Protein AF-0000000085117173 (afdb_homodimer)

Foldseek 3Di:
DPPPALVVCLVVVQKDWWWFFKAFLVVGDTQAIEIDIDHPPDPDVVVVLVRCVVVVNNLVNQLSSVVRQLVQDPCVVVPNHAYEYEDELVNLLDPCNVVSLVVSCVVDVRNAQRYEYEYDDDPVSPPVPVPCSSLVSLVVCVVSRYFYEYEQPPHPDDDPVCCVSNVGQEYEHDLVLLVCVLPDVVSLVVLLVVQVVNDPSHQYEYEAHDDPSSSVSCVVSVRGMYTHVNSPDTRHDD/DPPPALVVCLVVVQKDWWWFFKAFLVVGDTQAIEIDIDHPPDDDVVVVLVRCVVVVNNLVNQLSSVVRQLVQDPCVVVPNHAYEYEDELVNLLDPCNVVSLVVSCVVDVRNAQRYEYEYDDDPVSPPVPVPCSSLVSLVVCVVSRYFYEYEQPPHPDDDPVCCVSNVGQEYEHDLVLLVCVLPDVVSLVVLLVVQVVNPPSHQYEYEAHDDPSSSVSCVVSVRGMYTHVNSPDTGDDD

Organism: Geobacillus kaustophilus (strain HTA426) (NCBI:txid235909)

Secondary structure (DSSP, 8-state):
---S-HHHHHHTT--EEEEEEEEETTTTEEEEEEEEEEBTTB--HHHHHHHHHHTT-HHHHHHHHHHHHHHHS-TTTTTT-EEEEEE-HHHHHSTTHHHHHHHHHHH-TT-TT-EEEEE---GGGTTGGGGSHHHHHHHHHHHTT-EEEEEEETSTTB-HHHHHHH--SEEEEPHHHHTTGGG-HHHHHHHHHHHHHHTTTSEEEEE----HHHHHHHHHTT--EEESTTT--SB---/---S-HHHHHHTT--EEEEEEEEETTTTEEEEEEEEEEBTTB--HHHHHHHHHHTT-HHHHHHHHHHHHHHHS-TTTTTT-EEEEEE-HHHHHSTTHHHHHHHHHHH-GGGTT-EEEEE---GGGTTGGGGSHHHHHHHHHHHTT-EEEEEEETSTTB-HHHHHHH--SEEEEPHHHHTTGGG-HHHHHHHHHHHHHHTTTSEEEEE----HHHHHHHHHTT--EEESTTT---B---

Nearest PDB structures (foldseek):
  3hv8-assembly1_A  TM=8.553E-01  e=3.698E-14  Pseudomonas aeruginosa PAO1
  4ag0-assembly1_B  TM=8.601E-01  e=5.110E-13  Pseudomonas aeruginosa
  6pwj-assembly2_B  TM=8.200E-01  e=2.016E-12  Vibrio cholerae O1 str. 2010EL-1786
  6pwk-assembly1_A  TM=7.905E-01  e=1.588E-12  Vibrio cholerae O1 str. 2010EL-1786
  6pwk-assembly1_B  TM=7.851E-01  e=5.560E-12  Vibrio cholerae O1 str. 2010EL-1786

Structure (mmCIF, N/CA/C/O backbone):
data_AF-0000000085117173-model_v1
#
loop_
_entity.id
_entity.type
_entity.pdbx_description
1 polymer 'EAL domain-containing protein'
#
loop_
_atom_site.group_PDB
_atom_site.id
_atom_site.type_symbol
_atom_site.label_atom_id
_atom_site.label_alt_id
_atom_site.label_comp_id
_atom_site.label_asym_id
_atom_site.label_entity_id
_atom_site.label_seq_id
_atom_site.pdbx_PDB_ins_code
_atom_site.Cartn_x
_atom_site.Cartn_y
_atom_site.Cartn_z
_atom_site.occupancy
_atom_site.B_iso_or_equiv
_atom_site.auth_seq_id
_atom_site.auth_comp_id
_atom_site.auth_asym_id
_atom_site.auth_atom_id
_atom_site.pdbx_PDB_model_num
ATOM 1 N N . MET A 1 1 ? 18.547 11.336 31.047 1 39.09 1 MET A N 1
ATOM 2 C CA . MET A 1 1 ? 17.859 10.297 31.797 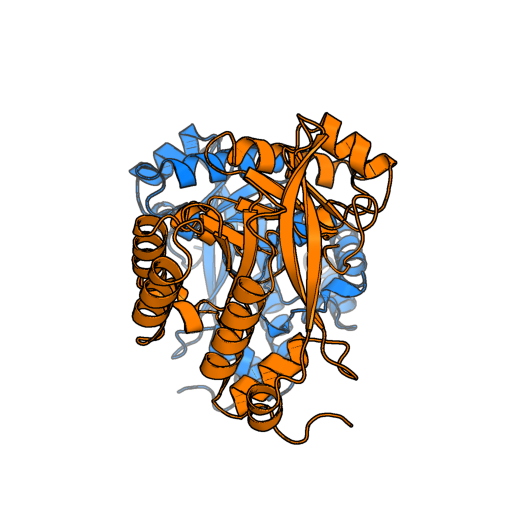1 39.09 1 MET A CA 1
ATOM 3 C C . MET A 1 1 ? 16.547 9.914 31.109 1 39.09 1 MET A C 1
ATOM 5 O O . MET A 1 1 ? 15.797 10.773 30.656 1 39.09 1 MET A O 1
ATOM 9 N N . ILE A 1 2 ? 16.453 8.727 30.516 1 51.31 2 ILE A N 1
ATOM 10 C CA . ILE A 1 2 ? 15.25 8.195 29.891 1 51.31 2 ILE A CA 1
ATOM 11 C C . ILE A 1 2 ? 14.047 8.414 30.797 1 51.31 2 ILE A C 1
ATOM 13 O O . ILE A 1 2 ? 14.07 8.039 31.969 1 51.31 2 ILE A O 1
ATOM 17 N N . PRO A 1 3 ? 13.273 9.328 30.5 1 59.5 3 PRO A N 1
ATOM 18 C CA . PRO A 1 3 ? 12.133 9.516 31.406 1 59.5 3 PRO A CA 1
ATOM 19 C C . PRO A 1 3 ? 11.539 8.188 31.875 1 59.5 3 PRO A C 1
ATOM 21 O O . PRO A 1 3 ? 11.516 7.211 31.125 1 59.5 3 PRO A O 1
ATOM 24 N N . VAL A 1 4 ? 11.43 8.078 33.188 1 63.34 4 VAL A N 1
ATOM 25 C CA . VAL A 1 4 ? 10.938 6.902 33.875 1 63.34 4 VAL A CA 1
ATOM 26 C C . VAL A 1 4 ? 9.547 6.535 33.375 1 63.34 4 VAL A C 1
ATOM 28 O O . VAL A 1 4 ? 9.25 5.359 33.156 1 63.34 4 VAL A O 1
ATOM 31 N N . SER A 1 5 ? 8.641 7.523 33.188 1 82.56 5 SER A N 1
ATOM 32 C CA . SER A 1 5 ? 7.285 7.25 32.719 1 82.56 5 SER A CA 1
ATOM 33 C C . SER A 1 5 ? 6.848 8.258 31.656 1 82.56 5 SER A C 1
ATOM 35 O O . SER A 1 5 ? 7.355 9.375 31.609 1 82.56 5 SER A O 1
ATOM 37 N N . ILE A 1 6 ? 6.051 7.934 30.75 1 85.38 6 ILE A N 1
ATOM 38 C CA . ILE A 1 6 ? 5.508 8.781 29.688 1 85.38 6 ILE A CA 1
ATOM 39 C C . ILE A 1 6 ? 4.727 9.938 30.312 1 85.38 6 ILE A C 1
ATOM 41 O O . ILE A 1 6 ? 4.805 11.07 29.828 1 85.38 6 ILE A O 1
ATOM 45 N N . ARG A 1 7 ? 4.094 9.719 31.375 1 87.25 7 ARG A N 1
ATOM 46 C CA . ARG A 1 7 ? 3.305 10.75 32.062 1 87.25 7 ARG A CA 1
ATOM 47 C C . ARG A 1 7 ? 4.199 11.859 32.594 1 87.25 7 ARG A C 1
ATOM 49 O O . ARG A 1 7 ? 3.861 13.039 32.5 1 87.25 7 ARG A O 1
ATOM 56 N N . GLU A 1 8 ? 5.281 11.445 33.094 1 85.81 8 GLU A N 1
ATOM 57 C CA . GLU A 1 8 ? 6.23 12.43 33.594 1 85.81 8 GLU A CA 1
ATOM 58 C C . GLU A 1 8 ? 6.793 13.281 32.469 1 85.81 8 GLU A C 1
ATOM 60 O O . GLU A 1 8 ? 6.988 14.492 32.625 1 85.81 8 GLU A O 1
ATOM 65 N N . MET A 1 9 ? 7 12.648 31.391 1 86.38 9 MET A N 1
ATOM 66 C CA . MET A 1 9 ? 7.504 13.359 30.219 1 86.38 9 MET A CA 1
ATOM 67 C C . MET A 1 9 ? 6.504 14.414 29.75 1 86.38 9 MET A C 1
ATOM 69 O O . MET A 1 9 ? 6.887 15.523 29.391 1 86.38 9 MET A O 1
ATOM 73 N N . ILE A 1 10 ? 5.297 14.062 29.844 1 87.88 10 ILE A N 1
ATOM 74 C CA . ILE A 1 10 ? 4.227 14.961 29.422 1 87.88 10 ILE A CA 1
ATOM 75 C C . ILE A 1 10 ? 4.129 16.141 30.391 1 87.88 10 ILE A C 1
ATOM 77 O O . ILE A 1 10 ? 4.094 17.297 29.969 1 87.88 10 ILE A O 1
ATOM 81 N N . ASP A 1 11 ? 4.176 15.742 31.656 1 87.75 11 ASP A N 1
ATOM 82 C CA . ASP A 1 11 ? 3.994 16.75 32.688 1 87.75 11 ASP A CA 1
ATOM 83 C C . ASP A 1 11 ? 5.156 17.734 32.719 1 87.75 11 ASP A C 1
ATOM 85 O O . ASP A 1 11 ? 4.953 18.938 32.906 1 87.75 11 ASP A O 1
ATOM 89 N N . LYS A 1 12 ? 6.309 17.297 32.469 1 87.12 12 LYS A N 1
ATOM 90 C CA . LYS A 1 12 ? 7.508 18.125 32.562 1 87.12 12 LYS A CA 1
ATOM 91 C C . LYS A 1 12 ? 7.871 18.688 31.188 1 87.12 12 LYS A C 1
ATOM 93 O O . LYS A 1 12 ? 8.891 19.359 31.047 1 87.12 12 LYS A O 1
ATOM 98 N N . ARG A 1 13 ? 7.117 18.312 30.188 1 86.44 13 ARG A N 1
ATOM 99 C CA . ARG A 1 13 ? 7.34 18.781 28.828 1 86.44 13 ARG A CA 1
ATOM 100 C C . ARG A 1 13 ? 8.766 18.484 28.375 1 86.44 13 ARG A C 1
ATOM 102 O O . ARG A 1 13 ? 9.453 19.375 27.859 1 86.44 13 ARG A O 1
ATOM 109 N N . GLN A 1 14 ? 9.188 17.359 28.578 1 85.81 14 GLN A N 1
ATOM 110 C CA . GLN A 1 14 ? 10.547 16.922 28.266 1 85.81 14 GLN A CA 1
ATOM 111 C C . GLN A 1 14 ? 10.656 16.453 26.828 1 85.81 14 GLN A C 1
ATOM 113 O O . GLN A 1 14 ? 11.18 15.367 26.562 1 85.81 14 GLN A O 1
ATOM 118 N N . PHE A 1 15 ? 10.102 17.297 25.906 1 88.44 15 PHE A N 1
ATOM 119 C CA . PHE A 1 15 ? 10.211 17.078 24.469 1 88.44 15 PHE A CA 1
ATOM 120 C C . PHE A 1 15 ? 10.258 18.391 23.703 1 88.44 15 PHE A C 1
ATOM 122 O O . PHE A 1 15 ? 9.852 19.438 24.234 1 88.44 15 PHE A O 1
ATOM 129 N N . GLU A 1 16 ? 10.859 18.375 22.609 1 90.69 16 GLU A N 1
ATOM 130 C CA . GLU A 1 16 ? 10.953 19.547 21.75 1 90.69 16 GLU A CA 1
ATOM 131 C C . GLU A 1 16 ? 10.508 19.219 20.328 1 90.69 16 GLU A C 1
ATOM 133 O O . GLU A 1 16 ? 10.375 18.047 19.953 1 90.69 16 GLU A O 1
ATOM 138 N N . HIS A 1 17 ? 10.211 20.297 19.625 1 94.12 17 HIS A N 1
ATOM 139 C CA . HIS A 1 17 ? 9.836 20.156 18.234 1 94.12 17 HIS A CA 1
ATOM 140 C C . HIS A 1 17 ? 10.828 20.875 17.312 1 94.12 17 HIS A C 1
ATOM 142 O O . HIS A 1 17 ? 11.297 21.969 17.625 1 94.12 17 HIS A O 1
ATOM 148 N N . VAL A 1 18 ? 11.242 20.156 16.328 1 94.62 18 VAL A N 1
ATOM 149 C CA . VAL A 1 18 ? 11.969 20.766 15.211 1 94.62 18 VAL A CA 1
ATOM 150 C C . VAL A 1 18 ? 11.109 20.719 13.945 1 94.62 18 VAL A C 1
ATOM 152 O O . VAL A 1 18 ? 10.133 19.969 13.883 1 94.62 18 VAL A O 1
ATOM 155 N N . TYR A 1 19 ? 11.453 21.609 13.039 1 95.94 19 TYR A N 1
ATOM 156 C CA . TYR A 1 19 ? 10.594 21.781 11.875 1 95.94 19 TYR A CA 1
ATOM 157 C C . TYR A 1 19 ? 11.375 21.547 10.586 1 95.94 19 TYR A C 1
ATOM 159 O O . TYR A 1 19 ? 12.492 22.047 10.43 1 95.94 19 TYR A O 1
ATOM 167 N N . GLN A 1 20 ? 10.828 20.766 9.727 1 97.12 20 GLN A N 1
ATOM 168 C CA . GLN A 1 20 ? 11.422 20.547 8.414 1 97.12 20 GLN A CA 1
ATOM 169 C C . GLN A 1 20 ? 10.57 21.156 7.305 1 97.12 20 GLN A C 1
ATOM 171 O O . GLN A 1 20 ? 9.359 20.938 7.254 1 97.12 20 GLN A O 1
ATOM 176 N N . PRO A 1 21 ? 11.211 21.891 6.453 1 97.75 21 PRO A N 1
ATOM 177 C CA . PRO A 1 21 ? 10.438 22.609 5.438 1 97.75 21 PRO A CA 1
ATOM 178 C C . PRO A 1 21 ? 9.938 21.688 4.324 1 97.75 21 PRO A C 1
ATOM 180 O O . PRO A 1 21 ? 10.625 20.734 3.953 1 97.75 21 PRO A O 1
ATOM 183 N N . LEU A 1 22 ? 8.758 21.906 3.834 1 98.12 22 LEU A N 1
ATOM 184 C CA . LEU A 1 22 ? 8.188 21.328 2.619 1 98.12 22 LEU A CA 1
ATOM 185 C C . LEU A 1 22 ? 8.219 22.344 1.475 1 98.12 22 LEU A C 1
ATOM 187 O O . LEU A 1 22 ? 7.844 23.5 1.653 1 98.12 22 LEU A O 1
ATOM 191 N N . TRP A 1 23 ? 8.617 21.875 0.321 1 98.25 23 TRP A N 1
ATOM 192 C CA . TRP A 1 23 ? 8.859 22.781 -0.799 1 98.25 23 TRP A CA 1
ATOM 193 C C . TRP A 1 23 ? 7.863 22.531 -1.926 1 98.25 23 TRP A C 1
ATOM 195 O O . TRP A 1 23 ? 7.613 21.391 -2.301 1 98.25 23 TRP A O 1
ATOM 205 N N . ASP A 1 24 ? 7.293 23.594 -2.408 1 98 24 ASP A N 1
ATOM 206 C CA . ASP A 1 24 ? 6.617 23.594 -3.701 1 98 24 ASP A CA 1
ATOM 207 C C . ASP A 1 24 ? 7.625 23.609 -4.848 1 98 24 ASP A C 1
ATOM 209 O O . ASP A 1 24 ? 8.422 24.531 -4.977 1 98 24 ASP A O 1
ATOM 213 N N . LEU A 1 25 ? 7.574 22.641 -5.68 1 97.19 25 LEU A N 1
ATOM 214 C CA . LEU A 1 25 ? 8.617 22.484 -6.688 1 97.19 25 LEU A CA 1
ATOM 215 C C . LEU A 1 25 ? 8.297 23.312 -7.934 1 97.19 25 LEU A C 1
ATOM 217 O O . LEU A 1 25 ? 9.172 23.531 -8.773 1 97.19 25 LEU A O 1
ATOM 221 N N . PHE A 1 26 ? 7.109 23.703 -8.086 1 94.81 26 PHE A N 1
ATOM 222 C CA . PHE A 1 26 ? 6.742 24.516 -9.234 1 94.81 26 PHE A CA 1
ATOM 223 C C . PHE A 1 26 ? 7.203 25.969 -9.031 1 94.81 26 PHE A C 1
ATOM 225 O O . PHE A 1 26 ? 7.816 26.547 -9.93 1 94.81 26 PHE A O 1
ATOM 232 N N . ASN A 1 27 ? 6.977 26.422 -7.773 1 94.75 27 ASN A N 1
ATOM 233 C CA . ASN A 1 27 ? 7.328 27.812 -7.516 1 94.75 27 ASN A CA 1
ATOM 234 C C . ASN A 1 27 ? 8.602 27.938 -6.688 1 94.75 27 ASN A C 1
ATOM 236 O O . ASN A 1 27 ? 9.055 29.031 -6.383 1 94.75 27 ASN A O 1
ATOM 240 N N . TRP A 1 28 ? 9.133 26.844 -6.348 1 95.62 28 TRP A N 1
ATOM 241 C CA . TRP A 1 28 ? 10.367 26.781 -5.574 1 95.62 28 TRP A CA 1
ATOM 242 C C . TRP A 1 28 ? 10.273 27.656 -4.328 1 95.62 28 TRP A C 1
ATOM 244 O O . TRP A 1 28 ? 11.094 28.562 -4.129 1 95.62 28 TRP A O 1
ATOM 254 N N . SER A 1 29 ? 9.344 27.359 -3.51 1 96.88 29 SER A N 1
ATOM 255 C CA . SER A 1 29 ? 9.109 28.062 -2.258 1 96.88 29 SER A CA 1
ATOM 256 C C . SER A 1 29 ? 8.664 27.109 -1.154 1 96.88 29 SER A C 1
ATOM 258 O O . SER A 1 29 ? 8.102 26.047 -1.434 1 96.88 29 SER A O 1
ATOM 260 N N . ILE A 1 30 ? 8.969 27.531 0.028 1 97.06 30 ILE A N 1
ATOM 261 C CA . ILE A 1 30 ? 8.5 26.766 1.177 1 97.06 30 ILE A CA 1
ATOM 262 C C . ILE A 1 30 ? 7.02 27.047 1.419 1 97.06 30 ILE A C 1
ATOM 264 O O . ILE A 1 30 ? 6.613 28.203 1.547 1 97.06 30 ILE A O 1
ATOM 268 N N . PHE A 1 31 ? 6.195 25.938 1.467 1 97.12 31 PHE A N 1
ATOM 269 C CA . PHE A 1 31 ? 4.773 26.203 1.66 1 97.12 31 PHE A CA 1
ATOM 270 C C . PHE A 1 31 ? 4.316 25.719 3.029 1 97.12 31 PHE A C 1
ATOM 272 O O . PHE A 1 31 ? 3.205 26.016 3.463 1 97.12 31 PHE A O 1
ATOM 279 N N . GLY A 1 32 ? 5.25 25 3.711 1 97.44 32 GLY A N 1
ATOM 280 C CA . GLY A 1 32 ? 4.902 24.516 5.039 1 97.44 32 GLY A CA 1
ATOM 281 C C . GLY A 1 32 ? 6.062 23.844 5.746 1 97.44 32 GLY A C 1
ATOM 282 O O . GLY A 1 32 ? 7.148 23.703 5.18 1 97.44 32 GLY A O 1
ATOM 283 N N . TYR A 1 33 ? 5.789 23.484 7.023 1 97.5 33 TYR A N 1
ATOM 284 C CA . TYR A 1 33 ? 6.766 22.812 7.863 1 97.5 33 TYR A CA 1
ATOM 285 C C . TYR A 1 33 ? 6.137 21.609 8.57 1 97.5 33 TYR A C 1
ATOM 287 O O . TYR A 1 33 ? 4.996 21.688 9.031 1 97.5 33 TYR A O 1
ATOM 295 N N . GLU A 1 34 ? 6.852 20.547 8.531 1 97.38 34 GLU A N 1
ATOM 296 C CA . GLU A 1 34 ? 6.449 19.422 9.359 1 97.38 34 GLU A CA 1
ATOM 297 C C . GLU A 1 34 ? 7.078 19.5 10.75 1 97.38 34 GLU A C 1
ATOM 299 O O . GLU A 1 34 ? 8.289 19.719 10.875 1 97.38 34 GLU A O 1
ATOM 304 N N . SER A 1 35 ? 6.234 19.359 11.734 1 96.31 35 SER A N 1
ATOM 305 C CA . SER A 1 35 ? 6.73 19.297 13.109 1 96.31 35 SER A CA 1
ATOM 306 C C . SER A 1 35 ? 7.227 17.891 13.461 1 96.31 35 SER A C 1
ATOM 308 O O . SER A 1 35 ? 6.488 16.922 13.312 1 96.31 35 SER A O 1
ATOM 310 N N . LEU A 1 36 ? 8.438 17.812 13.867 1 94 36 LEU A N 1
ATOM 311 C CA . LEU A 1 36 ? 9.047 16.547 14.242 1 94 36 LEU A CA 1
ATOM 312 C C . LEU A 1 36 ? 9.461 16.547 15.711 1 94 36 LEU A C 1
ATOM 314 O O . LEU A 1 36 ? 10.078 17.5 16.188 1 94 36 LEU A O 1
ATOM 318 N N . LEU A 1 37 ? 9.125 15.461 16.312 1 92.38 37 LEU A N 1
ATOM 319 C CA . LEU A 1 37 ? 9.383 15.352 17.75 1 92.38 37 LEU A CA 1
ATOM 320 C C . LEU A 1 37 ? 10.836 14.984 18.016 1 92.38 37 LEU A C 1
ATOM 322 O O . LEU A 1 37 ? 11.398 14.125 17.328 1 92.38 37 LEU A O 1
ATOM 326 N N . ARG A 1 38 ? 11.375 15.609 19 1 90.44 38 ARG A N 1
ATOM 327 C CA . ARG A 1 38 ? 12.695 15.266 19.531 1 90.44 38 ARG A CA 1
ATOM 328 C C . ARG A 1 38 ? 12.648 15.078 21.047 1 90.44 38 ARG A C 1
ATOM 330 O O . ARG A 1 38 ? 12.141 15.938 21.766 1 90.44 38 ARG A O 1
ATOM 337 N N . VAL A 1 39 ? 13.047 13.938 21.406 1 86.69 39 VAL A N 1
ATOM 338 C CA . VAL A 1 39 ? 13.125 13.641 22.828 1 86.69 39 VAL A CA 1
ATOM 339 C C . VAL A 1 39 ? 14.555 13.258 23.203 1 86.69 39 VAL A C 1
ATOM 341 O O . VAL A 1 39 ? 15.156 12.391 22.562 1 86.69 39 VAL A O 1
ATOM 344 N N . ASN A 1 40 ? 15.031 13.906 24.219 1 80.56 40 ASN A N 1
ATOM 345 C CA . ASN A 1 40 ? 16.391 13.625 24.656 1 80.56 40 ASN A CA 1
ATOM 346 C C . ASN A 1 40 ? 16.578 12.148 25 1 80.56 40 ASN A C 1
ATOM 348 O O . ASN A 1 40 ? 15.797 11.586 25.766 1 80.56 40 ASN A O 1
ATOM 352 N N . GLY A 1 41 ? 17.578 11.508 24.438 1 75 41 GLY A N 1
ATOM 353 C CA . GLY A 1 41 ? 17.922 10.133 24.766 1 75 41 GLY A CA 1
ATOM 354 C C . GLY A 1 41 ? 17.109 9.117 23.984 1 75 41 GLY A C 1
ATOM 355 O O . GLY A 1 41 ? 17.328 7.91 24.094 1 75 41 GLY A O 1
ATOM 356 N N . ILE A 1 42 ? 16.094 9.641 23.344 1 74.88 42 ILE A N 1
ATOM 357 C CA . ILE A 1 42 ? 15.266 8.734 22.547 1 74.88 42 ILE A CA 1
ATOM 358 C C . ILE A 1 42 ? 15.461 9.023 21.062 1 74.88 42 ILE A C 1
ATOM 360 O O . ILE A 1 42 ? 15.133 10.109 20.594 1 74.88 42 ILE A O 1
ATOM 364 N N . ASN A 1 43 ? 15.984 8.078 20.438 1 69.12 43 ASN A N 1
ATOM 365 C CA . ASN A 1 43 ? 16.266 8.273 19.016 1 69.12 43 ASN A CA 1
ATOM 366 C C . ASN A 1 43 ? 15.086 7.84 18.156 1 69.12 43 ASN A C 1
ATOM 368 O O . ASN A 1 43 ? 14.867 8.398 17.078 1 69.12 43 ASN A O 1
ATOM 372 N N . ASN A 1 44 ? 14.414 6.848 18.703 1 76.25 44 ASN A N 1
ATOM 373 C CA . ASN A 1 44 ? 13.297 6.324 17.938 1 76.25 44 ASN A CA 1
ATOM 374 C C . ASN A 1 44 ? 11.961 6.672 18.578 1 76.25 44 ASN A C 1
ATOM 376 O O . ASN A 1 44 ? 11.578 6.07 19.578 1 76.25 44 ASN A O 1
ATOM 380 N N . VAL A 1 45 ? 11.266 7.551 17.938 1 78.94 45 VAL A N 1
ATOM 381 C CA . VAL A 1 45 ? 10.016 8.078 18.469 1 78.94 45 VAL A CA 1
ATOM 382 C C . VAL A 1 45 ? 8.961 6.977 18.484 1 78.94 45 VAL A C 1
ATOM 384 O O . VAL A 1 45 ? 8.039 7.004 19.312 1 78.94 45 VAL A O 1
ATOM 387 N N . GLU A 1 46 ? 9.18 6.008 17.672 1 77.06 46 GLU A N 1
ATOM 388 C CA . GLU A 1 46 ? 8.219 4.914 17.625 1 77.06 46 GLU A CA 1
ATOM 389 C C . GLU A 1 46 ? 8.156 4.188 18.969 1 77.06 46 GLU A C 1
ATOM 391 O O . GLU A 1 46 ? 7.09 3.744 19.391 1 77.06 46 GLU A O 1
ATOM 396 N N . HIS A 1 47 ? 9.273 4.082 19.547 1 79.5 47 HIS A N 1
ATOM 397 C CA . HIS A 1 47 ? 9.336 3.414 20.844 1 79.5 47 HIS A CA 1
ATOM 398 C C . HIS A 1 47 ? 8.562 4.188 21.906 1 79.5 47 HIS A C 1
ATOM 400 O O . HIS A 1 47 ? 7.941 3.59 22.781 1 79.5 47 HIS A O 1
ATOM 406 N N . LEU A 1 48 ? 8.641 5.453 21.766 1 84.69 48 LEU A N 1
ATOM 407 C CA . LEU A 1 48 ? 7.922 6.312 22.688 1 84.69 48 LEU A CA 1
ATOM 408 C C . LEU A 1 48 ? 6.418 6.074 22.594 1 84.69 48 LEU A C 1
ATOM 410 O O . LEU A 1 48 ? 5.746 5.914 23.625 1 84.69 48 LEU A O 1
ATOM 414 N N . PHE A 1 49 ? 5.941 5.938 21.5 1 86.81 49 PHE A N 1
ATOM 415 C CA . PHE A 1 49 ? 4.508 5.766 21.297 1 86.81 49 PHE A CA 1
ATOM 416 C C . PHE A 1 49 ? 4.07 4.359 21.688 1 86.81 49 PHE A C 1
ATOM 418 O O . PHE A 1 49 ? 2.955 4.164 22.172 1 86.81 49 PHE A O 1
ATOM 425 N N . GLN A 1 50 ? 4.91 3.467 21.422 1 84.44 50 GLN A N 1
ATOM 426 C CA . GLN A 1 50 ? 4.621 2.107 21.859 1 84.44 50 GLN A CA 1
ATOM 427 C C . GLN A 1 50 ? 4.496 2.033 23.375 1 84.44 50 GLN A C 1
ATOM 429 O O . GLN A 1 50 ? 3.584 1.388 23.906 1 84.44 50 GLN A O 1
ATOM 434 N N . LYS A 1 51 ? 5.43 2.629 24.031 1 86.25 51 LYS A N 1
ATOM 435 C CA . LYS A 1 51 ? 5.387 2.674 25.5 1 86.25 51 LYS A CA 1
ATOM 436 C C . LYS A 1 51 ? 4.121 3.371 25.984 1 86.25 51 LYS A C 1
ATOM 438 O O . LYS A 1 51 ? 3.5 2.932 26.953 1 86.25 51 LYS A O 1
ATOM 443 N N . ALA A 1 52 ? 3.785 4.445 25.344 1 89.38 52 ALA A N 1
ATOM 444 C CA . ALA A 1 52 ? 2.572 5.176 25.703 1 89.38 52 ALA A CA 1
ATOM 445 C C . ALA A 1 52 ? 1.338 4.293 25.562 1 89.38 52 ALA A C 1
ATOM 447 O O . ALA A 1 52 ? 0.424 4.352 26.391 1 89.38 52 ALA A O 1
ATOM 448 N N . ARG A 1 53 ? 1.311 3.527 24.531 1 86.62 53 ARG A N 1
ATOM 449 C CA . ARG A 1 53 ? 0.208 2.594 24.328 1 86.62 53 ARG A CA 1
ATOM 450 C C . ARG A 1 53 ? 0.138 1.566 25.453 1 86.62 53 ARG A C 1
ATOM 452 O O . ARG A 1 53 ? -0.945 1.266 25.953 1 86.62 53 ARG A O 1
ATOM 459 N N . GLU A 1 54 ? 1.252 1.084 25.766 1 86.56 54 GLU A N 1
ATOM 460 C CA . GLU A 1 54 ? 1.332 0.085 26.828 1 86.56 54 GLU A CA 1
ATOM 461 C C . GLU A 1 54 ? 0.864 0.658 28.156 1 86.56 54 GLU A C 1
ATOM 463 O O . GLU A 1 54 ? 0.238 -0.043 28.953 1 86.56 54 GLU A O 1
ATOM 468 N N . GLU A 1 55 ? 1.147 1.872 28.359 1 89.88 55 GLU A N 1
ATOM 469 C CA . GLU A 1 55 ? 0.805 2.535 29.609 1 89.88 55 GLU A CA 1
ATOM 470 C C . GLU A 1 55 ? -0.601 3.127 29.562 1 89.88 55 GLU A C 1
ATOM 472 O O . GLU A 1 55 ? -1.077 3.699 30.547 1 89.88 55 GLU A O 1
ATOM 477 N N . GLY A 1 56 ? -1.229 3.047 28.406 1 87.56 56 GLY A N 1
ATOM 478 C CA . GLY A 1 56 ? -2.596 3.518 28.25 1 87.56 56 GLY A CA 1
ATOM 479 C C . GLY A 1 56 ? -2.705 5.031 28.203 1 87.56 56 GLY A C 1
ATOM 480 O O . GLY A 1 56 ? -3.705 5.602 28.625 1 87.56 56 GLY A O 1
ATOM 481 N N . CYS A 1 57 ? -1.682 5.719 27.859 1 90.69 57 CYS A N 1
ATOM 482 C CA . CYS A 1 57 ? -1.714 7.18 27.828 1 90.69 57 CYS A CA 1
ATOM 483 C C . CYS A 1 57 ? -1.345 7.711 26.453 1 90.69 57 CYS A C 1
ATOM 485 O O . CYS A 1 57 ? -0.751 8.789 26.344 1 90.69 57 CYS A O 1
ATOM 487 N N . LEU A 1 58 ? -1.598 7.012 25.406 1 89.31 58 LEU A N 1
ATOM 488 C CA . LEU A 1 58 ? -1.268 7.414 24.047 1 89.31 58 LEU A CA 1
ATOM 489 C C . LEU A 1 58 ? -2.002 8.695 23.656 1 89.31 58 LEU A C 1
ATOM 491 O O . LEU A 1 58 ? -1.405 9.609 23.094 1 89.31 58 LEU A O 1
ATOM 495 N N . TYR A 1 59 ? -3.221 8.742 24.016 1 91.62 59 TYR A N 1
ATOM 496 C CA . TYR A 1 59 ? -4.012 9.922 23.672 1 91.62 59 TYR A CA 1
ATOM 497 C C . TYR A 1 59 ? -3.443 11.172 24.344 1 91.62 59 TYR A C 1
ATOM 499 O O . TYR A 1 59 ? -3.273 12.203 23.688 1 91.62 59 TYR A O 1
ATOM 507 N N . GLU A 1 60 ? -3.156 11.039 25.578 1 91.81 60 GLU A N 1
ATOM 508 C CA . GLU A 1 60 ? -2.621 12.164 26.328 1 91.81 60 GLU A CA 1
ATOM 509 C C . GLU A 1 60 ? -1.289 12.633 25.75 1 91.81 60 GLU A C 1
ATOM 511 O O . GLU A 1 60 ? -1.046 13.836 25.625 1 91.81 60 GLU A O 1
ATOM 516 N N . LEU A 1 61 ? -0.533 11.68 25.422 1 91.94 61 LEU A N 1
ATOM 517 C CA . LEU A 1 61 ? 0.76 12.008 24.828 1 91.94 61 LEU A CA 1
ATOM 518 C C . LEU A 1 61 ? 0.582 12.719 23.5 1 91.94 61 LEU A C 1
ATOM 520 O O . LEU A 1 61 ? 1.147 13.789 23.281 1 91.94 61 LEU A O 1
ATOM 524 N N . ASP A 1 62 ? -0.223 12.133 22.672 1 92.62 62 ASP A N 1
ATOM 525 C CA . ASP A 1 62 ? -0.454 12.672 21.344 1 92.62 62 ASP A CA 1
ATOM 526 C C . ASP A 1 62 ? -1.016 14.094 21.406 1 92.62 62 ASP A C 1
ATOM 528 O O . ASP A 1 62 ? -0.542 14.984 20.703 1 92.62 62 ASP A O 1
ATOM 532 N N . LEU A 1 63 ? -1.914 14.32 22.25 1 92.62 63 LEU A N 1
ATOM 533 C CA . LEU A 1 63 ? -2.533 15.633 22.406 1 92.62 63 LEU A CA 1
ATOM 534 C C . LEU A 1 63 ? -1.518 16.656 22.906 1 92.62 63 LEU A C 1
ATOM 536 O O . LEU A 1 63 ? -1.489 17.781 22.422 1 92.62 63 LEU A O 1
ATOM 540 N N . ALA A 1 64 ? -0.749 16.219 23.859 1 91.94 64 ALA A N 1
ATOM 541 C CA . ALA A 1 64 ? 0.272 17.125 24.406 1 91.94 64 ALA A CA 1
ATOM 542 C C . ALA A 1 64 ? 1.261 17.547 23.328 1 91.94 64 ALA A C 1
ATOM 544 O O . ALA A 1 64 ? 1.674 18.703 23.266 1 91.94 64 ALA A O 1
ATOM 545 N N . LEU A 1 65 ? 1.59 16.641 22.516 1 93.31 65 LEU A N 1
ATOM 546 C CA . LEU A 1 65 ? 2.541 16.922 21.438 1 93.31 65 LEU A CA 1
ATOM 547 C C . LEU A 1 65 ? 1.928 17.859 20.406 1 93.31 65 LEU A C 1
ATOM 549 O O . LEU A 1 65 ? 2.592 18.766 19.922 1 93.31 65 LEU A O 1
ATOM 553 N N . LEU A 1 66 ? 0.678 17.609 20.078 1 94.19 66 LEU A N 1
ATOM 554 C CA . LEU A 1 66 ? -0.031 18.469 19.141 1 94.19 66 LEU A CA 1
ATOM 555 C C . LEU A 1 66 ? -0.112 19.906 19.656 1 94.19 66 LEU A C 1
ATOM 557 O O . LEU A 1 66 ? 0.224 20.844 18.938 1 94.19 66 LEU A O 1
ATOM 561 N N . GLU A 1 67 ? -0.502 19.969 20.859 1 91.38 67 GLU A N 1
ATOM 562 C CA . GLU A 1 67 ? -0.638 21.281 21.469 1 91.38 67 GLU A CA 1
ATOM 563 C C . GLU A 1 67 ? 0.698 22.016 21.5 1 91.38 67 GLU A C 1
ATOM 565 O O . GLU A 1 67 ? 0.775 23.188 21.125 1 91.38 67 GLU A O 1
ATOM 570 N N . SER A 1 68 ? 1.684 21.328 21.938 1 92.25 68 SER A N 1
ATOM 571 C CA . SER A 1 68 ? 3.01 21.922 22.031 1 92.25 68 SER A CA 1
ATOM 572 C C . SER A 1 68 ? 3.506 22.391 20.656 1 92.25 68 SER A C 1
ATOM 574 O O . SER A 1 68 ? 4.047 23.484 20.531 1 92.25 68 SER A O 1
ATOM 576 N N . SER A 1 69 ? 3.309 21.578 19.672 1 93.38 69 SER A N 1
ATOM 577 C CA . SER A 1 69 ? 3.762 21.906 18.328 1 93.38 69 SER A CA 1
ATOM 578 C C . SER A 1 69 ? 3.043 23.141 17.781 1 93.38 69 SER A C 1
ATOM 580 O O . SER A 1 69 ? 3.67 24.016 17.188 1 93.38 69 SER A O 1
ATOM 582 N N . ILE A 1 70 ? 1.786 23.234 18.047 1 91.5 70 ILE A N 1
ATOM 583 C CA . ILE A 1 70 ? 0.976 24.344 17.562 1 91.5 70 ILE A CA 1
ATOM 584 C C . ILE A 1 70 ? 1.395 25.641 18.281 1 91.5 70 ILE A C 1
ATOM 586 O O . ILE A 1 70 ? 1.573 26.672 17.641 1 91.5 70 ILE A O 1
ATOM 590 N N . PHE A 1 71 ? 1.605 25.5 19.547 1 87.19 71 PHE A N 1
ATOM 591 C CA . PHE A 1 71 ? 1.906 26.672 20.344 1 87.19 71 PHE A CA 1
ATOM 592 C C . PHE A 1 71 ? 3.301 27.203 20.031 1 87.19 71 PHE A C 1
ATOM 594 O O . PHE A 1 71 ? 3.537 28.406 20.078 1 87.19 71 PHE A O 1
ATOM 601 N N . GLN A 1 72 ? 4.164 26.359 19.688 1 89.19 72 GLN A N 1
ATOM 602 C CA . GLN A 1 72 ? 5.551 26.766 19.469 1 89.19 72 GLN A CA 1
ATOM 603 C C . GLN A 1 72 ? 5.762 27.25 18.031 1 89.19 72 GLN A C 1
ATOM 605 O O . GLN A 1 72 ? 6.777 27.875 17.734 1 89.19 72 GLN A O 1
ATOM 610 N N . PHE A 1 73 ? 4.863 26.969 17.156 1 91.44 73 PHE A N 1
ATOM 611 C CA . PHE A 1 73 ? 5.016 27.359 15.766 1 91.44 73 PHE A CA 1
ATOM 612 C C . PHE A 1 73 ? 4.742 28.859 15.594 1 91.44 73 PHE A C 1
ATOM 614 O O . PHE A 1 73 ? 3.676 29.344 15.977 1 91.44 73 PHE A O 1
ATOM 621 N N . PRO A 1 74 ? 5.711 29.625 15.07 1 87.94 74 PRO A N 1
ATOM 622 C CA . PRO A 1 74 ? 5.516 31.062 14.891 1 87.94 74 PRO A CA 1
ATOM 623 C C . PRO A 1 74 ? 4.633 31.391 13.695 1 87.94 74 PRO A C 1
ATOM 625 O O . PRO A 1 74 ? 5.133 31.844 12.656 1 87.94 74 PRO A O 1
ATOM 628 N N . PHE A 1 75 ? 3.402 31.406 13.867 1 87.12 75 PHE A N 1
ATOM 629 C CA . PHE A 1 75 ? 2.43 31.609 12.797 1 87.12 75 PHE A CA 1
ATOM 630 C C . PHE A 1 75 ? 2.547 33 12.211 1 87.12 75 PHE A C 1
ATOM 632 O O . PHE A 1 75 ? 2.338 33.219 11.016 1 87.12 75 PHE A O 1
ATOM 639 N N . LEU A 1 76 ? 2.895 33.938 13.039 1 81.94 76 LEU A N 1
ATOM 640 C CA . LEU A 1 76 ? 2.973 35.344 12.594 1 81.94 76 LEU A CA 1
ATOM 641 C C . LEU A 1 76 ? 4.172 35.531 11.672 1 81.94 76 LEU A C 1
ATOM 643 O O . LEU A 1 76 ? 4.09 36.312 10.703 1 81.94 76 LEU A O 1
ATOM 647 N N . GLU A 1 77 ? 5.258 34.844 11.977 1 84.38 77 GLU A N 1
ATOM 648 C CA . GLU A 1 77 ? 6.473 34.969 11.18 1 84.38 77 GLU A CA 1
ATOM 649 C C . GLU A 1 77 ? 6.383 34.094 9.914 1 84.38 77 GLU A C 1
ATOM 651 O O . GLU A 1 77 ? 7.023 34.406 8.906 1 84.38 77 GLU A O 1
ATOM 656 N N . ASN A 1 78 ? 5.602 33.156 9.984 1 86.81 78 ASN A N 1
ATOM 657 C CA . ASN A 1 78 ? 5.426 32.219 8.867 1 86.81 78 ASN A CA 1
ATOM 658 C C . ASN A 1 78 ? 4.02 32.312 8.281 1 86.81 78 ASN A C 1
ATOM 660 O O . ASN A 1 78 ? 3.301 31.328 8.211 1 86.81 78 ASN A O 1
ATOM 664 N N . LYS A 1 79 ? 3.854 33.562 7.758 1 83.44 79 LYS A N 1
ATOM 665 C CA . LYS A 1 79 ? 2.521 33.844 7.223 1 83.44 79 LYS A CA 1
ATOM 666 C C . LYS A 1 79 ? 2.25 33 5.977 1 83.44 79 LYS A C 1
ATOM 668 O O . LYS A 1 79 ? 3.098 32.906 5.086 1 83.44 79 LYS A O 1
ATOM 673 N N . GLY A 1 80 ? 1.09 32.25 6.098 1 87.12 80 GLY A N 1
ATOM 674 C CA . GLY A 1 80 ? 0.667 31.5 4.922 1 87.12 80 GLY A CA 1
ATOM 675 C C . GLY A 1 80 ? 1.255 30.109 4.855 1 87.12 80 GLY A C 1
ATOM 676 O O . GLY A 1 80 ? 0.877 29.312 3.994 1 87.12 80 GLY A O 1
ATOM 677 N N . ARG A 1 81 ? 2.176 29.891 5.777 1 93.94 81 ARG A N 1
ATOM 678 C CA . ARG A 1 81 ? 2.793 28.562 5.773 1 93.94 81 ARG A CA 1
ATOM 679 C C . ARG A 1 81 ? 1.97 27.578 6.586 1 93.94 81 ARG A C 1
ATOM 681 O O . ARG A 1 81 ? 1.404 27.938 7.621 1 93.94 81 ARG A O 1
ATOM 688 N N . LEU A 1 82 ? 1.991 26.438 6.086 1 97.19 82 LEU A N 1
ATOM 689 C CA . LEU A 1 82 ? 1.232 25.375 6.734 1 97.19 82 LEU A CA 1
ATOM 690 C C . LEU A 1 82 ? 2.074 24.672 7.797 1 97.19 82 LEU A C 1
ATOM 692 O O . LEU A 1 82 ? 3.305 24.641 7.699 1 97.19 82 LEU A O 1
ATOM 696 N N . LEU A 1 83 ? 1.392 24.188 8.773 1 97.06 83 LEU A N 1
ATOM 697 C CA . LEU A 1 83 ? 2.016 23.344 9.789 1 97.06 83 LEU A CA 1
ATOM 698 C C . LEU A 1 83 ? 1.52 21.906 9.688 1 97.06 83 LEU A C 1
ATOM 700 O O . LEU A 1 83 ? 0.329 21.641 9.867 1 97.06 83 LEU A O 1
ATOM 704 N N . PHE A 1 84 ? 2.396 21 9.336 1 97.62 84 PHE A N 1
ATOM 705 C CA . PHE A 1 84 ? 2.098 19.578 9.266 1 97.62 84 PHE A CA 1
ATOM 706 C C . PHE A 1 84 ? 2.344 18.906 10.617 1 97.62 84 PHE A C 1
ATOM 708 O O . PHE A 1 84 ? 3.432 19.016 11.18 1 97.62 84 PHE A O 1
ATOM 715 N N . LEU A 1 85 ? 1.309 18.172 11.07 1 96.5 85 LEU A N 1
ATOM 716 C CA . LEU A 1 85 ? 1.362 17.531 12.375 1 96.5 85 LEU A CA 1
ATOM 717 C C . LEU A 1 85 ? 1.022 16.047 12.266 1 96.5 85 LEU A C 1
ATOM 719 O O . LEU A 1 85 ? -0.005 15.688 11.688 1 96.5 85 LEU A O 1
ATOM 723 N N . ASN A 1 86 ? 1.873 15.266 12.852 1 94.25 86 ASN A N 1
ATOM 724 C CA . ASN A 1 86 ? 1.548 13.852 12.938 1 94.25 86 ASN A CA 1
ATOM 725 C C . ASN A 1 86 ? 0.464 13.586 13.977 1 94.25 86 ASN A C 1
ATOM 727 O O . ASN A 1 86 ? 0.46 14.195 15.047 1 94.25 86 ASN A O 1
ATOM 731 N N . VAL A 1 87 ? -0.459 12.672 13.609 1 93.19 87 VAL A N 1
ATOM 732 C CA . VAL A 1 87 ? -1.509 12.305 14.555 1 93.19 87 VAL A CA 1
ATOM 733 C C . VAL A 1 87 ? -1.949 10.859 14.305 1 93.19 87 VAL A C 1
ATOM 735 O O . VAL A 1 87 ? -2 10.414 13.156 1 93.19 87 VAL A O 1
ATOM 738 N N . TYR A 1 88 ? -2.305 10.219 15.344 1 90.12 88 TYR A N 1
ATOM 739 C CA . TYR A 1 88 ? -2.82 8.859 15.203 1 90.12 88 TYR A CA 1
ATOM 740 C C . TYR A 1 88 ? -4.324 8.875 14.969 1 90.12 88 TYR A C 1
ATOM 742 O O . TYR A 1 88 ? -5.051 9.664 15.57 1 90.12 88 TYR A O 1
ATOM 750 N N . PRO A 1 89 ? -4.766 7.965 14.109 1 89.81 89 PRO A N 1
ATOM 751 C CA . PRO A 1 89 ? -6.211 7.867 13.898 1 89.81 89 PRO A CA 1
ATOM 752 C C . PRO A 1 89 ? -6.984 7.625 15.188 1 89.81 89 PRO A C 1
ATOM 754 O O . PRO A 1 89 ? -8.086 8.156 15.359 1 89.81 89 PRO A O 1
ATOM 757 N N . SER A 1 90 ? -6.375 6.891 16.078 1 89.19 90 SER A N 1
ATOM 758 C CA . SER A 1 90 ? -7.023 6.629 17.359 1 89.19 90 SER A CA 1
ATOM 759 C C . SER A 1 90 ? -7.254 7.922 18.125 1 89.19 90 SER A C 1
ATOM 761 O O . SER A 1 90 ? -8.242 8.047 18.859 1 89.19 90 SER A O 1
ATOM 763 N N . THR A 1 91 ? -6.352 8.836 18.016 1 91.62 91 THR A N 1
ATOM 764 C CA . THR A 1 91 ? -6.484 10.133 18.672 1 91.62 91 THR A CA 1
ATOM 765 C C . THR A 1 91 ? -7.629 10.93 18.062 1 91.62 91 THR A C 1
ATOM 767 O O . THR A 1 91 ? -8.43 11.523 18.781 1 91.62 91 THR A O 1
ATOM 770 N N . ILE A 1 92 ? -7.746 10.875 16.797 1 92.25 92 ILE A N 1
ATOM 771 C CA . ILE A 1 92 ? -8.781 11.602 16.062 1 92.25 92 ILE A CA 1
ATOM 772 C C . ILE A 1 92 ? -10.156 11.094 16.484 1 92.25 92 ILE A C 1
ATOM 774 O O . ILE A 1 92 ? -11.109 11.875 16.578 1 92.25 92 ILE A O 1
ATOM 778 N N . LEU A 1 93 ? -10.211 9.883 16.844 1 91.38 93 LEU A N 1
ATOM 779 C CA . LEU A 1 93 ? -11.492 9.273 17.156 1 91.38 93 LEU A CA 1
ATOM 780 C C . LEU A 1 93 ? -11.828 9.43 18.625 1 91.38 93 LEU A C 1
ATOM 782 O O . LEU A 1 93 ? -12.953 9.148 19.047 1 91.38 93 LEU A O 1
ATOM 786 N N . HIS A 1 94 ? -10.859 9.82 19.344 1 91.44 94 HIS A N 1
ATOM 787 C CA . HIS A 1 94 ? -11.102 10.031 20.766 1 91.44 94 HIS A CA 1
ATOM 788 C C . HIS A 1 94 ? -12.156 11.109 20.984 1 91.44 94 HIS A C 1
ATOM 790 O O . HIS A 1 94 ? -12.164 12.133 20.297 1 91.44 94 HIS A O 1
ATOM 796 N N . HIS A 1 95 ? -12.953 10.938 21.984 1 91 95 HIS A N 1
ATOM 797 C CA . HIS A 1 95 ? -14.094 11.812 22.188 1 91 95 HIS A CA 1
ATOM 798 C C . HIS A 1 95 ? -13.641 13.219 22.594 1 91 95 HIS A C 1
ATOM 800 O O . HIS A 1 95 ? -14.359 14.195 22.359 1 91 95 HIS A O 1
ATOM 806 N N . GLU A 1 96 ? -12.477 13.336 23.094 1 92.06 96 GLU A N 1
ATOM 807 C CA . GLU A 1 96 ? -11.992 14.633 23.547 1 92.06 96 GLU A CA 1
ATOM 808 C C . GLU A 1 96 ? -11.25 15.367 22.438 1 92.06 96 GLU A C 1
ATOM 810 O O . GLU A 1 96 ? -10.781 16.484 22.641 1 92.06 96 GLU A O 1
ATOM 815 N N . PHE A 1 97 ? -11.164 14.82 21.328 1 93.81 97 PHE A N 1
ATOM 816 C CA . PHE A 1 97 ? -10.398 15.445 20.266 1 93.81 97 PHE A CA 1
ATOM 817 C C . PHE A 1 97 ? -11.133 16.641 19.688 1 93.81 97 PHE A C 1
ATOM 819 O O . PHE A 1 97 ? -10.531 17.688 19.406 1 93.81 97 PHE A O 1
ATOM 826 N N . LYS A 1 98 ? -12.414 16.484 19.562 1 92.62 98 LYS A N 1
ATOM 827 C CA . LYS A 1 98 ? -13.203 17.594 19.031 1 92.62 98 LYS A CA 1
ATOM 828 C C . LYS A 1 98 ? -13.117 18.828 19.938 1 92.62 98 LYS A C 1
ATOM 830 O O . LYS A 1 98 ? -12.82 19.922 19.469 1 92.62 98 LYS A O 1
ATOM 835 N N . PRO A 1 99 ? -13.312 18.609 21.219 1 93.38 99 PRO A N 1
ATOM 836 C CA . PRO A 1 99 ? -13.125 19.734 22.125 1 93.38 99 PRO A CA 1
ATOM 837 C C . PRO A 1 99 ? -11.734 20.359 22.016 1 93.38 99 PRO A C 1
ATOM 839 O O . PRO A 1 99 ? -11.586 21.578 22.109 1 93.38 99 PRO A O 1
ATOM 842 N N . PHE A 1 100 ? -10.805 19.547 21.859 1 92.19 100 PHE A N 1
ATOM 843 C CA . PHE A 1 100 ? -9.438 20.016 21.688 1 92.19 100 PHE A CA 1
ATOM 844 C C . PHE A 1 100 ? -9.32 20.922 20.469 1 92.19 100 PHE A C 1
ATOM 846 O O . PHE A 1 100 ? -8.758 22.016 20.531 1 92.19 100 PHE A O 1
ATOM 853 N N . LEU A 1 101 ? -9.875 20.5 19.344 1 91.94 101 LEU A N 1
ATOM 854 C CA . LEU A 1 101 ? -9.828 21.281 18.109 1 91.94 101 LEU A CA 1
ATOM 855 C C . LEU A 1 101 ? -10.523 22.609 18.281 1 91.94 101 LEU A C 1
ATOM 857 O O . LEU A 1 101 ? -10.039 23.641 17.797 1 91.94 101 LEU A O 1
ATOM 861 N N . GLU A 1 102 ? -11.602 22.562 18.953 1 91.38 102 GLU A N 1
ATOM 862 C CA . GLU A 1 102 ? -12.359 23.797 19.188 1 91.38 102 GLU A CA 1
ATOM 863 C C . GLU A 1 102 ? -11.555 24.781 20.031 1 91.38 102 GLU A C 1
ATOM 865 O O . GLU A 1 102 ? -11.555 25.984 19.734 1 91.38 102 GLU A O 1
ATOM 870 N N . ARG A 1 103 ? -10.906 24.25 20.984 1 90.44 103 ARG A N 1
ATOM 871 C CA . ARG A 1 103 ? -10.07 25.109 21.828 1 90.44 103 ARG A CA 1
ATOM 872 C C . ARG A 1 103 ? -8.922 25.719 21.016 1 90.44 103 ARG A C 1
ATOM 874 O O . ARG A 1 103 ? -8.586 26.891 21.188 1 90.44 103 ARG A O 1
ATOM 881 N N . VAL A 1 104 ? -8.352 24.922 20.203 1 88.06 104 VAL A N 1
ATOM 882 C CA . VAL A 1 104 ? -7.242 25.359 19.375 1 88.06 104 VAL A CA 1
ATOM 883 C C . VAL A 1 104 ? -7.711 26.484 18.438 1 88.06 104 VAL A C 1
ATOM 885 O O . VAL A 1 104 ? -7.047 27.516 18.328 1 88.06 104 VAL A O 1
ATOM 888 N N . VAL A 1 105 ? -8.812 26.359 17.828 1 89.12 105 VAL A N 1
ATOM 889 C CA . VAL A 1 105 ? -9.352 27.328 16.891 1 89.12 105 VAL A CA 1
ATOM 890 C C . VAL A 1 105 ? -9.688 28.625 17.625 1 89.12 105 VAL A C 1
ATOM 892 O O . VAL A 1 105 ? -9.477 29.719 17.094 1 89.12 105 VAL A O 1
ATOM 895 N N . GLU A 1 106 ? -10.156 28.438 18.797 1 88.25 106 GLU A N 1
ATOM 896 C CA . GLU A 1 106 ? -10.523 29.609 19.594 1 88.25 106 GLU A CA 1
ATOM 897 C C . GLU A 1 106 ? -9.289 30.375 20.031 1 88.25 106 GLU A C 1
ATOM 899 O O . GLU A 1 106 ? -9.281 31.609 20.031 1 88.25 106 GLU A O 1
ATOM 904 N N . ARG A 1 107 ? -8.352 29.703 20.391 1 86.06 107 ARG A N 1
ATOM 905 C CA . ARG A 1 107 ? -7.148 30.312 20.953 1 86.06 107 ARG A CA 1
ATOM 906 C C . ARG A 1 107 ? -6.281 30.922 19.859 1 86.06 107 ARG A C 1
ATOM 908 O O . ARG A 1 107 ? -5.594 31.922 20.094 1 86.06 107 ARG A O 1
ATOM 915 N N . PHE A 1 108 ? -6.309 30.297 18.688 1 83.44 108 PHE A N 1
ATOM 916 C CA . PHE A 1 108 ? -5.496 30.781 17.578 1 83.44 108 PHE A CA 1
ATOM 917 C C . PHE A 1 108 ? -6.375 31.156 16.391 1 83.44 108 PHE A C 1
ATOM 919 O O . PHE A 1 108 ? -6.516 30.375 15.445 1 83.44 108 PHE A O 1
ATOM 926 N N . PRO A 1 109 ? -6.848 32.312 16.359 1 75 109 PRO A N 1
ATOM 927 C CA . PRO A 1 109 ? -7.789 32.719 15.32 1 75 109 PRO A CA 1
ATOM 928 C C . PRO A 1 109 ? -7.191 32.625 13.914 1 75 109 PRO A C 1
ATOM 930 O O . PRO A 1 109 ? -7.926 32.531 12.93 1 75 109 PRO A O 1
ATOM 933 N N . TYR A 1 110 ? -5.957 32.531 13.766 1 75.69 110 TYR A N 1
ATOM 934 C CA . TYR A 1 110 ? -5.371 32.5 12.43 1 75.69 110 TYR A CA 1
ATOM 935 C C . TYR A 1 110 ? -4.855 31.109 12.07 1 75.69 110 TYR A C 1
ATOM 937 O O . TYR A 1 110 ? -4.145 30.938 11.078 1 75.69 110 TYR A O 1
ATOM 945 N N . ILE A 1 111 ? -5.414 30.156 12.727 1 83.5 111 ILE A N 1
ATOM 946 C CA . ILE A 1 111 ? -4.863 28.812 12.555 1 83.5 111 ILE A CA 1
ATOM 947 C C . ILE A 1 111 ? -5.648 28.078 11.477 1 83.5 111 ILE A C 1
ATOM 949 O O . ILE A 1 111 ? -5.188 27.062 10.953 1 83.5 111 ILE A O 1
ATOM 953 N N . GLU A 1 112 ? -6.859 28.703 11.102 1 81.62 112 GLU A N 1
ATOM 954 C CA . GLU A 1 112 ? -7.684 28.062 10.086 1 81.62 112 GLU A CA 1
ATOM 955 C C . GLU A 1 112 ? -6.934 27.938 8.758 1 81.62 112 GLU A C 1
ATOM 957 O O . GLU A 1 112 ? -6.273 28.875 8.32 1 81.62 112 GLU A O 1
ATOM 962 N N . ASN A 1 113 ? -6.992 26.812 8.25 1 91.12 113 ASN A N 1
ATOM 963 C CA . ASN A 1 113 ? -6.395 26.5 6.957 1 91.12 113 ASN A CA 1
ATOM 964 C C . ASN A 1 113 ? -4.871 26.578 7.008 1 91.12 113 ASN A C 1
ATOM 966 O O . ASN A 1 113 ? -4.238 26.984 6.035 1 91.12 113 ASN A O 1
ATOM 970 N N . ARG A 1 114 ? -4.371 26.359 8.18 1 94.81 114 ARG A N 1
ATOM 971 C CA . ARG A 1 114 ? -2.92 26.438 8.297 1 94.81 114 ARG A CA 1
ATOM 972 C C . ARG A 1 114 ? -2.344 25.156 8.898 1 94.81 114 ARG A C 1
ATOM 974 O O . ARG A 1 114 ? -1.125 25 9 1 94.81 114 ARG A O 1
ATOM 981 N N . ILE A 1 115 ? -3.262 24.297 9.266 1 96.06 115 ILE A N 1
ATOM 982 C CA . ILE A 1 115 ? -2.807 23.062 9.914 1 96.06 115 ILE A CA 1
ATOM 983 C C . ILE A 1 115 ? -3.145 21.859 9.039 1 96.06 115 ILE A C 1
ATOM 985 O O . ILE A 1 115 ? -4.27 21.734 8.555 1 96.06 115 ILE A O 1
ATOM 989 N N . VAL A 1 116 ? -2.234 21.016 8.867 1 97.56 116 VAL A N 1
ATOM 990 C CA . VAL A 1 116 ? -2.4 19.75 8.164 1 97.56 116 VAL A CA 1
ATOM 991 C C . VAL A 1 116 ? -2.152 18.594 9.133 1 97.56 116 VAL A C 1
ATOM 993 O O . VAL A 1 116 ? -1.059 18.453 9.688 1 97.56 116 VAL A O 1
ATOM 996 N N . PHE A 1 117 ? -3.125 17.766 9.344 1 96.25 117 PHE A N 1
ATOM 997 C CA . PHE A 1 117 ? -2.949 16.578 10.164 1 96.25 117 PHE A CA 1
ATOM 998 C C . PHE A 1 117 ? -2.486 15.406 9.312 1 96.25 117 PHE A C 1
ATOM 1000 O O . PHE A 1 117 ? -3.182 14.992 8.383 1 96.25 117 PHE A O 1
ATOM 1007 N N . GLU A 1 118 ? -1.324 14.953 9.609 1 95.38 118 GLU A N 1
ATOM 1008 C CA . GLU A 1 118 ? -0.764 13.789 8.93 1 95.38 118 GLU A CA 1
ATOM 1009 C C . GLU A 1 118 ? -1.111 12.5 9.672 1 95.38 118 GLU A C 1
ATOM 1011 O O . GLU A 1 118 ? -0.652 12.273 10.797 1 95.38 118 GLU A O 1
ATOM 1016 N N . LEU A 1 119 ? -1.802 11.656 8.961 1 89.88 119 LEU A N 1
ATOM 1017 C CA . LEU A 1 119 ? -2.248 10.422 9.594 1 89.88 119 LEU A CA 1
ATOM 1018 C C . LEU A 1 119 ? -1.116 9.398 9.656 1 89.88 119 LEU A C 1
ATOM 1020 O O . LEU A 1 119 ? -0.583 9 8.617 1 89.88 119 LEU A O 1
ATOM 1024 N N . ASN A 1 120 ? -0.729 9.086 10.883 1 78.06 120 ASN A N 1
ATOM 1025 C CA . ASN A 1 120 ? 0.292 8.062 11.102 1 78.06 120 ASN A CA 1
ATOM 1026 C C . ASN A 1 120 ? -0.325 6.68 11.281 1 78.06 120 ASN A C 1
ATOM 1028 O O . ASN A 1 120 ? -1.17 6.477 12.148 1 78.06 120 ASN A O 1
ATOM 1032 N N . GLU A 1 121 ? -0.063 5.828 10.328 1 67.5 121 GLU A N 1
ATOM 1033 C CA . GLU A 1 121 ? -0.689 4.516 10.461 1 67.5 121 GLU A CA 1
ATOM 1034 C C . GLU A 1 121 ? 0.331 3.455 10.859 1 67.5 121 GLU A C 1
ATOM 1036 O O . GLU A 1 121 ? 1.396 3.346 10.25 1 67.5 121 GLU A O 1
ATOM 1041 N N . THR A 1 122 ? 0.129 3.043 12.133 1 66.56 122 THR A N 1
ATOM 1042 C CA . THR A 1 122 ? 0.873 1.88 12.602 1 66.56 122 THR A CA 1
ATOM 1043 C C . THR A 1 122 ? 0.037 0.611 12.469 1 66.56 122 THR A C 1
ATOM 1045 O O . THR A 1 122 ? -1.154 0.677 12.156 1 66.56 122 THR A O 1
ATOM 1048 N N . LYS A 1 123 ? 0.643 -0.467 12.461 1 64.25 123 LYS A N 1
ATOM 1049 C CA . LYS A 1 123 ? -0.055 -1.748 12.422 1 64.25 123 LYS A CA 1
ATOM 1050 C C . LYS A 1 123 ? -1.2 -1.787 13.43 1 64.25 123 LYS A C 1
ATOM 1052 O O . LYS A 1 123 ? -2.246 -2.383 13.164 1 64.25 123 LYS A O 1
ATOM 1057 N N . GLU A 1 124 ? -0.988 -1.064 14.477 1 64.44 124 GLU A N 1
ATOM 1058 C CA . GLU A 1 124 ? -1.972 -1.08 15.555 1 64.44 124 GLU A CA 1
ATOM 1059 C C . GLU A 1 124 ? -3.197 -0.245 15.195 1 64.44 124 GLU A C 1
ATOM 1061 O O . GLU A 1 124 ? -4.262 -0.403 15.797 1 64.44 124 GLU A O 1
ATOM 1066 N N . GLU A 1 125 ? -2.949 0.544 14.336 1 68.88 125 GLU A N 1
ATOM 1067 C CA . GLU A 1 125 ? -4.031 1.422 13.898 1 68.88 125 GLU A CA 1
ATOM 1068 C C . GLU A 1 125 ? -4.859 0.774 12.797 1 68.88 125 GLU A C 1
ATOM 1070 O O . GLU A 1 125 ? -5.867 1.332 12.359 1 68.88 125 GLU A O 1
ATOM 1075 N N . GLU A 1 126 ? -4.281 -0.529 12.617 1 62.56 126 GLU A N 1
ATOM 1076 C CA . GLU A 1 126 ? -4.969 -1.209 11.523 1 62.56 126 GLU A CA 1
ATOM 1077 C C . GLU A 1 126 ? -6.398 -1.575 11.914 1 62.56 126 GLU A C 1
ATOM 1079 O O . GLU A 1 126 ? -6.668 -1.904 13.07 1 62.56 126 GLU A O 1
ATOM 1084 N N . GLY A 1 127 ? -7.438 -1.229 11.242 1 63.38 127 GLY A N 1
ATOM 1085 C CA . GLY A 1 127 ? -8.82 -1.581 11.508 1 63.38 127 GLY A CA 1
ATOM 1086 C C . GLY A 1 127 ? -9.688 -0.383 11.844 1 63.38 127 GLY A C 1
ATOM 1087 O O . GLY A 1 127 ? -10.922 -0.455 11.75 1 63.38 127 GLY A O 1
ATOM 1088 N N . ILE A 1 128 ? -9 0.522 12.32 1 64.62 128 ILE A N 1
ATOM 1089 C CA . ILE A 1 128 ? -9.766 1.7 12.727 1 64.62 128 ILE A CA 1
ATOM 1090 C C . ILE A 1 128 ? -10.508 2.273 11.523 1 64.62 128 ILE A C 1
ATOM 1092 O O . ILE A 1 128 ? -11.57 2.881 11.672 1 64.62 128 ILE A O 1
ATOM 1096 N N . TRP A 1 129 ? -10.023 1.882 10.406 1 66.19 129 TRP A N 1
ATOM 1097 C CA . TRP A 1 129 ? -10.547 2.471 9.18 1 66.19 129 TRP A CA 1
ATOM 1098 C C . TRP A 1 129 ? -11.844 1.782 8.758 1 66.19 129 TRP A C 1
ATOM 1100 O O . TRP A 1 129 ? -12.578 2.297 7.914 1 66.19 129 TRP A O 1
ATOM 1110 N N . LYS A 1 130 ? -12.141 0.71 9.336 1 61.94 130 LYS A N 1
ATOM 1111 C CA . LYS A 1 130 ? -13.156 -0.197 8.812 1 61.94 130 LYS A CA 1
ATOM 1112 C C . LYS A 1 130 ? -14.562 0.354 9.047 1 61.94 130 LYS A C 1
ATOM 1114 O O . LYS A 1 130 ? -15.492 0.037 8.305 1 61.94 130 LYS A O 1
ATOM 1119 N N . ASP A 1 131 ? -14.672 1.24 9.883 1 62.53 131 ASP A N 1
ATOM 1120 C CA . ASP A 1 131 ? -16.047 1.55 10.242 1 62.53 131 ASP A CA 1
ATOM 1121 C C . ASP A 1 131 ? -16.438 2.945 9.758 1 62.53 131 ASP A C 1
ATOM 1123 O O . ASP A 1 131 ? -17.516 3.451 10.109 1 62.53 131 ASP A O 1
ATOM 1127 N N . GLY A 1 132 ? -15.82 3.539 9.008 1 77.56 132 GLY A N 1
ATOM 1128 C CA . GLY A 1 132 ? -16.203 4.84 8.484 1 77.56 132 GLY A CA 1
ATOM 1129 C C . GLY A 1 132 ? -16.094 5.953 9.508 1 77.56 132 GLY A C 1
ATOM 1130 O O . GLY A 1 132 ? -16.281 7.125 9.18 1 77.56 132 GLY A O 1
ATOM 1131 N N . GLU A 1 133 ? -15.906 5.633 10.727 1 84.12 133 GLU A N 1
ATOM 1132 C CA . GLU A 1 133 ? -15.828 6.637 11.781 1 84.12 133 GLU A CA 1
ATOM 1133 C C . GLU A 1 133 ? -14.68 7.609 11.531 1 84.12 133 GLU A C 1
ATOM 1135 O O . GLU A 1 133 ? -14.812 8.812 11.758 1 84.12 133 GLU A O 1
ATOM 1140 N N . LEU A 1 134 ? -13.672 7.074 11.109 1 88.38 134 LEU A N 1
ATOM 1141 C CA . LEU A 1 134 ? -12.523 7.93 10.836 1 88.38 134 LEU A CA 1
ATOM 1142 C C . LEU A 1 134 ? -12.844 8.922 9.727 1 88.38 134 LEU A C 1
ATOM 1144 O O . LEU A 1 134 ? -12.484 10.102 9.812 1 88.38 134 LEU A O 1
ATOM 1148 N N . LYS A 1 135 ? -13.539 8.484 8.742 1 89.5 135 LYS A N 1
ATOM 1149 C CA . LYS A 1 135 ? -13.914 9.359 7.633 1 89.5 135 LYS A CA 1
ATOM 1150 C C . LYS A 1 135 ? -14.797 10.5 8.117 1 89.5 135 LYS A C 1
ATOM 1152 O O . LYS A 1 135 ? -14.609 11.656 7.715 1 89.5 135 LYS A O 1
ATOM 1157 N N . ALA A 1 136 ? -15.711 10.156 8.93 1 91.5 136 ALA A N 1
ATOM 1158 C CA . ALA A 1 136 ? -16.594 11.18 9.477 1 91.5 136 ALA A CA 1
ATOM 1159 C C . ALA A 1 136 ? -15.82 12.188 10.32 1 91.5 136 ALA A C 1
ATOM 1161 O O . ALA A 1 136 ? -16.062 13.391 10.242 1 91.5 136 ALA A O 1
ATOM 1162 N N . ALA A 1 137 ? -14.953 11.656 11.109 1 92.75 137 ALA A N 1
ATOM 1163 C CA . ALA A 1 137 ? -14.133 12.523 11.945 1 92.75 137 ALA A CA 1
ATOM 1164 C C . ALA A 1 137 ? -13.266 13.453 11.094 1 92.75 137 ALA A C 1
ATOM 1166 O O . ALA A 1 137 ? -13.109 14.633 11.406 1 92.75 137 ALA A O 1
ATOM 1167 N N . ILE A 1 138 ? -12.773 12.969 10.055 1 93.69 138 ILE A N 1
ATOM 1168 C CA . ILE A 1 138 ? -11.922 13.727 9.148 1 93.69 138 ILE A CA 1
ATOM 1169 C C . ILE A 1 138 ? -12.75 14.828 8.477 1 93.69 138 ILE A C 1
ATOM 1171 O O . ILE A 1 138 ? -12.289 15.961 8.336 1 93.69 138 ILE A O 1
ATOM 1175 N N . GLU A 1 139 ? -13.914 14.492 8.078 1 93.94 139 GLU A N 1
ATOM 1176 C CA . GLU A 1 139 ? -14.789 15.492 7.473 1 93.94 139 GLU A CA 1
ATOM 1177 C C . GLU A 1 139 ? -15.094 16.625 8.453 1 93.94 139 GLU A C 1
ATOM 1179 O O . GLU A 1 139 ? -15.164 17.797 8.062 1 93.94 139 GLU A O 1
ATOM 1184 N N . LEU A 1 140 ? -15.266 16.219 9.625 1 92.75 140 LEU A N 1
ATOM 1185 C CA . LEU A 1 140 ? -15.469 17.234 10.664 1 92.75 140 LEU A CA 1
ATOM 1186 C C . LEU A 1 140 ? -14.25 18.141 10.781 1 92.75 140 LEU A C 1
ATOM 1188 O O . LEU A 1 140 ? -14.391 19.359 10.875 1 92.75 140 LEU A O 1
ATOM 1192 N N . MET A 1 141 ? -13.094 17.594 10.797 1 94.38 141 MET A N 1
ATOM 1193 C CA . MET A 1 141 ? -11.852 18.375 10.867 1 94.38 141 MET A CA 1
ATOM 1194 C C . MET A 1 141 ? -11.742 19.344 9.703 1 94.38 141 MET A C 1
ATOM 1196 O O . MET A 1 141 ? -11.352 20.484 9.883 1 94.38 141 MET A O 1
ATOM 1200 N N . ARG A 1 142 ? -12.148 18.875 8.555 1 94.69 142 ARG A N 1
ATOM 1201 C CA . ARG A 1 142 ? -12.141 19.734 7.367 1 94.69 142 ARG A CA 1
ATOM 1202 C C . ARG A 1 142 ? -13.094 20.906 7.531 1 94.69 142 ARG A C 1
ATOM 1204 O O . ARG A 1 142 ? -12.812 22.016 7.059 1 94.69 142 ARG A O 1
ATOM 1211 N N . GLY A 1 143 ? -14.172 20.609 8.188 1 93.12 143 GLY A N 1
ATOM 1212 C CA . GLY A 1 143 ? -15.141 21.656 8.469 1 93.12 143 GLY A CA 1
ATOM 1213 C C . GLY A 1 143 ? -14.562 22.781 9.297 1 93.12 143 GLY A C 1
ATOM 1214 O O . GLY A 1 143 ? -14.992 23.938 9.172 1 93.12 143 GLY A O 1
ATOM 1215 N N . TYR A 1 144 ? -13.562 22.484 10.117 1 91.88 144 TYR A N 1
ATOM 1216 C CA . TYR A 1 144 ? -12.898 23.484 10.945 1 91.88 144 TYR A CA 1
ATOM 1217 C C . TYR A 1 144 ? -11.805 24.203 10.156 1 91.88 144 TYR A C 1
ATOM 1219 O O . TYR A 1 144 ? -11.203 25.156 10.648 1 91.88 144 TYR A O 1
ATOM 1227 N N . GLY A 1 145 ? -11.555 23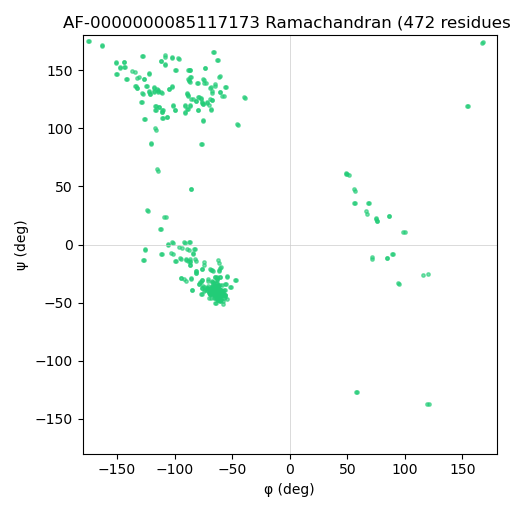.688 8.93 1 93.62 145 GLY A N 1
ATOM 1228 C CA . GLY A 1 145 ? -10.547 24.312 8.094 1 93.62 145 GLY A CA 1
ATOM 1229 C C . GLY A 1 145 ? -9.211 23.609 8.141 1 93.62 145 GLY A C 1
ATOM 1230 O O . GLY A 1 145 ? -8.203 24.125 7.652 1 93.62 145 GLY A O 1
ATOM 1231 N N . PHE A 1 146 ? -9.18 22.422 8.734 1 95.69 146 PHE A N 1
ATOM 1232 C CA . PHE A 1 146 ? -7.941 21.656 8.789 1 95.69 146 PHE A CA 1
ATOM 1233 C C . PHE A 1 146 ? -7.766 20.812 7.527 1 95.69 146 PHE A C 1
ATOM 1235 O O . PHE A 1 146 ? -8.75 20.422 6.891 1 95.69 146 PHE A O 1
ATOM 1242 N N . TYR A 1 147 ? -6.535 20.578 7.168 1 97.12 147 TYR A N 1
ATOM 1243 C CA . TYR A 1 147 ? -6.199 19.719 6.047 1 97.12 147 TYR A CA 1
ATOM 1244 C C . TYR A 1 147 ? -5.746 18.344 6.531 1 97.12 147 TYR A C 1
ATOM 1246 O O . TYR A 1 147 ? -5.383 18.188 7.699 1 97.12 147 TYR A O 1
ATOM 1254 N N . ILE A 1 148 ? -5.816 17.422 5.598 1 96.31 148 ILE A N 1
ATOM 1255 C CA . ILE A 1 148 ? -5.445 16.047 5.93 1 96.31 148 ILE A CA 1
ATOM 1256 C C . ILE A 1 148 ? -4.355 15.562 4.98 1 96.31 148 ILE A C 1
ATOM 1258 O O . ILE A 1 148 ? -4.426 15.805 3.771 1 96.31 148 ILE A O 1
ATOM 1262 N N . ALA A 1 149 ? -3.389 14.898 5.57 1 96.19 149 ALA A N 1
ATOM 1263 C CA . ALA A 1 149 ? -2.334 14.258 4.793 1 96.19 149 ALA A CA 1
ATOM 1264 C C . ALA A 1 149 ? -2.199 12.781 5.168 1 96.19 149 ALA A C 1
ATOM 1266 O O . ALA A 1 149 ? -2.383 12.414 6.328 1 96.19 149 ALA A O 1
ATOM 1267 N N . ILE A 1 150 ? -1.938 11.984 4.168 1 91.44 150 ILE A N 1
ATOM 1268 C CA . ILE A 1 150 ? -1.562 10.594 4.41 1 91.44 150 ILE A CA 1
ATOM 1269 C C . ILE A 1 150 ? -0.06 10.422 4.191 1 91.44 150 ILE A C 1
ATOM 1271 O O . ILE A 1 150 ? 0.483 10.883 3.186 1 91.44 150 ILE A O 1
ATOM 1275 N N . ASP A 1 151 ? 0.444 9.742 5.156 1 85.5 151 ASP A N 1
ATOM 1276 C CA . ASP A 1 151 ? 1.896 9.594 5.117 1 85.5 151 ASP A CA 1
ATOM 1277 C C . ASP A 1 151 ? 2.291 8.164 4.746 1 85.5 151 ASP A C 1
ATOM 1279 O O . ASP A 1 151 ? 1.449 7.262 4.734 1 85.5 151 ASP A O 1
ATOM 1283 N N . ASP A 1 152 ? 3.533 7.984 4.344 1 80.06 152 ASP A N 1
ATOM 1284 C CA . ASP A 1 152 ? 4.191 6.707 4.078 1 80.06 152 ASP A CA 1
ATOM 1285 C C . ASP A 1 152 ? 3.408 5.891 3.055 1 80.06 152 ASP A C 1
ATOM 1287 O O . ASP A 1 152 ? 3.303 4.668 3.176 1 80.06 152 ASP A O 1
ATOM 1291 N N . VAL A 1 153 ? 2.828 6.574 2.111 1 78.56 153 VAL A N 1
ATOM 1292 C CA . VAL A 1 153 ? 2.145 5.859 1.038 1 78.56 153 VAL A CA 1
ATOM 1293 C C . VAL A 1 153 ? 3.16 5.055 0.226 1 78.56 153 VAL A C 1
ATOM 1295 O O . VAL A 1 153 ? 4.234 5.559 -0.106 1 78.56 153 VAL A O 1
ATOM 1298 N N . GLY A 1 154 ? 2.803 3.818 -0.101 1 68.25 154 GLY A N 1
ATOM 1299 C CA . GLY A 1 154 ? 3.646 2.961 -0.918 1 68.25 154 GLY A CA 1
ATOM 1300 C C . GLY A 1 154 ? 4.535 2.041 -0.1 1 68.25 154 GLY A C 1
ATOM 1301 O O . GLY A 1 154 ? 5.047 1.045 -0.615 1 68.25 154 GLY A O 1
ATOM 1302 N N . LYS A 1 155 ? 4.945 2.693 1.106 1 63.53 155 LYS A N 1
ATOM 1303 C CA . LYS A 1 155 ? 5.75 1.905 2.037 1 63.53 155 LYS A CA 1
ATOM 1304 C C . LYS A 1 155 ? 5.012 1.693 3.355 1 63.53 155 LYS A C 1
ATOM 1306 O O . LYS A 1 155 ? 4.238 2.551 3.785 1 63.53 155 LYS A O 1
ATOM 1311 N N . GLY A 1 156 ? 4.359 0.496 3.549 1 58.84 156 GLY A N 1
ATOM 1312 C CA . GLY A 1 156 ? 3.838 0.285 4.891 1 58.84 156 GLY A CA 1
ATOM 1313 C C . GLY A 1 156 ? 2.336 0.078 4.918 1 58.84 156 GLY A C 1
ATOM 1314 O O . GLY A 1 156 ? 1.775 -0.565 4.027 1 58.84 156 GLY A O 1
ATOM 1315 N N . ALA A 1 157 ? 1.783 0.82 5.996 1 54.56 157 ALA A N 1
ATOM 1316 C CA . ALA A 1 157 ? 0.396 0.537 6.355 1 54.56 157 ALA A CA 1
ATOM 1317 C C . ALA A 1 157 ? -0.57 1.363 5.512 1 54.56 157 ALA A C 1
ATOM 1319 O O . ALA A 1 157 ? -1.765 1.063 5.453 1 54.56 157 ALA A O 1
ATOM 1320 N N . SER A 1 158 ? 0.022 2.375 4.801 1 60.03 158 SER A N 1
ATOM 1321 C CA . SER A 1 158 ? -0.919 3.18 4.027 1 60.03 158 SER A CA 1
ATOM 1322 C C . SER A 1 158 ? -1.188 2.555 2.662 1 60.03 158 SER A C 1
ATOM 1324 O O . SER A 1 158 ? -0.267 2.373 1.864 1 60.03 158 SER A O 1
ATOM 1326 N N . THR A 1 159 ? -2.455 2.371 2.463 1 75.75 159 THR A N 1
ATOM 1327 C CA . THR A 1 159 ? -2.869 1.643 1.27 1 75.75 159 THR A CA 1
ATOM 1328 C C . THR A 1 159 ? -3.518 2.586 0.26 1 75.75 159 THR A C 1
ATOM 1330 O O . THR A 1 159 ? -3.883 3.713 0.599 1 75.75 159 THR A O 1
ATOM 1333 N N . LEU A 1 160 ? -3.479 2.215 -0.974 1 86.69 160 LEU A N 1
ATOM 1334 C CA . LEU A 1 160 ? -4.18 2.945 -2.025 1 86.69 160 LEU A CA 1
ATOM 1335 C C . LEU A 1 160 ? -5.66 3.096 -1.69 1 86.69 160 LEU A C 1
ATOM 1337 O O . LEU A 1 160 ? -6.277 4.105 -2.035 1 86.69 160 LEU A O 1
ATOM 1341 N N . GLN A 1 161 ? -6.145 2.195 -0.955 1 86.69 161 GLN A N 1
ATOM 1342 C CA . GLN A 1 161 ? -7.531 2.25 -0.509 1 86.69 161 GLN A CA 1
ATOM 1343 C C . GLN A 1 161 ? -7.789 3.49 0.341 1 86.69 161 GLN A C 1
ATOM 1345 O O . GLN A 1 161 ? -8.812 4.156 0.183 1 86.69 161 GLN A O 1
ATOM 1350 N N . LYS A 1 162 ? -6.891 3.793 1.138 1 85.12 162 LYS A N 1
ATOM 1351 C CA . LYS A 1 162 ? -7.047 4.941 2.023 1 85.12 162 LYS A CA 1
ATOM 1352 C C . LYS A 1 162 ? -7.059 6.25 1.234 1 85.12 162 LYS A C 1
ATOM 1354 O O . LYS A 1 162 ? -7.805 7.176 1.566 1 85.12 162 LYS A O 1
ATOM 1359 N N . ILE A 1 163 ? -6.273 6.336 0.279 1 89 163 ILE A N 1
ATOM 1360 C CA . ILE A 1 163 ? -6.223 7.523 -0.567 1 89 163 ILE A CA 1
ATOM 1361 C C . ILE A 1 163 ? -7.578 7.73 -1.241 1 89 163 ILE A C 1
ATOM 1363 O O . ILE A 1 163 ? -8.102 8.852 -1.267 1 89 163 ILE A O 1
ATOM 1367 N N . ILE A 1 164 ? -8.102 6.656 -1.672 1 90.12 164 ILE A N 1
ATOM 1368 C CA . ILE A 1 164 ? -9.367 6.719 -2.4 1 90.12 164 ILE A CA 1
ATOM 1369 C C . ILE A 1 164 ? -10.492 7.113 -1.448 1 90.12 164 ILE A C 1
ATOM 1371 O O . ILE A 1 164 ? -11.312 7.98 -1.771 1 90.12 164 ILE A O 1
ATOM 1375 N N . GLU A 1 165 ? -10.469 6.539 -0.303 1 87.69 165 GLU A N 1
ATOM 1376 C CA . GLU A 1 165 ? -11.578 6.715 0.629 1 87.69 165 GLU A CA 1
ATOM 1377 C C . GLU A 1 165 ? -11.523 8.086 1.293 1 87.69 165 GLU A C 1
ATOM 1379 O O . GLU A 1 165 ? -12.562 8.734 1.479 1 87.69 165 GLU A O 1
ATOM 1384 N N . LEU A 1 166 ? -10.344 8.531 1.577 1 88.88 166 LEU A N 1
ATOM 1385 C CA . LEU A 1 166 ? -10.219 9.742 2.379 1 88.88 166 LEU A CA 1
ATOM 1386 C C . LEU A 1 166 ? -10.07 10.969 1.487 1 88.88 166 LEU A C 1
ATOM 1388 O O . LEU A 1 166 ? -10.383 12.086 1.907 1 88.88 166 LEU A O 1
ATOM 1392 N N . GLN A 1 167 ? -9.508 10.773 0.301 1 92.06 167 GLN A N 1
ATOM 1393 C CA . GLN A 1 167 ? -9.234 11.898 -0.587 1 92.06 167 GLN A CA 1
ATOM 1394 C C . GLN A 1 167 ? -8.508 13.016 0.156 1 92.06 167 GLN A C 1
ATOM 1396 O O . GLN A 1 167 ? -9.016 14.141 0.236 1 92.06 167 GLN A O 1
ATOM 1401 N N . PRO A 1 168 ? -7.332 12.695 0.67 1 94.94 168 PRO A N 1
ATOM 1402 C CA . PRO A 1 168 ? -6.613 13.688 1.474 1 94.94 168 PRO A CA 1
ATOM 1403 C C . PRO A 1 168 ? -6.164 14.898 0.655 1 94.94 168 PRO A C 1
ATOM 1405 O O . PRO A 1 168 ? -6.207 14.867 -0.577 1 94.94 168 PRO A O 1
ATOM 1408 N N . ASP A 1 169 ? -5.793 15.93 1.412 1 97.06 169 ASP A N 1
ATOM 1409 C CA . ASP A 1 169 ? -5.27 17.125 0.753 1 97.06 169 ASP A CA 1
ATOM 1410 C C . ASP A 1 169 ? -3.83 16.906 0.289 1 97.06 169 ASP A C 1
ATOM 1412 O O . ASP A 1 169 ? -3.416 17.438 -0.741 1 97.06 169 ASP A O 1
ATOM 1416 N N . TYR A 1 170 ? -3.145 16.078 1.046 1 96.75 170 TYR A N 1
ATOM 1417 C CA . TYR A 1 170 ? -1.748 15.789 0.74 1 96.75 170 TYR A CA 1
ATOM 1418 C C . TYR A 1 170 ? -1.469 14.297 0.813 1 96.75 170 TYR A C 1
ATOM 1420 O O . TYR A 1 170 ? -1.962 13.609 1.712 1 96.75 170 TYR A O 1
ATOM 1428 N N . VAL A 1 171 ? -0.751 13.797 -0.136 1 95.19 171 VAL A N 1
ATOM 1429 C CA . VAL A 1 171 ? -0.268 12.422 -0.154 1 95.19 171 VAL A CA 1
ATOM 1430 C C . VAL A 1 171 ? 1.259 12.406 -0.111 1 95.19 171 VAL A C 1
ATOM 1432 O O . VAL A 1 171 ? 1.916 12.883 -1.038 1 95.19 171 VAL A O 1
ATOM 1435 N N . LYS A 1 172 ? 1.803 11.883 0.931 1 94.75 172 LYS A N 1
ATOM 1436 C CA . LYS A 1 172 ? 3.254 11.859 1.085 1 94.75 172 LYS A CA 1
ATOM 1437 C C . LYS A 1 172 ? 3.824 10.484 0.744 1 94.75 172 LYS A C 1
ATOM 1439 O O . LYS A 1 172 ? 3.461 9.484 1.367 1 94.75 172 LYS A O 1
ATOM 1444 N N . LEU A 1 173 ? 4.68 10.5 -0.247 1 93.06 173 LEU A N 1
ATOM 1445 C CA . LEU A 1 173 ? 5.328 9.258 -0.66 1 93.06 173 LEU A CA 1
ATOM 1446 C C . LEU A 1 173 ? 6.598 9.016 0.151 1 93.06 173 LEU A C 1
ATOM 1448 O O . LEU A 1 173 ? 7.398 9.93 0.349 1 93.06 173 LEU A O 1
ATOM 1452 N N . ASP A 1 174 ? 6.781 7.844 0.475 1 90.19 174 ASP A N 1
ATOM 1453 C CA . ASP A 1 174 ? 7.906 7.438 1.31 1 90.19 174 ASP A CA 1
ATOM 1454 C C . ASP A 1 174 ? 9.234 7.719 0.612 1 90.19 174 ASP A C 1
ATOM 1456 O O . ASP A 1 174 ? 9.312 7.723 -0.618 1 90.19 174 ASP A O 1
ATOM 1460 N N . ARG A 1 175 ? 10.25 7.797 1.397 1 92.88 175 ARG A N 1
ATOM 1461 C CA . ARG A 1 175 ? 11.594 8.094 0.911 1 92.88 175 ARG A CA 1
ATOM 1462 C C . ARG A 1 175 ? 12.078 7.027 -0.063 1 92.88 175 ARG A C 1
ATOM 1464 O O . ARG A 1 175 ? 12.938 7.289 -0.907 1 92.88 175 ARG A O 1
ATOM 1471 N N . TYR A 1 176 ? 11.523 5.844 -0.009 1 90.75 176 TYR A N 1
ATOM 1472 C CA . TYR A 1 176 ? 11.859 4.793 -0.963 1 90.75 176 TYR A CA 1
ATOM 1473 C C . TYR A 1 176 ? 11.719 5.293 -2.396 1 90.75 176 TYR A C 1
ATOM 1475 O O . TYR A 1 176 ? 12.562 4.996 -3.248 1 90.75 176 TYR A O 1
ATOM 1483 N N . PHE A 1 177 ? 10.773 6.102 -2.646 1 94 177 PHE A N 1
ATOM 1484 C CA . PHE A 1 177 ? 10.461 6.516 -4.012 1 94 177 PHE A CA 1
ATOM 1485 C C . PHE A 1 177 ? 11.391 7.633 -4.465 1 94 177 PHE A C 1
ATOM 1487 O O . PHE A 1 177 ? 11.594 7.828 -5.664 1 94 177 PHE A O 1
ATOM 1494 N N . ALA A 1 178 ? 11.906 8.352 -3.49 1 95.88 178 ALA A N 1
ATOM 1495 C CA . ALA A 1 178 ? 12.789 9.469 -3.822 1 95.88 178 ALA A CA 1
ATOM 1496 C C . ALA A 1 178 ? 14.227 8.992 -4.02 1 95.88 178 ALA A C 1
ATOM 1498 O O . ALA A 1 178 ? 14.938 9.492 -4.898 1 95.88 178 ALA A O 1
ATOM 1499 N N . GLN A 1 179 ? 14.625 8.078 -3.215 1 95.06 179 GLN A N 1
ATOM 1500 C CA . GLN A 1 179 ? 16 7.605 -3.227 1 95.06 179 GLN A CA 1
ATOM 1501 C C . GLN A 1 179 ? 16.312 6.84 -4.508 1 95.06 179 GLN A C 1
ATOM 1503 O O . GLN A 1 179 ? 15.719 5.793 -4.77 1 95.06 179 GLN A O 1
ATOM 1508 N N . GLY A 1 180 ? 17.203 7.359 -5.273 1 96.88 180 GLY A N 1
ATOM 1509 C CA . GLY A 1 180 ? 17.578 6.719 -6.523 1 96.88 180 GLY A CA 1
ATOM 1510 C C . GLY A 1 180 ? 16.562 6.895 -7.621 1 96.88 180 GLY A C 1
ATOM 1511 O O . GLY A 1 180 ? 16.516 6.109 -8.57 1 96.88 180 GLY A O 1
ATOM 1512 N N . LEU A 1 181 ? 15.773 7.848 -7.461 1 97.75 181 LEU A N 1
ATOM 1513 C CA . LEU A 1 181 ? 14.703 8.102 -8.422 1 97.75 181 LEU A CA 1
ATOM 1514 C C . LEU A 1 181 ? 15.273 8.281 -9.828 1 97.75 181 LEU A C 1
ATOM 1516 O O . LEU A 1 181 ? 14.75 7.719 -10.789 1 97.75 181 LEU A O 1
ATOM 15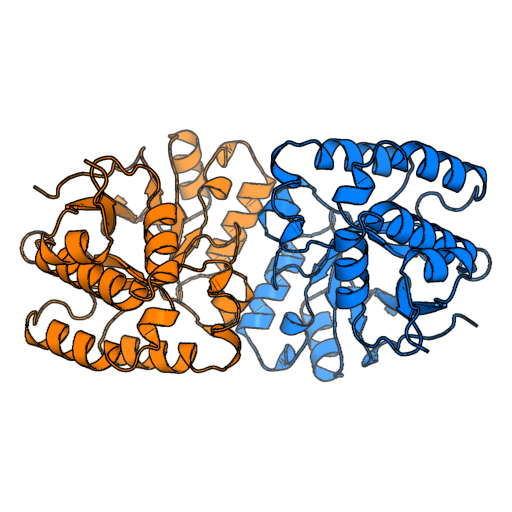20 N N . ALA A 1 182 ? 16.297 8.977 -9.961 1 98 182 ALA A N 1
ATOM 1521 C CA . ALA A 1 182 ? 16.875 9.312 -11.266 1 98 182 ALA A CA 1
ATOM 1522 C C . ALA A 1 182 ? 17.375 8.062 -11.984 1 98 182 ALA A C 1
ATOM 1524 O O . ALA A 1 182 ? 17.359 8 -13.219 1 98 182 ALA A O 1
ATOM 1525 N N . ALA A 1 183 ? 17.75 7.078 -11.242 1 97.56 183 ALA A N 1
ATOM 1526 C CA . ALA A 1 183 ? 18.406 5.914 -11.836 1 97.56 183 ALA A CA 1
ATOM 1527 C C . ALA A 1 183 ? 17.422 4.75 -11.969 1 97.56 183 ALA A C 1
ATOM 1529 O O . ALA A 1 183 ? 17.797 3.678 -12.461 1 97.56 183 ALA A O 1
ATOM 1530 N N . ASN A 1 184 ? 16.219 4.945 -11.609 1 97.12 184 ASN A N 1
ATOM 1531 C CA . ASN A 1 184 ? 15.273 3.834 -11.586 1 97.12 184 ASN A CA 1
ATOM 1532 C C . ASN A 1 184 ? 14.016 4.152 -12.383 1 97.12 184 ASN A C 1
ATOM 1534 O O . ASN A 1 184 ? 13.133 4.871 -11.906 1 97.12 184 ASN A O 1
ATOM 1538 N N . GLU A 1 185 ? 13.898 3.533 -13.477 1 96.12 185 GLU A N 1
ATOM 1539 C CA . GLU A 1 185 ? 12.805 3.822 -14.398 1 96.12 185 GLU A CA 1
ATOM 1540 C C . GLU A 1 185 ? 11.469 3.383 -13.82 1 96.12 185 GLU A C 1
ATOM 1542 O O . GLU A 1 185 ? 10.445 4.043 -14.039 1 96.12 185 GLU A O 1
ATOM 1547 N N . GLU A 1 186 ? 11.5 2.281 -13.164 1 94.06 186 GLU A N 1
ATOM 1548 C CA . GLU A 1 186 ? 10.258 1.792 -12.578 1 94.06 186 GLU A CA 1
ATOM 1549 C C . GLU A 1 186 ? 9.75 2.744 -11.5 1 94.06 186 GLU A C 1
ATOM 1551 O O . GLU A 1 186 ? 8.547 3.002 -11.406 1 94.06 186 GLU A O 1
ATOM 1556 N N . LYS A 1 187 ? 10.625 3.254 -10.75 1 94.44 187 LYS A N 1
ATOM 1557 C CA . LYS A 1 187 ? 10.258 4.262 -9.758 1 94.44 187 LYS A CA 1
ATOM 1558 C C . LYS A 1 187 ? 9.703 5.516 -10.43 1 94.44 187 LYS A C 1
ATOM 1560 O O . LYS A 1 187 ? 8.688 6.062 -9.992 1 94.44 187 LYS A O 1
ATOM 1565 N N . GLN A 1 188 ? 10.414 5.922 -11.43 1 97.5 188 GLN A N 1
ATOM 1566 C CA . GLN A 1 188 ? 9.984 7.109 -12.164 1 97.5 188 GLN A CA 1
ATOM 1567 C C . GLN A 1 188 ? 8.562 6.945 -12.695 1 97.5 188 GLN A C 1
ATOM 1569 O O . GLN A 1 188 ? 7.73 7.844 -12.531 1 97.5 188 GLN A O 1
ATOM 1574 N N . LYS A 1 189 ? 8.336 5.82 -13.25 1 95.5 189 LYS A N 1
ATOM 1575 C CA . LYS A 1 189 ? 7.016 5.539 -13.805 1 95.5 189 LYS A CA 1
ATOM 1576 C C . LYS A 1 189 ? 5.941 5.562 -12.719 1 95.5 189 LYS A C 1
ATOM 1578 O O . LYS A 1 189 ? 4.883 6.1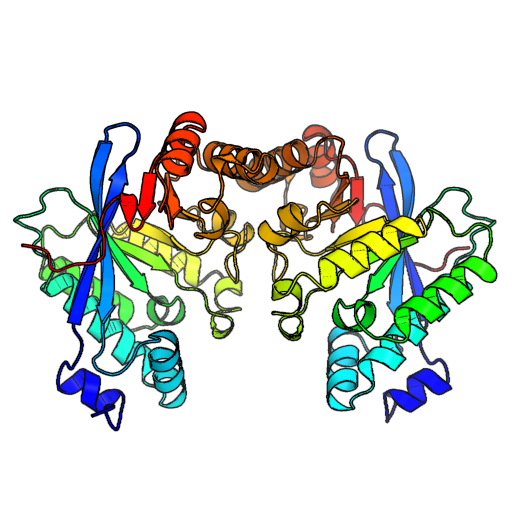68 -12.898 1 95.5 189 LYS A O 1
ATOM 1583 N N . MET A 1 190 ? 6.227 4.953 -11.617 1 93.56 190 MET A N 1
ATOM 1584 C CA . MET A 1 190 ? 5.266 4.883 -10.523 1 93.56 190 MET A CA 1
ATOM 1585 C C . MET A 1 190 ? 4.988 6.266 -9.945 1 93.56 190 MET A C 1
ATOM 1587 O O . MET A 1 190 ? 3.834 6.633 -9.719 1 93.56 190 MET A O 1
ATOM 1591 N N . VAL A 1 191 ? 6.008 7.023 -9.711 1 95.5 191 VAL A N 1
ATOM 1592 C CA . VAL A 1 191 ? 5.871 8.359 -9.148 1 95.5 191 VAL A CA 1
ATOM 1593 C C . VAL A 1 191 ? 5.062 9.242 -10.102 1 95.5 191 VAL A C 1
ATOM 1595 O O . VAL A 1 191 ? 4.168 9.977 -9.672 1 95.5 191 VAL A O 1
ATOM 1598 N N . SER A 1 192 ? 5.379 9.164 -11.336 1 95.62 192 SER A N 1
ATOM 1599 C CA . SER A 1 192 ? 4.648 9.93 -12.344 1 95.62 192 SER A CA 1
ATOM 1600 C C . SER A 1 192 ? 3.17 9.57 -12.344 1 95.62 192 SER A C 1
ATOM 1602 O O . SER A 1 192 ? 2.309 10.445 -12.43 1 95.62 192 SER A O 1
ATOM 1604 N N . LEU A 1 193 ? 2.926 8.359 -12.242 1 92.31 193 LEU A N 1
ATOM 1605 C CA . LEU A 1 193 ? 1.551 7.879 -12.227 1 92.31 193 LEU A CA 1
ATOM 1606 C C . LEU A 1 193 ? 0.803 8.398 -11 1 92.31 193 LEU A C 1
ATOM 1608 O O . LEU A 1 193 ? -0.328 8.875 -11.117 1 92.31 193 LEU A O 1
ATOM 1612 N N . LEU A 1 194 ? 1.412 8.32 -9.883 1 92.5 194 LEU A N 1
ATOM 1613 C CA . LEU A 1 194 ? 0.764 8.773 -8.656 1 92.5 194 LEU A CA 1
ATOM 1614 C C . LEU A 1 194 ? 0.563 10.281 -8.68 1 92.5 194 LEU A C 1
ATOM 1616 O O . LEU A 1 194 ? -0.438 10.789 -8.164 1 92.5 194 LEU A O 1
ATOM 1620 N N . ALA A 1 195 ? 1.527 10.953 -9.234 1 94.31 195 ALA A N 1
ATOM 1621 C CA . ALA A 1 195 ? 1.355 12.391 -9.414 1 94.31 195 ALA A CA 1
ATOM 1622 C C . ALA A 1 195 ? 0.147 12.695 -10.289 1 94.31 195 ALA A C 1
ATOM 1624 O O . ALA A 1 195 ? -0.639 13.594 -9.992 1 94.31 195 ALA A O 1
ATOM 1625 N N . SER A 1 196 ? 0.015 11.953 -11.289 1 93.12 196 SER A N 1
ATOM 1626 C CA . SER A 1 196 ? -1.116 12.117 -12.203 1 93.12 196 SER A CA 1
ATOM 1627 C C . SER A 1 196 ? -2.434 11.789 -11.508 1 93.12 196 SER A C 1
ATOM 1629 O O . SER A 1 196 ? -3.428 12.5 -11.688 1 93.12 196 SER A O 1
ATOM 1631 N N . TYR A 1 197 ? -2.445 10.781 -10.773 1 93.19 197 TYR A N 1
ATOM 1632 C CA . TYR A 1 197 ? -3.645 10.406 -10.031 1 93.19 197 TYR A CA 1
ATOM 1633 C C . TYR A 1 197 ? -4.09 11.539 -9.109 1 93.19 197 TYR A C 1
ATOM 1635 O O . TYR A 1 197 ? -5.277 11.875 -9.055 1 93.19 197 TYR A O 1
ATOM 1643 N N . CYS A 1 198 ? -3.143 12.016 -8.344 1 94 198 CYS A N 1
ATOM 1644 C CA . CYS A 1 198 ? -3.451 13.094 -7.414 1 94 198 CYS A CA 1
ATOM 1645 C C . CYS A 1 198 ? -3.99 14.312 -8.156 1 94 198 CYS A C 1
ATOM 1647 O O . CYS A 1 198 ? -4.973 14.922 -7.723 1 94 198 CYS A O 1
ATOM 1649 N N . GLY A 1 199 ? -3.336 14.586 -9.234 1 90.38 199 GLY A N 1
ATOM 1650 C CA . GLY A 1 199 ? -3.795 15.695 -10.055 1 90.38 199 GLY A CA 1
ATOM 1651 C C . GLY A 1 199 ? -3.836 17.016 -9.297 1 90.38 199 GLY A C 1
ATOM 1652 O O . GLY A 1 199 ? -2.854 17.391 -8.656 1 90.38 199 GLY A O 1
ATOM 1653 N N . ARG A 1 200 ? -5.047 17.625 -9.383 1 82.56 200 ARG A N 1
ATOM 1654 C CA . ARG A 1 200 ? -5.172 18.938 -8.75 1 82.56 200 ARG A CA 1
ATOM 1655 C C . ARG A 1 200 ? -5.914 18.828 -7.418 1 82.56 200 ARG A C 1
ATOM 1657 O O . ARG A 1 200 ? -5.941 19.781 -6.641 1 82.56 200 ARG A O 1
ATOM 1664 N N . LYS A 1 201 ? -6.418 17.672 -7.172 1 90.62 201 LYS A N 1
ATOM 1665 C CA . LYS A 1 201 ? -7.27 17.5 -5.996 1 90.62 201 LYS A CA 1
ATOM 1666 C C . LYS A 1 201 ? -6.434 17.203 -4.754 1 90.62 201 LYS A C 1
ATOM 1668 O O . LYS A 1 201 ? -6.836 17.531 -3.635 1 90.62 201 LYS A O 1
ATOM 1673 N N . MET A 1 202 ? -5.34 16.594 -5 1 95.75 202 MET A N 1
ATOM 1674 C CA . MET A 1 202 ? -4.406 16.219 -3.939 1 95.75 202 MET A CA 1
ATOM 1675 C C . MET A 1 202 ? -2.984 16.641 -4.289 1 95.75 202 MET A C 1
ATOM 1677 O O . MET A 1 202 ? -2.598 16.625 -5.461 1 95.75 202 MET A O 1
ATOM 1681 N N . VAL A 1 203 ? -2.297 17.031 -3.316 1 97.12 203 VAL A N 1
ATOM 1682 C CA . VAL A 1 203 ? -0.908 17.406 -3.557 1 97.12 203 VAL A CA 1
ATOM 1683 C C . VAL A 1 203 ? 0.019 16.266 -3.15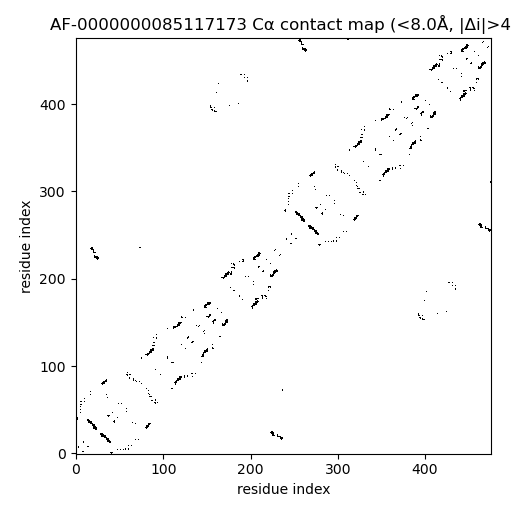6 1 97.12 203 VAL A C 1
ATOM 1685 O O . VAL A 1 203 ? 0.057 15.867 -1.989 1 97.12 203 VAL A O 1
ATOM 1688 N N . LEU A 1 204 ? 0.708 15.727 -4.156 1 97.19 204 LEU A N 1
ATOM 1689 C CA . LEU A 1 204 ? 1.689 14.68 -3.895 1 97.19 204 LEU A CA 1
ATOM 1690 C C . LEU A 1 204 ? 2.994 15.273 -3.377 1 97.19 204 LEU A C 1
ATOM 1692 O O . LEU A 1 204 ? 3.531 16.219 -3.969 1 97.19 204 LEU A O 1
ATOM 1696 N N . VAL A 1 205 ? 3.453 14.773 -2.238 1 97.5 205 VAL A N 1
ATOM 1697 C CA . VAL A 1 205 ? 4.719 15.203 -1.653 1 97.5 205 VAL A CA 1
ATOM 1698 C C . VAL A 1 205 ? 5.719 14.055 -1.674 1 97.5 205 VAL A C 1
ATOM 1700 O O . VAL A 1 205 ? 5.461 12.984 -1.105 1 97.5 205 VAL A O 1
ATOM 1703 N N . LEU A 1 206 ? 6.781 14.234 -2.35 1 96.94 206 LEU A N 1
ATOM 1704 C CA . LEU A 1 206 ? 7.852 13.242 -2.359 1 96.94 206 LEU A CA 1
ATOM 1705 C C . LEU A 1 206 ? 8.812 13.469 -1.198 1 96.94 206 LEU A C 1
ATOM 1707 O O . LEU A 1 206 ? 9.461 14.508 -1.122 1 96.94 206 LEU A O 1
ATOM 1711 N N . GLU A 1 207 ? 8.93 12.523 -0.358 1 96.25 207 GLU A N 1
ATOM 1712 C CA . GLU A 1 207 ? 9.75 12.68 0.842 1 96.25 207 GLU A CA 1
ATOM 1713 C C . GLU A 1 207 ? 11.125 12.047 0.66 1 96.25 207 GLU A C 1
ATOM 1715 O O . GLU A 1 207 ? 11.289 11.125 -0.149 1 96.25 207 GLU A O 1
ATOM 1720 N N . GLY A 1 208 ? 12.133 12.602 1.344 1 95.88 208 GLY A N 1
ATOM 1721 C CA . GLY A 1 208 ? 13.438 11.969 1.45 1 95.88 208 GLY A CA 1
ATOM 1722 C C . GLY A 1 208 ? 14.359 12.305 0.296 1 95.88 208 GLY A C 1
ATOM 1723 O O . GLY A 1 208 ? 15.211 11.5 -0.08 1 95.88 208 GLY A O 1
ATOM 1724 N N . ILE A 1 209 ? 14.117 13.375 -0.286 1 96.88 209 ILE A N 1
ATOM 1725 C CA . ILE A 1 209 ? 15.016 13.797 -1.357 1 96.88 209 ILE A CA 1
ATOM 1726 C C . ILE A 1 209 ? 16.344 14.234 -0.768 1 96.88 209 ILE A C 1
ATOM 1728 O O . ILE A 1 209 ? 16.406 15.164 0.036 1 96.88 209 ILE A O 1
ATOM 1732 N N . GLU A 1 210 ? 17.422 13.578 -1.2 1 97.12 210 GLU A N 1
ATOM 1733 C CA . GLU A 1 210 ? 18.734 13.852 -0.614 1 97.12 210 GLU A CA 1
ATOM 1734 C C . GLU A 1 210 ? 19.766 14.195 -1.69 1 97.12 210 GLU A C 1
ATOM 1736 O O . GLU A 1 210 ? 20.844 14.719 -1.389 1 97.12 210 GLU A O 1
ATOM 1741 N N . GLU A 1 211 ? 19.422 13.93 -2.9 1 97.56 211 GLU A N 1
ATOM 1742 C CA . GLU A 1 211 ? 20.359 14.141 -3.992 1 97.56 211 GLU A CA 1
ATOM 1743 C C . GLU A 1 211 ? 19.797 15.094 -5.039 1 97.56 211 GLU A C 1
ATOM 1745 O O . GLU A 1 211 ? 18.594 15.039 -5.348 1 97.56 211 GLU A O 1
ATOM 1750 N N . GLU A 1 212 ? 20.688 15.812 -5.586 1 98 212 GLU A N 1
ATOM 1751 C CA . GLU A 1 212 ? 20.281 16.797 -6.594 1 98 212 GLU A CA 1
ATOM 1752 C C . GLU A 1 212 ? 19.703 16.109 -7.832 1 98 212 GLU A C 1
ATOM 1754 O O . GLU A 1 212 ? 18.75 16.594 -8.43 1 98 212 GLU A O 1
ATOM 1759 N N . VAL A 1 213 ? 20.281 15.016 -8.141 1 98.25 213 VAL A N 1
ATOM 1760 C CA . VAL A 1 213 ? 19.859 14.312 -9.344 1 98.25 213 VAL A CA 1
ATOM 1761 C C . VAL A 1 213 ? 18.438 13.797 -9.164 1 98.25 213 VAL A C 1
ATOM 1763 O O . VAL A 1 213 ? 17.641 13.805 -10.109 1 98.25 213 VAL A O 1
ATOM 1766 N N . ASP A 1 214 ? 18.094 13.391 -8.047 1 98.31 214 ASP A N 1
ATOM 1767 C CA . ASP A 1 214 ? 16.75 12.898 -7.766 1 98.31 214 ASP A CA 1
ATOM 1768 C C . ASP A 1 214 ? 15.75 14.039 -7.738 1 98.31 214 ASP A C 1
ATOM 1770 O O . ASP A 1 214 ? 14.617 13.891 -8.203 1 98.31 214 ASP A O 1
ATOM 1774 N N . LEU A 1 215 ? 16.203 15.195 -7.199 1 98.06 215 LEU A N 1
ATOM 1775 C CA . LEU A 1 215 ? 15.359 16.375 -7.211 1 98.06 215 LEU A CA 1
ATOM 1776 C C . LEU A 1 215 ? 15.055 16.812 -8.641 1 98.06 215 LEU A C 1
ATOM 1778 O O . LEU A 1 215 ? 13.906 17.125 -8.977 1 98.06 215 LEU A O 1
ATOM 1782 N N . ALA A 1 216 ? 16.078 16.812 -9.414 1 98.19 216 ALA A N 1
ATOM 1783 C CA . ALA A 1 216 ? 15.898 17.188 -10.812 1 98.19 216 ALA A CA 1
ATOM 1784 C C . ALA A 1 216 ? 14.914 16.25 -11.508 1 98.19 216 ALA A C 1
ATOM 1786 O O . ALA A 1 216 ? 14.062 16.703 -12.281 1 98.19 216 ALA A O 1
ATOM 1787 N N . GLN A 1 217 ? 15.062 14.992 -11.211 1 98.31 217 GLN A N 1
ATOM 1788 C CA . GLN A 1 217 ? 14.164 14.008 -11.812 1 98.31 217 GLN A CA 1
ATOM 1789 C C . GLN A 1 217 ? 12.734 14.211 -11.336 1 98.31 217 GLN A C 1
ATOM 1791 O O . GLN A 1 217 ? 11.789 14.078 -12.117 1 98.31 217 GLN A O 1
ATOM 1796 N N . ALA A 1 218 ? 12.57 14.492 -10.102 1 98.12 218 ALA A N 1
ATOM 1797 C CA . ALA A 1 218 ? 11.242 14.758 -9.562 1 98.12 218 ALA A CA 1
ATOM 1798 C C . ALA A 1 218 ? 10.57 15.922 -10.289 1 98.12 218 ALA A C 1
ATOM 1800 O O . ALA A 1 218 ? 9.375 15.867 -10.586 1 98.12 218 ALA A O 1
ATOM 1801 N N . LYS A 1 219 ? 11.328 16.938 -10.539 1 97.31 219 LYS A N 1
ATOM 1802 C CA . LYS A 1 219 ? 10.805 18.109 -11.258 1 97.31 219 LYS A CA 1
ATOM 1803 C C . LYS A 1 219 ? 10.406 17.734 -12.68 1 97.31 219 LYS A C 1
ATOM 1805 O O . LYS A 1 219 ? 9.359 18.156 -13.172 1 97.31 219 LYS A O 1
ATOM 1810 N N . LEU A 1 220 ? 11.219 16.922 -13.258 1 97.06 220 LEU A N 1
ATOM 1811 C CA . LEU A 1 220 ? 10.922 16.469 -14.617 1 97.06 220 LEU A CA 1
ATOM 1812 C C . LEU A 1 220 ? 9.633 15.656 -14.656 1 97.06 220 LEU A C 1
ATOM 1814 O O . LEU A 1 220 ? 8.883 15.719 -15.641 1 97.06 220 LEU A O 1
ATOM 1818 N N . LEU A 1 221 ? 9.414 14.953 -13.594 1 97 221 LEU A N 1
ATOM 1819 C CA . LEU A 1 221 ? 8.211 14.125 -13.508 1 97 221 LEU A CA 1
ATOM 1820 C C . LEU A 1 221 ? 7.008 14.961 -13.086 1 97 221 LEU A C 1
ATOM 1822 O O . LEU A 1 221 ? 5.91 14.422 -12.914 1 97 221 LEU A O 1
ATOM 1826 N N . ARG A 1 222 ? 7.219 16.234 -12.797 1 95.62 222 ARG A N 1
ATOM 1827 C CA . ARG A 1 222 ? 6.172 17.188 -12.43 1 95.62 222 ARG A CA 1
ATOM 1828 C C . ARG A 1 222 ? 5.574 16.859 -11.07 1 95.62 222 ARG A C 1
ATOM 1830 O O . ARG A 1 222 ? 4.359 16.953 -10.875 1 95.62 222 ARG A O 1
ATOM 1837 N N . VAL A 1 223 ? 6.406 16.391 -10.211 1 97.06 223 VAL A N 1
ATOM 1838 C CA . VAL A 1 223 ? 6.012 16.25 -8.812 1 97.06 223 VAL A CA 1
ATOM 1839 C C . VAL A 1 223 ? 5.809 17.625 -8.195 1 97.06 223 VAL A C 1
ATOM 1841 O O . VAL A 1 223 ? 6.672 18.5 -8.305 1 97.06 223 VAL A O 1
ATOM 1844 N N . PRO A 1 224 ? 4.719 17.828 -7.512 1 97.56 224 PRO A N 1
ATOM 1845 C CA . PRO A 1 224 ? 4.398 19.203 -7.09 1 97.56 224 PRO A CA 1
ATOM 1846 C C . PRO A 1 224 ? 5.191 19.641 -5.863 1 97.56 224 PRO A C 1
ATOM 1848 O O . PRO A 1 224 ? 5.508 20.828 -5.723 1 97.56 224 PRO A O 1
ATOM 1851 N N . ALA A 1 225 ? 5.484 18.719 -4.934 1 98 225 ALA A N 1
ATOM 1852 C CA . ALA A 1 225 ? 6.102 19.109 -3.67 1 98 225 ALA A CA 1
ATOM 1853 C C . ALA A 1 225 ? 7.098 18.062 -3.195 1 98 225 ALA A C 1
ATOM 1855 O O . ALA A 1 225 ? 6.996 16.891 -3.574 1 98 225 ALA A O 1
ATOM 1856 N N . ALA A 1 226 ? 7.996 18.469 -2.396 1 98.12 226 ALA A N 1
ATOM 1857 C CA . ALA A 1 226 ? 9.023 17.562 -1.904 1 98.12 226 ALA A CA 1
ATOM 1858 C C . ALA A 1 226 ? 9.516 17.984 -0.522 1 98.12 226 ALA A C 1
ATOM 1860 O O . ALA A 1 226 ? 9.312 19.125 -0.106 1 98.12 226 ALA A O 1
ATOM 1861 N N . GLN A 1 227 ? 10.008 17.078 0.138 1 97.75 227 GLN A N 1
ATOM 1862 C CA . GLN A 1 227 ? 10.648 17.234 1.44 1 97.75 227 GLN A CA 1
ATOM 1863 C C . GLN A 1 227 ? 11.867 16.328 1.562 1 97.75 227 GLN A C 1
ATOM 1865 O O . GLN A 1 227 ? 11.883 15.219 1.016 1 97.75 227 GLN A O 1
ATOM 1870 N N . GLY A 1 228 ? 12.914 16.812 2.203 1 97.12 228 GLY A N 1
ATOM 1871 C CA . GLY A 1 228 ? 14.133 16.031 2.361 1 97.12 228 GLY A CA 1
ATOM 1872 C C . GLY A 1 228 ? 15.312 16.859 2.852 1 97.12 228 GLY A C 1
ATOM 1873 O O . GLY A 1 228 ? 15.242 18.078 2.906 1 97.12 228 GLY A O 1
ATOM 1874 N N . TYR A 1 229 ? 16.406 16.219 3.135 1 96.31 229 TYR A N 1
ATOM 1875 C CA . TYR A 1 229 ? 17.578 16.859 3.705 1 96.31 229 TYR A CA 1
ATOM 1876 C C . TYR A 1 229 ? 18.219 17.828 2.711 1 96.31 229 TYR A C 1
ATOM 1878 O O . TYR A 1 229 ? 18.75 18.875 3.105 1 96.31 229 TYR A O 1
ATOM 1886 N N . LEU A 1 230 ? 18.109 17.531 1.47 1 96.75 230 LEU A N 1
ATOM 1887 C CA . LEU A 1 230 ? 18.641 18.422 0.435 1 96.75 230 LEU A CA 1
ATOM 1888 C C . LEU A 1 230 ? 17.922 19.766 0.451 1 96.75 230 LEU A C 1
ATOM 1890 O O . LEU A 1 230 ? 18.531 20.797 0.165 1 96.75 230 LEU A O 1
ATOM 1894 N N . LEU A 1 231 ? 16.672 19.734 0.898 1 96.69 231 LEU A N 1
ATOM 1895 C CA . LEU A 1 231 ? 15.812 20.906 0.817 1 96.69 231 LEU A CA 1
ATOM 1896 C C . LEU A 1 231 ? 15.75 21.625 2.158 1 96.69 231 LEU A C 1
ATOM 1898 O O . LEU A 1 231 ? 15.258 22.766 2.24 1 96.69 231 LEU A O 1
ATOM 1902 N N . GLY A 1 232 ? 16.203 20.969 3.193 1 96.06 232 GLY A N 1
ATOM 1903 C CA . GLY A 1 232 ? 16.25 21.547 4.527 1 96.06 232 GLY A CA 1
ATOM 1904 C C . GLY A 1 232 ? 16.203 20.516 5.629 1 96.06 232 GLY A C 1
ATOM 1905 O O . GLY A 1 232 ? 15.242 19.75 5.734 1 96.06 232 GLY A O 1
ATOM 1906 N N . LYS A 1 233 ? 17.219 20.484 6.406 1 95.38 233 LYS A N 1
ATOM 1907 C CA . LYS A 1 233 ? 17.219 19.578 7.559 1 95.38 233 LYS A CA 1
ATOM 1908 C C . LYS A 1 233 ? 16.281 20.094 8.656 1 95.38 233 LYS A C 1
ATOM 1910 O O . LYS A 1 233 ? 16.031 21.297 8.758 1 95.38 233 LYS A O 1
ATOM 1915 N N . PRO A 1 234 ? 15.773 19.109 9.406 1 94.25 234 PRO A N 1
ATOM 1916 C CA . PRO A 1 234 ? 14.984 19.578 10.547 1 94.25 234 PRO A CA 1
ATOM 1917 C C . PRO A 1 234 ? 15.766 20.531 11.453 1 94.25 234 PRO A C 1
ATOM 1919 O O . PRO A 1 234 ? 16.938 20.281 11.75 1 94.25 234 PRO A O 1
ATOM 1922 N N . GLY A 1 235 ? 15.109 21.594 11.836 1 92.5 235 GLY A N 1
ATOM 1923 C CA . GLY A 1 235 ? 15.742 22.578 12.695 1 92.5 235 GLY A CA 1
ATOM 1924 C C . GLY A 1 235 ? 14.75 23.516 13.359 1 92.5 235 GLY A C 1
ATOM 1925 O O . GLY A 1 235 ? 13.555 23.469 13.07 1 92.5 235 GLY A O 1
ATOM 1926 N N . LYS A 1 236 ? 15.32 24.344 14.336 1 88.62 236 LYS A N 1
ATOM 1927 C CA . LYS A 1 236 ? 14.492 25.344 14.984 1 88.62 236 LYS A CA 1
ATOM 1928 C C . LYS A 1 236 ? 14.094 26.453 14.008 1 88.62 236 LYS A C 1
ATOM 1930 O O . LYS A 1 236 ? 14.883 26.828 13.141 1 88.62 236 LYS A O 1
ATOM 1935 N N . LEU A 1 237 ? 12.812 26.766 14.109 1 85.19 237 LEU A N 1
ATOM 1936 C CA . LEU A 1 237 ? 12.391 27.891 13.266 1 85.19 237 LEU A CA 1
ATOM 1937 C C . LEU A 1 237 ? 12.867 29.219 13.844 1 85.19 237 LEU A C 1
ATOM 1939 O O . LEU A 1 237 ? 12.844 29.406 15.062 1 85.19 237 LEU A O 1
ATOM 1943 N N . THR A 1 238 ? 13.922 29.891 13.227 1 63.28 238 THR A N 1
ATOM 1944 C CA . THR A 1 238 ? 14.383 31.188 13.68 1 63.28 238 THR A CA 1
ATOM 1945 C C . THR A 1 238 ? 13.633 32.312 12.961 1 63.28 238 THR A C 1
ATOM 1947 O O . THR A 1 238 ? 13.164 32.125 11.836 1 63.28 238 THR A O 1
ATOM 1950 N N . MET B 1 1 ? -14.281 -32.812 13.031 1 38.94 1 MET B N 1
ATOM 1951 C CA . MET B 1 1 ? -13.398 -32.656 14.195 1 38.94 1 MET B CA 1
ATOM 1952 C C . MET B 1 1 ? -12.188 -31.797 13.852 1 38.94 1 MET B C 1
ATOM 1954 O O . MET B 1 1 ? -11.586 -31.969 12.789 1 38.94 1 MET B O 1
ATOM 1958 N N . ILE B 1 2 ? -12.094 -30.562 14.344 1 50.59 2 ILE B N 1
ATOM 1959 C CA . ILE B 1 2 ? -10.969 -29.656 14.156 1 50.59 2 ILE B CA 1
ATOM 1960 C C . ILE B 1 2 ? -9.656 -30.406 14.383 1 50.59 2 ILE B C 1
ATOM 1962 O O . ILE B 1 2 ? -9.469 -31.047 15.414 1 50.59 2 ILE B O 1
ATOM 1966 N N . PRO B 1 3 ? -9.016 -30.734 13.391 1 59.38 3 PRO B N 1
ATOM 1967 C CA . PRO B 1 3 ? -7.766 -31.453 13.648 1 59.38 3 PRO B CA 1
ATOM 1968 C C . PRO B 1 3 ? -7.008 -30.922 14.859 1 59.38 3 PRO B C 1
ATOM 1970 O O . PRO B 1 3 ? -7.035 -29.719 15.133 1 59.38 3 PRO B O 1
ATOM 1973 N N . VAL B 1 4 ? -6.711 -31.844 15.734 1 63.31 4 VAL B N 1
ATOM 1974 C CA . VAL B 1 4 ? -6.035 -31.594 17 1 63.31 4 VAL B CA 1
ATOM 1975 C C . VAL B 1 4 ? -4.719 -30.859 16.75 1 63.31 4 VAL B C 1
ATOM 1977 O O . VAL B 1 4 ? -4.391 -29.891 17.438 1 63.31 4 VAL B O 1
ATOM 1980 N N . SER B 1 5 ? -3.881 -31.312 15.758 1 82.5 5 SER B N 1
ATOM 1981 C CA . SER B 1 5 ? -2.588 -30.688 15.484 1 82.5 5 SER B CA 1
ATOM 1982 C C . SER B 1 5 ? -2.379 -30.484 13.984 1 82.5 5 SER B C 1
ATOM 1984 O O . SER B 1 5 ? -2.967 -31.203 13.172 1 82.5 5 SER B O 1
ATOM 1986 N N . ILE B 1 6 ? -1.714 -29.516 13.547 1 85.38 6 ILE B N 1
ATOM 1987 C CA . ILE B 1 6 ? -1.391 -29.203 12.156 1 85.38 6 ILE B CA 1
ATOM 1988 C C . ILE B 1 6 ? -0.614 -30.359 11.531 1 85.38 6 ILE B C 1
ATOM 1990 O O . ILE B 1 6 ? -0.843 -30.719 10.375 1 85.38 6 ILE B O 1
ATOM 1994 N N . ARG B 1 7 ? 0.182 -31 12.281 1 87.19 7 ARG B N 1
ATOM 1995 C CA . ARG B 1 7 ? 0.985 -32.125 11.789 1 87.19 7 ARG B CA 1
ATOM 1996 C C . ARG B 1 7 ? 0.102 -33.312 11.398 1 87.19 7 ARG B C 1
ATOM 1998 O O . ARG B 1 7 ? 0.339 -33.938 10.383 1 87.19 7 ARG B O 1
ATOM 2005 N N . GLU B 1 8 ? -0.851 -33.5 12.203 1 85.75 8 GLU B N 1
ATOM 2006 C CA . GLU B 1 8 ? -1.786 -34.594 11.891 1 85.75 8 GLU B CA 1
ATOM 2007 C C . GLU B 1 8 ? -2.566 -34.281 10.617 1 85.75 8 GLU B C 1
ATOM 2009 O O . GLU B 1 8 ? -2.818 -35.188 9.812 1 85.75 8 GLU B O 1
ATOM 2014 N N . MET B 1 9 ? -2.885 -33.062 10.453 1 86.31 9 MET B N 1
ATOM 2015 C CA . MET B 1 9 ? -3.604 -32.656 9.25 1 86.31 9 MET B CA 1
ATOM 2016 C C . MET B 1 9 ? -2.756 -32.906 8 1 86.31 9 MET B C 1
ATOM 2018 O O . MET B 1 9 ? -3.268 -33.344 6.977 1 86.31 9 MET B O 1
ATOM 2022 N N . ILE B 1 10 ? -1.533 -32.656 8.148 1 87.88 10 ILE B N 1
ATOM 2023 C CA . ILE B 1 10 ? -0.6 -32.844 7.039 1 87.88 10 ILE B CA 1
ATOM 2024 C C . ILE B 1 10 ? -0.448 -34.312 6.723 1 87.88 10 ILE B C 1
ATOM 2026 O O . ILE B 1 10 ? -0.554 -34.719 5.562 1 87.88 10 ILE B O 1
ATOM 2030 N N . ASP B 1 11 ? -0.286 -35.031 7.82 1 87.69 11 ASP B N 1
ATOM 2031 C CA . ASP B 1 11 ? -0.028 -36.469 7.664 1 87.69 11 ASP B CA 1
ATOM 2032 C C . ASP B 1 11 ? -1.245 -37.188 7.086 1 87.69 11 ASP B C 1
ATOM 2034 O O . ASP B 1 11 ? -1.104 -38.094 6.258 1 87.69 11 ASP B O 1
ATOM 2038 N N . LYS B 1 12 ? -2.383 -36.812 7.453 1 87 12 LYS B N 1
ATOM 2039 C CA . LYS B 1 12 ? -3.615 -37.469 7.043 1 87 12 LYS B CA 1
ATOM 2040 C C . LYS B 1 12 ? -4.215 -36.812 5.805 1 87 12 LYS B C 1
ATOM 2042 O O . LYS B 1 12 ? -5.289 -37.188 5.344 1 87 12 LYS B O 1
ATOM 2047 N N . ARG B 1 13 ? -3.584 -35.75 5.363 1 86.19 13 ARG B N 1
ATOM 2048 C CA . ARG B 1 13 ? -4.027 -35.031 4.184 1 86.19 13 ARG B CA 1
ATOM 2049 C C . ARG B 1 13 ? -5.48 -34.562 4.332 1 86.19 13 ARG B C 1
ATOM 2051 O O . ARG B 1 13 ? -6.297 -34.781 3.436 1 86.19 13 ARG B O 1
ATOM 2058 N N . GLN B 1 14 ? -5.797 -34.031 5.398 1 85.69 14 GLN B N 1
ATOM 2059 C CA . GLN B 1 14 ? -7.152 -33.594 5.73 1 85.69 14 GLN B CA 1
ATOM 2060 C C . GLN B 1 14 ? -7.43 -32.188 5.203 1 85.69 14 GLN B C 1
ATOM 2062 O O . GLN B 1 14 ? -7.922 -31.344 5.938 1 85.69 14 GLN B O 1
ATOM 2067 N N . PHE B 1 15 ? -7.066 -31.984 3.895 1 88.25 15 PHE B N 1
ATOM 2068 C CA . PHE B 1 15 ? -7.363 -30.75 3.184 1 88.25 15 PHE B CA 1
ATOM 2069 C C . PHE B 1 15 ? -7.602 -31.016 1.704 1 88.25 15 PHE B C 1
ATOM 2071 O O . PHE B 1 15 ? -7.191 -32.062 1.182 1 88.25 15 PHE B O 1
ATOM 2078 N N . GLU B 1 16 ? -8.359 -30.203 1.127 1 90.5 16 GLU B N 1
ATOM 2079 C CA . GLU B 1 16 ? -8.648 -30.281 -0.301 1 90.5 16 GLU B CA 1
ATOM 2080 C C . GLU B 1 16 ? -8.391 -28.953 -0.996 1 90.5 16 GLU B C 1
ATOM 2082 O O . GLU B 1 16 ? -8.219 -27.922 -0.336 1 90.5 16 GLU B O 1
ATOM 2087 N N . HIS B 1 17 ? -8.273 -29.078 -2.305 1 94.06 17 HIS B N 1
ATOM 2088 C CA . HIS B 1 17 ? -8.094 -27.875 -3.113 1 94.06 17 HIS B CA 1
ATOM 2089 C C . HIS B 1 17 ? -9.25 -27.703 -4.09 1 94.06 17 HIS B C 1
ATOM 2091 O O . HIS B 1 17 ? -9.75 -28.672 -4.664 1 94.06 17 HIS B O 1
ATOM 2097 N N . VAL B 1 18 ? -9.758 -26.516 -4.102 1 94.62 18 VAL B N 1
ATOM 2098 C CA . VAL B 1 18 ? -10.68 -26.094 -5.152 1 94.62 18 VAL B CA 1
ATOM 2099 C C . VAL B 1 18 ? -10.008 -25.031 -6.02 1 94.62 18 VAL B C 1
ATOM 2101 O O . VAL B 1 18 ? -9.016 -24.422 -5.617 1 94.62 18 VAL B O 1
ATOM 2104 N N . TYR B 1 19 ? -10.531 -24.922 -7.227 1 96.06 19 TYR B N 1
ATOM 2105 C CA . TYR B 1 19 ? -9.867 -24.062 -8.203 1 96.06 19 TYR B CA 1
ATOM 2106 C C . TYR B 1 19 ? -10.812 -22.984 -8.711 1 96.06 19 TYR B C 1
ATOM 2108 O O . TYR B 1 19 ? -11.961 -23.25 -9.047 1 96.06 19 TYR B O 1
ATOM 2116 N N . GLN B 1 20 ? -10.352 -21.797 -8.719 1 97.12 20 GLN B N 1
ATOM 2117 C CA . GLN B 1 20 ? -11.117 -20.672 -9.266 1 97.12 20 GLN B CA 1
ATOM 2118 C C . GLN B 1 20 ? -10.484 -20.141 -10.547 1 97.12 20 GLN B C 1
ATOM 2120 O O . GLN B 1 20 ? -9.281 -19.875 -10.586 1 97.12 20 GLN B O 1
ATOM 2125 N N . PRO B 1 21 ? -11.281 -20 -11.547 1 97.75 21 PRO B N 1
ATOM 2126 C CA . PRO B 1 21 ? -10.719 -19.594 -12.836 1 97.75 21 PRO B CA 1
ATOM 2127 C C . PRO B 1 21 ? -10.328 -18.125 -12.883 1 97.75 21 PRO B C 1
ATOM 2129 O O . PRO B 1 21 ? -11 -17.281 -12.273 1 97.75 21 PRO B O 1
ATOM 2132 N N . LEU B 1 22 ? -9.25 -17.812 -13.523 1 98.12 22 LEU B N 1
ATOM 2133 C CA . LEU B 1 22 ? -8.828 -16.469 -13.914 1 98.12 22 LEU B CA 1
ATOM 2134 C C . LEU B 1 22 ? -9.102 -16.219 -15.391 1 98.12 22 LEU B C 1
ATOM 2136 O O . LEU B 1 22 ? -8.781 -17.062 -16.234 1 98.12 22 LEU B O 1
ATOM 2140 N N . TRP B 1 23 ? -9.625 -15.062 -15.695 1 98.25 23 TRP B N 1
ATOM 2141 C CA . TRP B 1 23 ? -10.094 -14.781 -17.047 1 98.25 23 TRP B CA 1
ATOM 2142 C C . TRP B 1 23 ? -9.258 -13.688 -17.703 1 98.25 23 TRP B C 1
ATOM 2144 O O . TRP B 1 23 ? -8.992 -12.656 -17.078 1 98.25 23 TRP B O 1
ATOM 2154 N N . ASP B 1 24 ? -8.844 -13.953 -18.891 1 98 24 ASP B N 1
ATOM 2155 C CA . ASP B 1 24 ? -8.359 -12.906 -19.797 1 98 24 ASP B CA 1
ATOM 2156 C C . ASP B 1 24 ? -9.523 -12.094 -20.359 1 98 24 ASP B C 1
ATOM 2158 O O . ASP B 1 24 ? -10.391 -12.641 -21.047 1 98 24 ASP B O 1
ATOM 2162 N N . LEU B 1 25 ? -9.531 -10.844 -20.141 1 97.25 25 LEU B N 1
ATOM 2163 C CA . LEU B 1 25 ? -10.695 -10.039 -20.5 1 97.25 25 LEU B CA 1
ATOM 2164 C C . LEU B 1 25 ? -10.617 -9.578 -21.953 1 97.25 25 LEU B C 1
ATOM 2166 O O . LEU B 1 25 ? -11.617 -9.133 -22.516 1 97.25 25 LEU B O 1
ATOM 2170 N N . PHE B 1 26 ? -9.5 -9.625 -22.516 1 94.94 26 PHE B N 1
ATOM 2171 C CA . PHE B 1 26 ? -9.359 -9.234 -23.906 1 94.94 26 PHE B CA 1
ATOM 2172 C C . PHE B 1 26 ? -9.883 -10.328 -24.844 1 94.94 26 PHE B C 1
ATOM 2174 O O . PHE B 1 26 ? -10.648 -10.055 -25.766 1 94.94 26 PHE B O 1
ATOM 2181 N N . ASN B 1 27 ? -9.508 -11.57 -24.453 1 94.75 27 ASN B N 1
ATOM 2182 C CA . ASN B 1 27 ? -9.922 -12.672 -25.312 1 94.75 27 ASN B CA 1
ATOM 2183 C C . ASN B 1 27 ? -11.062 -13.477 -24.703 1 94.75 27 ASN B C 1
ATOM 2185 O O . ASN B 1 27 ? -11.547 -14.438 -25.297 1 94.75 27 ASN B O 1
ATOM 2189 N N . TRP B 1 28 ? -11.469 -13.094 -23.594 1 95.69 28 TRP B N 1
ATOM 2190 C CA . TRP B 1 28 ? -12.562 -13.734 -22.875 1 95.69 28 TRP B CA 1
ATOM 2191 C C . TRP B 1 28 ? -12.352 -15.242 -22.797 1 95.69 28 TRP B C 1
ATOM 2193 O O . TRP B 1 28 ? -13.195 -16.016 -23.234 1 95.69 28 TRP B O 1
ATOM 2203 N N . SER B 1 29 ? -11.289 -15.609 -22.188 1 96.88 29 SER B N 1
ATOM 2204 C CA . SER B 1 29 ? -10.922 -17.016 -22 1 96.88 29 SER B CA 1
ATOM 2205 C C . SER B 1 29 ? -10.258 -17.219 -20.641 1 96.88 29 SER B C 1
ATOM 2207 O O . SER B 1 29 ? -9.672 -16.297 -20.078 1 96.88 29 SER B O 1
ATOM 2209 N N . ILE B 1 30 ? -10.422 -18.438 -20.188 1 97.12 30 ILE B N 1
ATOM 2210 C CA . ILE B 1 30 ? -9.734 -18.797 -18.953 1 97.12 30 ILE B CA 1
ATOM 2211 C C . ILE B 1 30 ? -8.258 -19.062 -19.25 1 97.12 30 ILE B C 1
ATOM 2213 O O . ILE B 1 30 ? -7.922 -19.859 -20.125 1 97.12 30 ILE B O 1
ATOM 2217 N N . PHE B 1 31 ? -7.355 -18.344 -18.484 1 97.12 31 PHE B N 1
ATOM 2218 C CA . PHE B 1 31 ? -5.941 -18.562 -18.766 1 97.12 31 PHE B CA 1
ATOM 2219 C C . PHE B 1 31 ? -5.258 -19.281 -17.625 1 97.12 31 PHE B C 1
ATOM 2221 O O . PHE B 1 31 ? -4.117 -19.734 -17.75 1 97.12 31 PHE B O 1
ATOM 2228 N N . GLY B 1 32 ? -6.027 -19.422 -16.516 1 97.44 32 GLY B N 1
ATOM 2229 C CA . GLY B 1 32 ? -5.461 -20.125 -15.367 1 97.44 32 GLY B CA 1
ATOM 2230 C C . GLY B 1 32 ? -6.449 -20.312 -14.234 1 97.44 32 GLY B C 1
ATOM 2231 O O . GLY B 1 32 ? -7.594 -19.859 -14.32 1 97.44 32 GLY B O 1
ATOM 2232 N N . TYR B 1 33 ? -5.965 -21.047 -13.211 1 97.56 33 TYR B N 1
ATOM 2233 C CA . TYR B 1 33 ? -6.758 -21.344 -12.023 1 97.56 33 TYR B CA 1
ATOM 2234 C C . TYR B 1 33 ? -5.953 -21.078 -10.75 1 97.56 33 TYR B C 1
ATOM 2236 O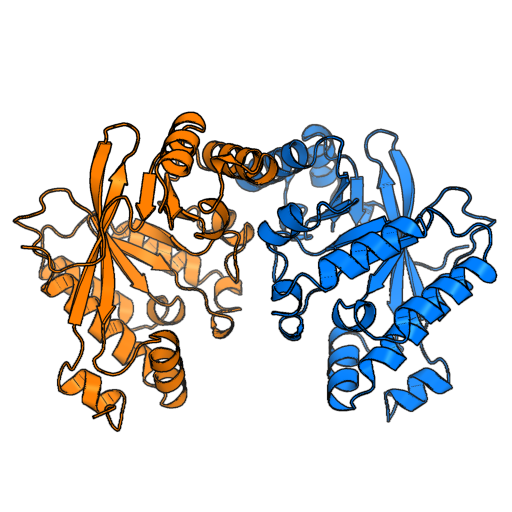 O . TYR B 1 33 ? -4.762 -21.406 -10.695 1 97.56 33 TYR B O 1
ATOM 2244 N N . GLU B 1 34 ? -6.59 -20.438 -9.859 1 97.44 34 GLU B N 1
ATOM 2245 C CA . GLU B 1 34 ? -5.992 -20.344 -8.531 1 97.44 34 GLU B CA 1
ATOM 2246 C C . GLU B 1 34 ? -6.418 -21.5 -7.648 1 97.44 34 GLU B C 1
ATOM 2248 O O . GLU B 1 34 ? -7.609 -21.828 -7.559 1 97.44 34 GLU B O 1
ATOM 2253 N N . SER B 1 35 ? -5.438 -22.125 -7.039 1 96.31 35 SER B N 1
ATOM 2254 C CA . SER B 1 35 ? -5.723 -23.172 -6.074 1 96.31 35 SER B CA 1
ATOM 2255 C C . SER B 1 35 ? -6.059 -22.594 -4.703 1 96.31 35 SER B C 1
ATOM 2257 O O . SER B 1 35 ? -5.289 -21.812 -4.148 1 96.31 35 SER B O 1
ATOM 2259 N N . LEU B 1 36 ? -7.191 -22.938 -4.211 1 93.88 36 LEU B N 1
ATOM 2260 C CA . LEU B 1 36 ? -7.648 -22.469 -2.908 1 93.88 36 LEU B CA 1
ATOM 2261 C C . LEU B 1 36 ? -7.844 -23.641 -1.944 1 93.88 36 LEU B C 1
ATOM 2263 O O . LEU B 1 36 ? -8.453 -24.641 -2.303 1 93.88 36 LEU B O 1
ATOM 2267 N N . LEU B 1 37 ? -7.352 -23.391 -0.773 1 92.25 37 LEU B N 1
ATOM 2268 C CA . LEU B 1 37 ? -7.395 -24.438 0.241 1 92.25 37 LEU B CA 1
ATOM 2269 C C . LEU B 1 37 ? -8.773 -24.516 0.888 1 92.25 37 LEU B C 1
ATOM 2271 O O . LEU B 1 37 ? -9.367 -23.484 1.204 1 92.25 37 LEU B O 1
ATOM 2275 N N . ARG B 1 38 ? -9.203 -25.703 1.095 1 90.25 38 ARG B N 1
ATOM 2276 C CA . ARG B 1 38 ? -10.406 -25.984 1.866 1 90.25 38 ARG B CA 1
ATOM 2277 C C . ARG B 1 38 ? -10.141 -27.016 2.947 1 90.25 38 ARG B C 1
ATOM 2279 O O . ARG B 1 38 ? -9.586 -28.094 2.666 1 90.25 38 ARG B O 1
ATOM 2286 N N . VAL B 1 39 ? -10.414 -26.609 4.098 1 86.44 39 VAL B N 1
ATOM 2287 C CA . VAL B 1 39 ? -10.266 -27.516 5.23 1 86.44 39 VAL B CA 1
ATOM 2288 C C . VAL B 1 39 ? -11.609 -27.656 5.953 1 86.44 39 VAL B C 1
ATOM 2290 O O . VAL B 1 39 ? -12.234 -26.656 6.305 1 86.44 39 VAL B O 1
ATOM 2293 N N . ASN B 1 40 ? -11.969 -28.891 6.148 1 80.31 40 ASN B N 1
ATOM 2294 C CA . ASN B 1 40 ? -13.242 -29.125 6.82 1 80.31 40 ASN B CA 1
ATOM 2295 C C . ASN B 1 40 ? -13.281 -28.484 8.203 1 80.31 40 ASN B C 1
ATOM 2297 O O . ASN B 1 40 ? -12.367 -28.656 9.008 1 80.31 40 ASN B O 1
ATOM 2301 N N . GLY B 1 41 ? -14.32 -27.703 8.461 1 74.62 41 GLY B N 1
ATOM 2302 C CA . GLY B 1 41 ? -14.523 -27.094 9.773 1 74.62 41 GLY B CA 1
ATOM 2303 C C . GLY B 1 41 ? -13.766 -25.797 9.961 1 74.62 41 GLY B C 1
ATOM 2304 O O . GLY B 1 41 ? -13.891 -25.141 10.992 1 74.62 41 GLY B O 1
ATOM 2305 N N . ILE B 1 42 ? -12.875 -25.578 9.023 1 74.19 42 ILE B N 1
ATOM 2306 C CA . ILE B 1 42 ? -12.109 -24.344 9.117 1 74.19 42 ILE B CA 1
ATOM 2307 C C . ILE B 1 42 ? -12.523 -23.391 8 1 74.19 42 ILE B C 1
ATOM 2309 O O . ILE B 1 42 ? -12.352 -23.688 6.82 1 74.19 42 ILE B O 1
ATOM 2313 N N . ASN B 1 43 ? -13.062 -22.328 8.422 1 68.88 43 ASN B N 1
ATOM 2314 C CA . ASN B 1 43 ? -13.547 -21.391 7.426 1 68.88 43 ASN B CA 1
ATOM 2315 C C . ASN B 1 43 ? -12.477 -20.359 7.066 1 68.88 43 ASN B C 1
ATOM 2317 O O . ASN B 1 43 ? -12.438 -19.859 5.938 1 68.88 43 ASN B O 1
ATOM 2321 N N . ASN B 1 44 ? -11.664 -20.125 8.078 1 75.88 44 ASN B N 1
ATOM 2322 C CA . ASN B 1 44 ? -10.633 -19.109 7.844 1 75.88 44 ASN B CA 1
ATOM 2323 C C . ASN B 1 44 ? -9.242 -19.734 7.793 1 75.88 44 ASN B C 1
ATOM 2325 O O . ASN B 1 44 ? -8.688 -20.125 8.828 1 75.88 44 ASN B O 1
ATOM 2329 N N . VAL B 1 45 ? -8.703 -19.766 6.625 1 78.69 45 VAL B N 1
ATOM 2330 C CA . VAL B 1 45 ? -7.426 -20.422 6.363 1 78.69 45 VAL B CA 1
ATOM 2331 C C . VAL B 1 45 ? -6.309 -19.672 7.082 1 78.69 45 VAL B C 1
ATOM 2333 O O . VAL B 1 45 ? -5.289 -20.25 7.449 1 78.69 45 VAL B O 1
ATOM 2336 N N . GLU B 1 46 ? -6.582 -18.438 7.355 1 77 46 GLU B N 1
ATOM 2337 C CA . GLU B 1 46 ? -5.566 -17.641 8.047 1 77 46 GLU B CA 1
ATOM 2338 C C . GLU B 1 46 ? -5.266 -18.219 9.43 1 77 46 GLU B C 1
ATOM 2340 O O . GLU B 1 46 ? -4.121 -18.188 9.883 1 77 46 GLU B O 1
ATOM 2345 N N . HIS B 1 47 ? -6.277 -18.688 10.016 1 79.12 47 HIS B N 1
ATOM 2346 C CA . HIS B 1 47 ? -6.109 -19.266 11.344 1 79.12 47 HIS B CA 1
ATOM 2347 C C . HIS B 1 47 ? -5.238 -20.516 11.289 1 79.12 47 HIS B C 1
ATOM 2349 O O . HIS B 1 47 ? -4.457 -20.781 12.211 1 79.12 47 HIS B O 1
ATOM 2355 N N . LEU B 1 48 ? -5.426 -21.203 10.242 1 84.44 48 LEU B N 1
ATOM 2356 C CA . LEU B 1 48 ? -4.633 -22.422 10.055 1 84.44 48 LEU B CA 1
ATOM 2357 C C . LEU B 1 48 ? -3.148 -22.094 9.961 1 84.44 48 LEU B C 1
ATOM 2359 O O . LEU B 1 48 ? -2.324 -22.734 10.625 1 84.44 48 LEU B O 1
ATOM 2363 N N . PHE B 1 49 ? -2.83 -21.125 9.32 1 86.56 49 PHE B N 1
ATOM 2364 C CA . PHE B 1 49 ? -1.437 -20.75 9.117 1 86.56 49 PHE B CA 1
ATOM 2365 C C . PHE B 1 49 ? -0.852 -20.141 10.383 1 86.56 49 PHE B C 1
ATOM 2367 O O . PHE B 1 49 ? 0.333 -20.312 10.672 1 86.56 49 PHE B O 1
ATOM 2374 N N . GLN B 1 50 ? -1.652 -19.438 11.031 1 84.19 50 GLN B N 1
ATOM 2375 C CA . GLN B 1 50 ? -1.209 -18.891 12.312 1 84.19 50 GLN B CA 1
ATOM 2376 C C . GLN B 1 50 ? -0.862 -20.016 13.289 1 84.19 50 GLN B C 1
ATOM 2378 O O . GLN B 1 50 ? 0.156 -19.938 13.977 1 84.19 50 GLN B O 1
ATOM 2383 N N . LYS B 1 51 ? -1.727 -20.953 13.367 1 86.06 51 LYS B N 1
ATOM 2384 C CA . LYS B 1 51 ? -1.478 -22.109 14.227 1 86.06 51 LYS B CA 1
ATOM 2385 C C . LYS B 1 51 ? -0.203 -22.844 13.812 1 86.06 51 LYS B C 1
ATOM 2387 O O . LYS B 1 51 ? 0.579 -23.266 14.664 1 86.06 51 LYS B O 1
ATOM 2392 N N . ALA B 1 52 ? -0.053 -23 12.539 1 89.19 52 ALA B N 1
ATOM 2393 C CA . ALA B 1 52 ? 1.147 -23.656 12.023 1 89.19 52 ALA B CA 1
ATOM 2394 C C . ALA B 1 52 ? 2.406 -22.906 12.438 1 89.19 52 ALA B C 1
ATOM 2396 O O . ALA B 1 52 ? 3.422 -23.516 12.781 1 89.19 52 ALA B O 1
ATOM 2397 N N . ARG B 1 53 ? 2.338 -21.625 12.398 1 86.25 53 ARG B N 1
ATOM 2398 C CA . ARG B 1 53 ? 3.457 -20.797 12.828 1 86.25 53 ARG B CA 1
ATOM 2399 C C . ARG B 1 53 ? 3.758 -21.016 14.312 1 86.25 53 ARG B C 1
ATOM 2401 O O . ARG B 1 53 ? 4.922 -21.141 14.703 1 86.25 53 ARG B O 1
ATOM 2408 N N . GLU B 1 54 ? 2.738 -21.031 15.047 1 86.5 54 GLU B N 1
ATOM 2409 C CA . GLU B 1 54 ? 2.877 -21.234 16.484 1 86.5 54 GLU B CA 1
ATOM 2410 C C . GLU B 1 54 ? 3.49 -22.594 16.797 1 86.5 54 GLU B C 1
ATOM 2412 O O . GLU B 1 54 ? 4.27 -22.719 17.75 1 86.5 54 GLU B O 1
ATOM 2417 N N . GLU B 1 55 ? 3.158 -23.516 16.016 1 89.75 55 GLU B N 1
ATOM 2418 C CA . GLU B 1 55 ? 3.633 -24.875 16.234 1 89.75 55 GLU B CA 1
ATOM 2419 C C . GLU B 1 55 ? 4.973 -25.109 15.531 1 89.75 55 GLU B C 1
ATOM 2421 O O . GLU B 1 55 ? 5.539 -26.203 15.625 1 89.75 55 GLU B O 1
ATOM 2426 N N . GLY B 1 56 ? 5.434 -24.125 14.805 1 87.56 56 GLY B N 1
ATOM 2427 C CA . GLY B 1 56 ? 6.73 -24.219 14.148 1 87.56 56 GLY B CA 1
ATOM 2428 C C . GLY B 1 56 ? 6.727 -25.109 12.93 1 87.56 56 GLY B C 1
ATOM 2429 O O . GLY B 1 56 ? 7.738 -25.75 12.617 1 87.56 56 GLY B O 1
ATOM 2430 N N . CYS B 1 57 ? 5.625 -25.344 12.328 1 90.62 57 CYS B N 1
ATOM 2431 C CA . CYS B 1 57 ? 5.555 -26.25 11.188 1 90.62 57 CYS B CA 1
ATOM 2432 C C . CYS B 1 57 ? 4.957 -25.547 9.977 1 90.62 57 CYS B C 1
ATOM 2434 O O . CYS B 1 57 ? 4.289 -26.188 9.156 1 90.62 57 CYS B O 1
ATOM 2436 N N . LEU B 1 58 ? 5.113 -24.281 9.828 1 89.06 58 LEU B N 1
ATOM 2437 C CA . LEU B 1 58 ? 4.562 -23.516 8.719 1 89.06 58 LEU B CA 1
ATOM 2438 C C . LEU B 1 58 ? 5.145 -23.984 7.391 1 89.06 58 LEU B C 1
ATOM 2440 O O . LEU B 1 58 ? 4.414 -24.156 6.414 1 89.06 58 LEU B O 1
ATOM 2444 N N . TYR B 1 59 ? 6.387 -24.203 7.406 1 91.5 59 TYR B N 1
ATOM 2445 C CA . TYR B 1 59 ? 7.043 -24.625 6.176 1 91.5 59 TYR B CA 1
ATOM 2446 C C . TYR B 1 59 ? 6.488 -25.969 5.703 1 91.5 59 TYR B C 1
ATOM 2448 O O . TYR B 1 59 ? 6.152 -26.125 4.527 1 91.5 59 TYR B O 1
ATOM 2456 N N . GLU B 1 60 ? 6.395 -26.859 6.613 1 91.69 60 GLU B N 1
ATOM 2457 C CA . GLU B 1 60 ? 5.895 -28.203 6.285 1 91.69 60 GLU B CA 1
ATOM 2458 C C . GLU B 1 60 ? 4.465 -28.141 5.754 1 91.69 60 GLU B C 1
ATOM 2460 O O . GLU B 1 60 ? 4.121 -28.828 4.793 1 91.69 60 GLU B O 1
ATOM 2465 N N . LEU B 1 61 ? 3.738 -27.328 6.391 1 91.75 61 LEU B N 1
ATOM 2466 C CA . LEU B 1 61 ? 2.355 -27.172 5.957 1 91.75 61 LEU B CA 1
ATOM 2467 C C . LEU B 1 61 ? 2.291 -26.578 4.555 1 91.75 61 LEU B C 1
ATOM 2469 O O . LEU B 1 61 ? 1.629 -27.125 3.672 1 91.75 61 LEU B O 1
ATOM 2473 N N . ASP B 1 62 ? 3.004 -25.516 4.387 1 92.56 62 ASP B N 1
ATOM 2474 C CA . ASP B 1 62 ? 3 -24.812 3.107 1 92.56 62 ASP B CA 1
ATOM 2475 C C . ASP B 1 62 ? 3.471 -25.719 1.976 1 92.56 62 ASP B C 1
ATOM 2477 O O . ASP B 1 62 ? 2.846 -25.781 0.915 1 92.56 62 ASP B O 1
ATOM 2481 N N . LEU B 1 63 ? 4.473 -26.453 2.203 1 92.69 63 LEU B N 1
ATOM 2482 C CA . LEU B 1 63 ? 5.02 -27.359 1.201 1 92.69 63 LEU B CA 1
ATOM 2483 C C . LEU B 1 63 ? 4.016 -28.453 0.859 1 92.69 63 LEU B C 1
ATOM 2485 O O . LEU B 1 63 ? 3.84 -28.797 -0.313 1 92.69 63 LEU B O 1
ATOM 2489 N N . ALA B 1 64 ? 3.42 -28.984 1.89 1 91.94 64 ALA B N 1
ATOM 2490 C CA . ALA B 1 64 ? 2.432 -30.031 1.681 1 91.94 64 ALA B CA 1
ATOM 2491 C C . ALA B 1 64 ? 1.271 -29.531 0.823 1 91.94 64 ALA B C 1
ATOM 2493 O O . ALA B 1 64 ? 0.78 -30.266 -0.047 1 91.94 64 ALA B O 1
ATOM 2494 N N . LEU B 1 65 ? 0.9 -28.375 1.053 1 93.25 65 LEU B N 1
ATOM 2495 C CA . LEU B 1 65 ? -0.212 -27.797 0.31 1 93.25 65 LEU B CA 1
ATOM 2496 C C . LEU B 1 65 ? 0.179 -27.531 -1.142 1 93.25 65 LEU B C 1
ATOM 2498 O O . LEU B 1 65 ? -0.609 -27.781 -2.055 1 93.25 65 LEU B O 1
ATOM 2502 N N . LEU B 1 66 ? 1.376 -27.047 -1.328 1 94.19 66 LEU B N 1
ATOM 2503 C CA . LEU B 1 66 ? 1.883 -26.828 -2.676 1 94.19 66 LEU B CA 1
ATOM 2504 C C . LEU B 1 66 ? 1.938 -28.125 -3.465 1 94.19 66 LEU B C 1
ATOM 2506 O O . LEU B 1 66 ? 1.44 -28.188 -4.59 1 94.19 66 LEU B O 1
ATOM 2510 N N . GLU B 1 67 ? 2.488 -29.062 -2.832 1 91.38 67 GLU B N 1
ATOM 2511 C CA . GLU B 1 67 ? 2.621 -30.359 -3.475 1 91.38 67 GLU B CA 1
ATOM 2512 C C . GLU B 1 67 ? 1.256 -30.938 -3.838 1 91.38 67 GLU B C 1
ATOM 2514 O O . GLU B 1 67 ? 1.046 -31.391 -4.965 1 91.38 67 GLU B O 1
ATOM 2519 N N . SER B 1 68 ? 0.394 -30.891 -2.893 1 92.31 68 SER B N 1
ATOM 2520 C CA . SER B 1 68 ? -0.942 -31.438 -3.111 1 92.31 68 SER B CA 1
ATOM 2521 C C . SER B 1 68 ? -1.661 -30.703 -4.238 1 92.31 68 SER B C 1
ATOM 2523 O O . SER B 1 68 ? -2.287 -31.344 -5.094 1 92.31 68 SER B O 1
ATOM 2525 N N . SER B 1 69 ? -1.545 -29.422 -4.262 1 93.31 69 SER B N 1
ATOM 2526 C CA . SER B 1 69 ? -2.209 -28.625 -5.281 1 93.31 69 SER B CA 1
ATOM 2527 C C . SER B 1 69 ? -1.669 -28.938 -6.676 1 93.31 69 SER B C 1
ATOM 2529 O O . SER B 1 69 ? -2.438 -29.078 -7.629 1 93.31 69 SER B O 1
ATOM 2531 N N . ILE B 1 70 ? -0.404 -29.125 -6.766 1 91.5 70 ILE B N 1
ATOM 2532 C CA . ILE B 1 70 ? 0.245 -29.391 -8.047 1 91.5 70 ILE B CA 1
ATOM 2533 C C . ILE B 1 70 ? -0.15 -30.797 -8.531 1 91.5 70 ILE B C 1
ATOM 2535 O O . ILE B 1 70 ? -0.499 -30.969 -9.695 1 91.5 70 ILE B O 1
ATOM 2539 N N . PHE B 1 71 ? -0.152 -31.688 -7.602 1 87.19 71 PHE B N 1
ATOM 2540 C CA . PHE B 1 71 ? -0.406 -33.062 -7.965 1 87.19 71 PHE B CA 1
ATOM 2541 C C . PHE B 1 71 ? -1.864 -33.281 -8.359 1 87.19 71 PHE B C 1
ATOM 2543 O O . PHE B 1 71 ? -2.172 -34.094 -9.227 1 87.19 71 PHE B O 1
ATOM 2550 N N . GLN B 1 72 ? -2.707 -32.531 -7.805 1 89.25 72 GLN B N 1
ATOM 2551 C CA . GLN B 1 72 ? -4.133 -32.719 -8.047 1 89.25 72 GLN B CA 1
ATOM 2552 C C . GLN B 1 72 ? -4.586 -31.922 -9.273 1 89.25 72 GLN B C 1
ATOM 2554 O O . GLN B 1 72 ? -5.68 -32.156 -9.797 1 89.25 72 GLN B O 1
ATOM 2559 N N . PHE B 1 73 ? -3.816 -31.016 -9.742 1 91.31 73 PHE B N 1
ATOM 2560 C CA . PHE B 1 73 ? -4.203 -30.203 -10.891 1 91.31 73 PHE B CA 1
ATOM 2561 C C . PHE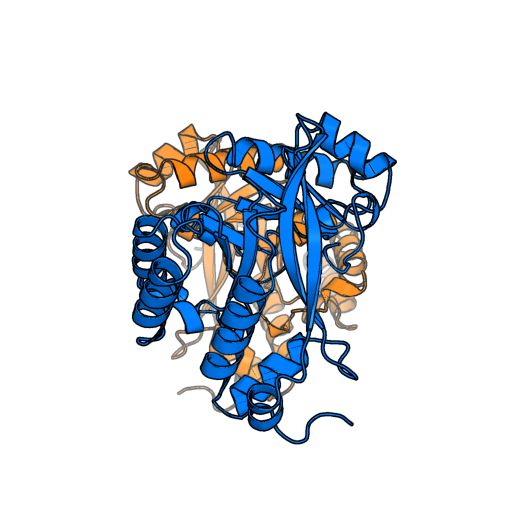 B 1 73 ? -4.062 -31 -12.18 1 91.31 73 PHE B C 1
ATOM 2563 O O . PHE B 1 73 ? -2.984 -31.516 -12.477 1 91.31 73 PHE B O 1
ATOM 2570 N N . PRO B 1 74 ? -5.152 -31.141 -12.945 1 88 74 PRO B N 1
ATOM 2571 C CA . PRO B 1 74 ? -5.086 -31.906 -14.203 1 88 74 PRO B CA 1
ATOM 2572 C C . PRO B 1 74 ? -4.418 -31.125 -15.328 1 88 74 PRO B C 1
ATOM 2574 O O . PRO B 1 74 ? -5.102 -30.625 -16.234 1 88 74 PRO B O 1
ATOM 2577 N N . PHE B 1 75 ? -3.176 -31.188 -15.414 1 87.12 75 PHE B N 1
ATOM 2578 C CA . PHE B 1 75 ? -2.389 -30.406 -16.375 1 87.12 75 PHE B CA 1
ATOM 2579 C C . PHE B 1 75 ? -2.691 -30.859 -17.797 1 87.12 75 PHE B C 1
ATOM 2581 O O . PHE B 1 75 ? -2.686 -30.031 -18.719 1 87.12 75 PHE B O 1
ATOM 2588 N N . LEU B 1 76 ? -2.979 -32.125 -17.969 1 82.19 76 LEU B N 1
ATOM 2589 C CA . LEU B 1 76 ? -3.211 -32.656 -19.312 1 82.19 76 LEU B CA 1
ATOM 2590 C C . LEU B 1 76 ? -4.543 -32.156 -19.875 1 82.19 76 LEU B C 1
ATOM 2592 O O . LEU B 1 76 ? -4.656 -31.859 -21.062 1 82.19 76 LEU B O 1
ATOM 2596 N N . GLU B 1 77 ? -5.52 -32.031 -18.984 1 84.31 77 GLU B N 1
ATOM 2597 C CA . GLU B 1 77 ? -6.844 -31.594 -19.391 1 84.31 77 GLU B CA 1
ATOM 2598 C C . GLU B 1 77 ? -6.887 -30.062 -19.531 1 84.31 77 GLU B C 1
ATOM 2600 O O . GLU B 1 77 ? -7.707 -29.531 -20.281 1 84.31 77 GLU B O 1
ATOM 2605 N N . ASN B 1 78 ? -6.012 -29.438 -18.875 1 86.69 78 ASN B N 1
ATOM 2606 C CA . ASN B 1 78 ? -5.941 -27.984 -18.891 1 86.69 78 ASN B CA 1
ATOM 2607 C C . ASN B 1 78 ? -4.648 -27.5 -19.531 1 86.69 78 ASN B C 1
ATOM 2609 O O . ASN B 1 78 ? -3.877 -26.766 -18.906 1 86.69 78 ASN B O 1
ATOM 2613 N N . LYS B 1 79 ? -4.652 -27.859 -20.828 1 83.44 79 LYS B N 1
ATOM 2614 C CA . LYS B 1 79 ? -3.438 -27.516 -21.562 1 83.44 79 LYS B CA 1
ATOM 2615 C C . LYS B 1 79 ? -3.291 -26 -21.719 1 83.44 79 LYS B C 1
ATOM 2617 O O . LYS B 1 79 ? -4.246 -25.312 -22.078 1 83.44 79 LYS B O 1
ATOM 2622 N N . GLY B 1 80 ? -2.066 -25.547 -21.219 1 87.31 80 GLY B N 1
ATOM 2623 C CA . GLY B 1 80 ? -1.765 -24.141 -21.422 1 87.31 80 GLY B CA 1
ATOM 2624 C C . GLY B 1 80 ? -2.262 -23.25 -20.312 1 87.31 80 GLY B C 1
ATOM 2625 O O . GLY B 1 80 ? -1.97 -22.062 -20.281 1 87.31 80 GLY B O 1
ATOM 2626 N N . ARG B 1 81 ? -3.018 -23.906 -19.453 1 94 81 ARG B N 1
ATOM 2627 C CA . ARG B 1 81 ? -3.541 -23.109 -18.344 1 94 81 ARG B CA 1
ATOM 2628 C C . ARG B 1 81 ? -2.543 -23.047 -17.188 1 94 81 ARG B C 1
ATOM 2630 O O . ARG B 1 81 ? -1.858 -24.031 -16.891 1 94 81 ARG B O 1
ATOM 2637 N N . LEU B 1 82 ? -2.557 -21.938 -16.625 1 97.19 82 LEU B N 1
ATOM 2638 C CA . LEU B 1 82 ? -1.643 -21.703 -15.516 1 97.19 82 LEU B CA 1
ATOM 2639 C C . LEU B 1 82 ? -2.271 -22.141 -14.203 1 97.19 82 LEU B C 1
ATOM 2641 O O . LEU B 1 82 ? -3.496 -22.141 -14.055 1 97.19 82 LEU B O 1
ATOM 2645 N N . LEU B 1 83 ? -1.417 -22.547 -13.312 1 97.06 83 LEU B N 1
ATOM 2646 C CA . LEU B 1 83 ? -1.826 -22.844 -11.945 1 97.06 83 LEU B CA 1
ATOM 2647 C C . LEU B 1 83 ? -1.25 -21.812 -10.969 1 97.06 83 LEU B C 1
ATOM 2649 O O . LEU B 1 83 ? -0.03 -21.703 -10.828 1 97.06 83 LEU B O 1
ATOM 2653 N N . PHE B 1 84 ? -2.104 -21.031 -10.352 1 97.62 84 PHE B N 1
ATOM 2654 C CA . PHE B 1 84 ? -1.72 -20.062 -9.336 1 97.62 84 PHE B CA 1
ATOM 2655 C C . PHE B 1 84 ? -1.719 -20.688 -7.949 1 97.62 84 PHE B C 1
ATOM 2657 O O . PHE B 1 84 ? -2.721 -21.266 -7.527 1 97.62 84 PHE B O 1
ATOM 2664 N N . LEU B 1 85 ? -0.583 -20.516 -7.266 1 96.5 85 LEU B N 1
ATOM 2665 C CA . LEU B 1 85 ? -0.4 -21.109 -5.953 1 96.5 85 LEU B CA 1
ATOM 2666 C C . LEU B 1 85 ? 0.023 -20.078 -4.926 1 96.5 85 LEU B C 1
ATOM 2668 O O . LEU B 1 85 ? 0.98 -19.328 -5.148 1 96.5 85 LEU B O 1
ATOM 2672 N N . ASN B 1 86 ? -0.683 -20.078 -3.846 1 94.25 86 ASN B N 1
ATOM 2673 C CA . ASN B 1 86 ? -0.248 -19.234 -2.742 1 94.25 86 ASN B CA 1
ATOM 2674 C C . ASN B 1 86 ? 0.993 -19.797 -2.055 1 94.25 86 ASN B C 1
ATOM 2676 O O . ASN B 1 86 ? 1.108 -21.016 -1.868 1 94.25 86 ASN B O 1
ATOM 2680 N N . VAL B 1 87 ? 1.915 -18.875 -1.709 1 93.12 87 VAL B N 1
ATOM 2681 C CA . VAL B 1 87 ? 3.115 -19.312 -0.999 1 93.12 87 VAL B CA 1
ATOM 2682 C C . VAL B 1 87 ? 3.619 -18.172 -0.105 1 93.12 87 VAL B C 1
ATOM 2684 O O . VAL B 1 87 ? 3.537 -17 -0.472 1 93.12 87 VAL B O 1
ATOM 2687 N N . TYR B 1 88 ? 4.16 -18.562 0.978 1 90.06 88 TYR B N 1
ATOM 2688 C CA . TYR B 1 88 ? 4.75 -17.562 1.866 1 90.06 88 TYR B CA 1
ATOM 2689 C C . TYR B 1 88 ? 6.203 -17.281 1.488 1 90.06 88 TYR B C 1
ATOM 2691 O O . TYR B 1 88 ? 6.945 -18.203 1.141 1 90.06 88 TYR B O 1
ATOM 2699 N N . PRO B 1 89 ? 6.582 -16.016 1.587 1 89.81 89 PRO B N 1
ATOM 2700 C CA . PRO B 1 89 ? 7.988 -15.695 1.318 1 89.81 89 PRO B CA 1
ATOM 2701 C C . PRO B 1 89 ? 8.953 -16.5 2.188 1 89.81 89 PRO B C 1
ATOM 2703 O O . PRO B 1 89 ? 10.023 -16.891 1.722 1 89.81 89 PRO B O 1
ATOM 2706 N N . SER B 1 90 ? 8.531 -16.766 3.389 1 89.12 90 SER B N 1
ATOM 2707 C CA . SER B 1 90 ? 9.375 -17.547 4.285 1 89.12 90 SER B CA 1
ATOM 2708 C C . SER B 1 90 ? 9.617 -18.953 3.732 1 89.12 90 SER B C 1
ATOM 2710 O O . SER B 1 90 ? 10.688 -19.531 3.936 1 89.12 90 SER B O 1
ATOM 2712 N N . THR B 1 91 ? 8.641 -19.484 3.086 1 91.62 91 THR B N 1
ATOM 2713 C CA . THR B 1 91 ? 8.766 -20.812 2.471 1 91.62 91 THR B CA 1
ATOM 2714 C C . THR B 1 91 ? 9.75 -20.766 1.307 1 91.62 91 THR B C 1
ATOM 2716 O O . THR B 1 91 ? 10.609 -21.641 1.178 1 91.62 91 THR B O 1
ATOM 2719 N N . ILE B 1 92 ? 9.695 -19.734 0.556 1 92.31 92 ILE B N 1
ATOM 2720 C CA . ILE B 1 92 ? 10.555 -19.562 -0.606 1 92.31 92 ILE B CA 1
ATOM 2721 C C . ILE B 1 92 ? 12.016 -19.484 -0.158 1 92.31 92 ILE B C 1
ATOM 2723 O O . ILE B 1 92 ? 12.906 -19.984 -0.848 1 92.31 92 ILE B O 1
ATOM 2727 N N . LEU B 1 93 ? 12.203 -19 0.985 1 91.38 93 LEU B N 1
ATOM 2728 C CA . LEU B 1 93 ? 13.562 -18.766 1.464 1 91.38 93 LEU B CA 1
ATOM 2729 C C . LEU B 1 93 ? 14.094 -20 2.203 1 91.38 93 LEU B C 1
ATOM 2731 O O . LEU B 1 93 ? 15.281 -20.062 2.523 1 91.38 93 LEU B O 1
ATOM 2735 N N . HIS B 1 94 ? 13.219 -20.844 2.486 1 91.38 94 HIS B N 1
ATOM 2736 C CA . HIS B 1 94 ? 13.648 -22.062 3.166 1 91.38 94 HIS B CA 1
ATOM 2737 C C . HIS B 1 94 ? 14.641 -22.844 2.311 1 91.38 94 HIS B C 1
ATOM 2739 O O . HIS B 1 94 ? 14.469 -22.953 1.094 1 91.38 94 HIS B O 1
ATOM 2745 N N . HIS B 1 95 ? 15.562 -23.453 2.943 1 91 95 HIS B N 1
ATOM 2746 C CA . HIS B 1 95 ? 16.656 -24.109 2.229 1 91 95 HIS B CA 1
ATOM 2747 C C . HIS B 1 95 ? 16.156 -25.328 1.454 1 91 95 HIS B C 1
ATOM 2749 O O . HIS B 1 95 ? 16.766 -25.719 0.457 1 91 95 HIS B O 1
ATOM 2755 N N . GLU B 1 96 ? 15.07 -25.859 1.842 1 92 96 GLU B N 1
ATOM 2756 C CA . GLU B 1 96 ? 14.562 -27.062 1.189 1 92 96 GLU B CA 1
ATOM 2757 C C . GLU B 1 96 ? 13.609 -26.719 0.049 1 92 96 GLU B C 1
ATOM 2759 O O . GLU B 1 96 ? 13.086 -27.594 -0.628 1 92 96 GLU B O 1
ATOM 2764 N N . PHE B 1 97 ? 13.414 -25.516 -0.205 1 93.75 97 PHE B N 1
ATOM 2765 C CA . PHE B 1 97 ? 12.453 -25.125 -1.229 1 93.75 97 PHE B CA 1
ATOM 2766 C C . PHE B 1 97 ? 13.016 -25.391 -2.623 1 93.75 97 PHE B C 1
ATOM 2768 O O . PHE B 1 97 ? 12.305 -25.875 -3.502 1 93.75 97 PHE B O 1
ATOM 2775 N N . LYS B 1 98 ? 14.273 -25.109 -2.768 1 92.5 98 LYS B N 1
ATOM 2776 C CA . LYS B 1 98 ? 14.891 -25.328 -4.066 1 92.5 98 LYS B CA 1
ATOM 2777 C C . LYS B 1 98 ? 14.852 -26.812 -4.449 1 92.5 98 LYS B C 1
ATOM 2779 O O . LYS B 1 98 ? 14.406 -27.156 -5.547 1 92.5 98 LYS B O 1
ATOM 2784 N N . PRO B 1 99 ? 15.25 -27.656 -3.518 1 93.31 99 PRO B N 1
ATOM 2785 C CA . PRO B 1 99 ? 15.117 -29.094 -3.816 1 93.31 99 PRO B CA 1
ATOM 2786 C C . PRO B 1 99 ? 13.68 -29.484 -4.16 1 93.31 99 PRO B C 1
ATOM 2788 O O . PRO B 1 99 ? 13.461 -30.328 -5.031 1 93.31 99 PRO B O 1
ATOM 2791 N N . PHE B 1 100 ? 12.805 -28.922 -3.49 1 92 100 PHE B N 1
ATOM 2792 C CA . PHE B 1 100 ? 11.398 -29.188 -3.762 1 92 100 PHE B CA 1
ATOM 2793 C C . PHE B 1 100 ? 11.039 -28.812 -5.195 1 92 100 PHE B C 1
ATOM 2795 O O . PHE B 1 100 ? 10.422 -29.594 -5.914 1 92 100 PHE B O 1
ATOM 2802 N N . LEU B 1 101 ? 11.445 -27.641 -5.637 1 91.69 101 LEU B N 1
ATOM 2803 C CA . LEU B 1 101 ? 11.172 -27.172 -6.992 1 91.69 101 LEU B CA 1
ATOM 2804 C C . LEU B 1 101 ? 11.797 -28.094 -8.023 1 91.69 101 LEU B C 1
ATOM 2806 O O . LEU B 1 101 ? 11.172 -28.406 -9.047 1 91.69 101 LEU B O 1
ATOM 2810 N N . GLU B 1 102 ? 12.953 -28.5 -7.723 1 91.19 102 GLU B N 1
ATOM 2811 C CA . GLU B 1 102 ? 13.648 -29.406 -8.633 1 91.19 102 GLU B CA 1
ATOM 2812 C C . GLU B 1 102 ? 12.906 -30.734 -8.781 1 91.19 102 GLU B C 1
ATOM 2814 O O . GLU B 1 102 ? 12.781 -31.266 -9.883 1 91.19 102 GLU B O 1
ATOM 2819 N N . ARG B 1 103 ? 12.445 -31.203 -7.688 1 90.31 103 ARG B N 1
ATOM 2820 C CA . ARG B 1 103 ? 11.68 -32.438 -7.719 1 90.31 103 ARG B CA 1
ATOM 2821 C C . ARG B 1 103 ? 10.391 -32.281 -8.516 1 90.31 103 ARG B C 1
ATOM 2823 O O . ARG B 1 103 ? 10 -33.156 -9.273 1 90.31 103 ARG B O 1
ATOM 2830 N N . VAL B 1 104 ? 9.773 -31.188 -8.32 1 88.06 104 VAL B N 1
ATOM 2831 C CA . VAL B 1 104 ? 8.523 -30.891 -9.016 1 88.06 104 VAL B CA 1
ATOM 2832 C C . VAL B 1 104 ? 8.773 -30.844 -10.523 1 88.06 104 VAL B C 1
ATOM 2834 O O . VAL B 1 104 ? 8.031 -31.453 -11.297 1 88.06 104 VAL B O 1
ATOM 2837 N N . VAL B 1 105 ? 9.773 -30.203 -10.961 1 88.94 105 VAL B N 1
ATOM 2838 C CA . VAL B 1 105 ? 10.094 -30.047 -12.375 1 88.94 105 VAL B CA 1
ATOM 2839 C C . VAL B 1 105 ? 10.438 -31.406 -12.977 1 88.94 105 VAL B C 1
ATOM 2841 O O . VAL B 1 105 ? 10.086 -31.703 -14.125 1 88.94 105 VAL B O 1
ATOM 2844 N N . GLU B 1 106 ? 11.078 -32.188 -12.18 1 88 106 GLU B N 1
ATOM 2845 C CA . GLU B 1 106 ? 11.477 -33.5 -12.656 1 88 106 GLU B CA 1
ATOM 2846 C C . GLU B 1 106 ? 10.266 -34.438 -12.797 1 88 106 GLU B C 1
ATOM 2848 O O . GLU B 1 106 ? 10.172 -35.188 -13.758 1 88 106 GLU B O 1
ATOM 2853 N N . ARG B 1 107 ? 9.445 -34.344 -11.922 1 85.94 107 ARG B N 1
ATOM 2854 C CA . ARG B 1 107 ? 8.305 -35.25 -11.859 1 85.94 107 ARG B CA 1
ATOM 2855 C C . ARG B 1 107 ? 7.242 -34.844 -12.883 1 85.94 107 ARG B C 1
ATOM 2857 O O . ARG B 1 107 ? 6.527 -35.719 -13.406 1 85.94 107 ARG B O 1
ATOM 2864 N N . PHE B 1 108 ? 7.137 -33.562 -13.133 1 83.44 108 PHE B N 1
ATOM 2865 C CA . PHE B 1 108 ? 6.133 -33.062 -14.062 1 83.44 108 PHE B CA 1
ATOM 2866 C C . PHE B 1 108 ? 6.793 -32.312 -15.219 1 83.44 108 PHE B C 1
ATOM 2868 O O . PHE B 1 108 ? 6.859 -31.078 -15.211 1 83.44 108 PHE B O 1
ATOM 2875 N N . PRO B 1 109 ? 7.152 -32.969 -16.203 1 74.56 109 PRO B N 1
ATOM 2876 C CA . PRO B 1 109 ? 7.887 -32.344 -17.312 1 74.56 109 PRO B CA 1
ATOM 2877 C C . PRO B 1 109 ? 7.09 -31.266 -18.016 1 74.56 109 PRO B C 1
ATOM 2879 O O . PRO B 1 109 ? 7.676 -30.375 -18.641 1 74.56 109 PRO B O 1
ATOM 2882 N N . TYR B 1 110 ? 5.848 -31.156 -17.812 1 75.06 110 TYR B N 1
ATOM 2883 C CA . TYR B 1 110 ? 5.059 -30.156 -18.531 1 75.06 110 TYR B CA 1
ATOM 2884 C C . TYR B 1 110 ? 4.617 -29.047 -17.594 1 75.06 110 TYR B C 1
ATOM 2886 O O . TYR B 1 110 ? 3.781 -28.219 -17.953 1 75.06 110 TYR B O 1
ATOM 2894 N N . ILE B 1 111 ? 5.367 -28.922 -16.547 1 83.44 111 ILE B N 1
ATOM 2895 C CA . ILE B 1 111 ? 4.914 -27.969 -15.531 1 83.44 111 ILE B CA 1
ATOM 2896 C C . ILE B 1 111 ? 5.598 -26.625 -15.742 1 83.44 111 ILE B C 1
ATOM 2898 O O . ILE B 1 111 ? 5.16 -25.609 -15.203 1 83.44 111 ILE B O 1
ATOM 2902 N N . GLU B 1 112 ? 6.676 -26.656 -16.656 1 81 112 GLU B N 1
ATOM 2903 C CA . GLU B 1 112 ? 7.41 -25.406 -16.906 1 81 112 GLU B CA 1
ATOM 2904 C C . GLU B 1 112 ? 6.5 -24.328 -17.484 1 81 112 GLU B C 1
ATOM 2906 O O . GLU B 1 112 ? 5.715 -24.609 -18.406 1 81 112 GLU B O 1
ATOM 2911 N N . ASN B 1 113 ? 6.578 -23.25 -16.922 1 91.12 113 ASN B N 1
ATOM 2912 C CA . ASN B 1 113 ? 5.84 -22.062 -17.359 1 91.12 113 ASN B CA 1
ATOM 2913 C C . ASN B 1 113 ? 4.336 -22.25 -17.172 1 91.12 113 ASN B C 1
ATOM 2915 O O . ASN B 1 113 ? 3.541 -21.781 -17.984 1 91.12 113 ASN B O 1
ATOM 2919 N N . ARG B 1 114 ? 4.023 -23.047 -16.203 1 94.81 114 ARG B N 1
ATOM 2920 C CA . ARG B 1 114 ? 2.6 -23.266 -15.977 1 94.81 114 ARG B CA 1
ATOM 2921 C C . ARG B 1 114 ? 2.215 -22.969 -14.531 1 94.81 114 ARG B C 1
ATOM 2923 O O . ARG B 1 114 ? 1.038 -23.031 -14.172 1 94.81 114 ARG B O 1
ATOM 2930 N N . ILE B 1 115 ? 3.232 -22.656 -13.766 1 96.06 115 ILE B N 1
ATOM 2931 C CA . ILE B 1 115 ? 2.971 -22.406 -12.352 1 96.06 115 ILE B CA 1
ATOM 2932 C C . ILE B 1 115 ? 3.256 -20.953 -12.008 1 96.06 115 ILE B C 1
ATOM 2934 O O . ILE B 1 115 ? 4.305 -20.422 -12.375 1 96.06 115 ILE B O 1
ATOM 2938 N N . VAL B 1 116 ? 2.385 -20.344 -11.336 1 97.56 116 VAL B N 1
ATOM 2939 C CA . VAL B 1 116 ? 2.535 -19 -10.812 1 97.56 116 VAL B CA 1
ATOM 2940 C C . VAL B 1 116 ? 2.512 -19.031 -9.281 1 97.56 116 VAL B C 1
ATOM 2942 O O . VAL B 1 116 ? 1.521 -19.453 -8.68 1 97.56 116 VAL B O 1
ATOM 2945 N N . PHE B 1 117 ? 3.562 -18.609 -8.664 1 96.25 117 PHE B N 1
ATOM 2946 C CA . PHE B 1 117 ? 3.594 -18.5 -7.211 1 96.25 117 PHE B CA 1
ATOM 2947 C C . PHE B 1 117 ? 3.094 -17.141 -6.762 1 96.25 117 PHE B C 1
ATOM 2949 O O . PHE B 1 117 ? 3.674 -16.109 -7.125 1 96.25 117 PHE B O 1
ATOM 2956 N N . GLU B 1 118 ? 2.025 -17.156 -6.051 1 95.44 118 GLU B N 1
ATOM 2957 C CA . GLU B 1 118 ? 1.456 -15.938 -5.484 1 95.44 118 GLU B CA 1
ATOM 2958 C C . GLU B 1 118 ? 1.999 -15.672 -4.086 1 95.44 118 GLU B C 1
ATOM 2960 O O . GLU B 1 118 ? 1.726 -16.438 -3.154 1 95.44 118 GLU B O 1
ATOM 2965 N N . LEU B 1 119 ? 2.639 -14.547 -3.975 1 89.94 119 LEU B N 1
ATOM 2966 C CA . LEU B 1 119 ? 3.26 -14.227 -2.695 1 89.94 119 LEU B CA 1
ATOM 2967 C C . LEU B 1 119 ? 2.225 -13.703 -1.702 1 89.94 119 LEU B C 1
ATOM 2969 O O . LEU B 1 119 ? 1.58 -12.688 -1.951 1 89.94 119 LEU B O 1
ATOM 2973 N N . ASN B 1 120 ? 2.051 -14.484 -0.656 1 78.31 120 ASN B N 1
ATOM 2974 C CA . ASN B 1 120 ? 1.151 -14.086 0.421 1 78.31 120 ASN B CA 1
ATOM 2975 C C . ASN B 1 120 ? 1.886 -13.305 1.503 1 78.31 120 ASN B C 1
ATOM 2977 O O . ASN B 1 120 ? 2.871 -13.781 2.066 1 78.31 120 ASN B O 1
ATOM 2981 N N . GLU B 1 121 ? 1.521 -12.047 1.61 1 67.81 121 GLU B N 1
ATOM 2982 C CA . GLU B 1 121 ? 2.248 -11.273 2.607 1 67.81 121 GLU B CA 1
ATOM 2983 C C . GLU B 1 121 ? 1.384 -11 3.836 1 67.81 121 GLU B C 1
ATOM 2985 O O . GLU B 1 121 ? 0.244 -10.547 3.711 1 67.81 121 GLU B O 1
ATOM 2990 N N . THR B 1 122 ? 1.821 -11.703 4.91 1 66.81 122 THR B N 1
ATOM 2991 C CA . THR B 1 122 ? 1.247 -11.391 6.215 1 66.81 122 THR B CA 1
ATOM 2992 C C . THR B 1 122 ? 2.145 -10.43 6.988 1 66.81 122 THR B C 1
ATOM 2994 O O . THR B 1 122 ? 3.27 -10.148 6.566 1 66.81 122 THR B O 1
ATOM 2997 N N . LYS B 1 123 ? 1.629 -9.797 7.914 1 64.31 123 LYS B N 1
ATOM 2998 C CA . LYS B 1 123 ? 2.402 -8.906 8.773 1 64.31 123 LYS B CA 1
ATOM 2999 C C . LYS B 1 123 ? 3.686 -9.578 9.25 1 64.31 123 LYS B C 1
ATOM 3001 O O . LYS B 1 123 ? 4.723 -8.922 9.383 1 64.31 123 LYS B O 1
ATOM 3006 N N . GLU B 1 124 ? 3.57 -10.859 9.375 1 64.62 124 GLU B N 1
ATOM 3007 C CA . GLU B 1 124 ? 4.699 -11.609 9.906 1 64.62 124 GLU B CA 1
ATOM 3008 C C . GLU B 1 124 ? 5.793 -11.781 8.859 1 64.62 124 GLU B C 1
ATOM 3010 O O . GLU B 1 124 ? 6.941 -12.078 9.188 1 64.62 124 GLU B O 1
ATOM 3015 N N . GLU B 1 125 ? 5.352 -11.633 7.758 1 69.06 125 GLU B N 1
ATOM 3016 C CA . GLU B 1 125 ? 6.289 -11.781 6.648 1 69.06 125 GLU B CA 1
ATOM 3017 C C . GLU B 1 125 ? 6.996 -10.461 6.348 1 69.06 125 GLU B C 1
ATOM 3019 O O . GLU B 1 125 ? 7.891 -10.406 5.5 1 69.06 125 GLU B O 1
ATOM 3024 N N . GLU B 1 126 ? 6.488 -9.547 7.352 1 61.88 126 GLU B N 1
ATOM 3025 C CA . GLU B 1 126 ? 7.051 -8.219 7.113 1 61.88 126 GLU B CA 1
ATOM 3026 C C . GLU B 1 126 ? 8.539 -8.188 7.445 1 61.88 126 GLU B C 1
ATOM 3028 O O . GLU B 1 126 ? 8.992 -8.859 8.375 1 61.88 126 GLU B O 1
ATOM 3033 N N . GLY B 1 127 ? 9.469 -7.887 6.582 1 63.25 127 GLY B N 1
ATOM 3034 C CA . GLY B 1 127 ? 10.898 -7.777 6.805 1 63.25 127 GLY B CA 1
ATOM 3035 C C . GLY B 1 127 ? 11.719 -8.734 5.953 1 63.25 127 GLY B C 1
ATOM 3036 O O . GLY B 1 127 ? 12.914 -8.531 5.758 1 63.25 127 GLY B O 1
ATOM 3037 N N . ILE B 1 128 ? 11.039 -9.695 5.645 1 64.69 128 ILE B N 1
ATOM 3038 C CA . ILE B 1 128 ? 11.758 -10.688 4.859 1 64.69 128 ILE B CA 1
ATOM 3039 C C . ILE B 1 128 ? 12.258 -10.062 3.559 1 64.69 128 ILE B C 1
ATOM 3041 O O . ILE B 1 128 ? 13.281 -10.477 3.014 1 64.69 128 ILE B O 1
ATOM 3045 N N . TRP B 1 129 ? 11.625 -8.992 3.252 1 66.25 129 TRP B N 1
ATOM 3046 C CA . TRP B 1 129 ? 11.906 -8.375 1.963 1 66.25 129 TRP B CA 1
ATOM 3047 C C . TRP B 1 129 ? 13.172 -7.52 2.031 1 66.25 129 TRP B C 1
ATOM 3049 O O . TRP B 1 129 ? 13.758 -7.188 1 1 66.25 129 TRP B O 1
ATOM 3059 N N . LYS B 1 130 ? 13.617 -7.242 3.17 1 62.16 130 LYS B N 1
ATOM 3060 C CA . LYS B 1 130 ? 14.617 -6.199 3.381 1 62.16 130 LYS B CA 1
ATOM 3061 C C . LYS B 1 130 ? 16 -6.656 2.926 1 62.16 130 LYS B C 1
ATOM 3063 O O . LYS B 1 130 ? 16.844 -5.832 2.578 1 62.16 130 LYS B O 1
ATOM 3068 N N . ASP B 1 131 ? 16.156 -7.855 2.736 1 62.41 131 ASP B N 1
ATOM 3069 C CA . ASP B 1 131 ? 17.547 -8.258 2.559 1 62.41 131 ASP B CA 1
ATOM 3070 C C . ASP B 1 131 ? 17.797 -8.734 1.129 1 62.41 131 ASP B C 1
ATOM 3072 O O . ASP B 1 131 ? 18.875 -9.242 0.821 1 62.41 131 ASP B O 1
ATOM 3076 N N . GLY B 1 132 ? 17.047 -8.547 0.269 1 77.56 132 GLY B N 1
ATOM 3077 C CA . GLY B 1 132 ? 17.297 -8.922 -1.113 1 77.56 132 GLY B CA 1
ATOM 3078 C C . GLY B 1 132 ? 17.25 -10.422 -1.336 1 77.56 132 GLY B C 1
ATOM 3079 O O . GLY B 1 132 ? 17.297 -10.891 -2.477 1 77.56 132 GLY B O 1
ATOM 3080 N N . GLU B 1 133 ? 17.25 -11.18 -0.312 1 84.31 133 GLU B N 1
ATOM 3081 C CA . GLU B 1 133 ? 17.25 -12.633 -0.429 1 84.31 133 GLU B CA 1
ATOM 3082 C C . GLU B 1 133 ? 16.016 -13.133 -1.168 1 84.31 133 GLU B C 1
ATOM 3084 O O . GLU B 1 133 ? 16.094 -14.055 -1.981 1 84.31 133 GLU B O 1
ATOM 3089 N N . LEU B 1 134 ? 15 -12.531 -0.866 1 88.44 134 LEU B N 1
ATOM 3090 C CA . LEU B 1 134 ? 13.766 -12.93 -1.529 1 88.44 134 LEU B CA 1
ATOM 3091 C C . LEU B 1 134 ? 13.844 -12.672 -3.029 1 88.44 134 LEU B C 1
ATOM 3093 O O . LEU B 1 134 ? 13.414 -13.508 -3.832 1 88.44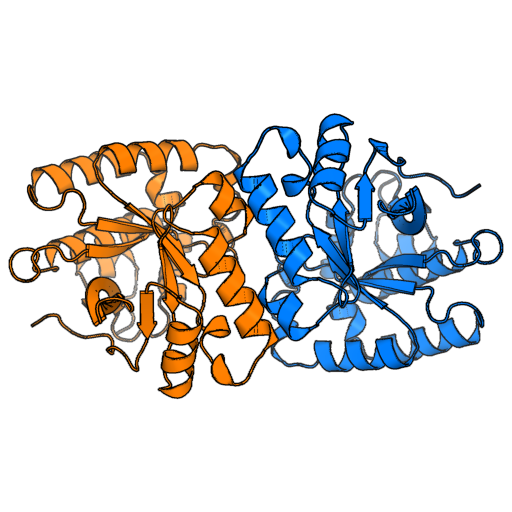 134 LEU B O 1
ATOM 3097 N N . LYS B 1 135 ? 14.414 -11.586 -3.391 1 89.56 135 LYS B N 1
ATOM 3098 C CA . LYS B 1 135 ? 14.562 -11.25 -4.805 1 89.56 135 LYS B CA 1
ATOM 3099 C C . LYS B 1 135 ? 15.422 -12.281 -5.527 1 89.56 135 LYS B C 1
ATOM 3101 O O . LYS B 1 135 ? 15.086 -12.711 -6.633 1 89.56 135 LYS B O 1
ATOM 3106 N N . ALA B 1 136 ? 16.469 -12.641 -4.891 1 91.56 136 ALA B N 1
ATOM 3107 C CA . ALA B 1 136 ? 17.344 -13.648 -5.477 1 91.56 136 ALA B CA 1
ATOM 3108 C C . ALA B 1 136 ? 16.625 -14.984 -5.629 1 91.56 136 ALA B C 1
ATOM 3110 O O . ALA B 1 136 ? 16.766 -15.664 -6.648 1 91.56 136 ALA B O 1
ATOM 3111 N N . ALA B 1 137 ? 15.93 -15.328 -4.609 1 92.75 137 ALA B N 1
ATOM 3112 C CA . ALA B 1 137 ? 15.18 -16.578 -4.652 1 92.75 137 ALA B CA 1
ATOM 3113 C C . ALA B 1 137 ? 14.133 -16.562 -5.762 1 92.75 137 ALA B C 1
ATOM 3115 O O . ALA B 1 137 ? 13.938 -17.562 -6.461 1 92.75 137 ALA B O 1
ATOM 3116 N N . ILE B 1 138 ? 13.523 -15.484 -5.945 1 93.69 138 ILE B N 1
ATOM 3117 C CA . ILE B 1 138 ? 12.5 -15.312 -6.973 1 93.69 138 ILE B CA 1
ATOM 3118 C C . ILE B 1 138 ? 13.141 -15.422 -8.359 1 93.69 138 ILE B C 1
ATOM 3120 O O . ILE B 1 138 ? 12.586 -16.062 -9.25 1 93.69 138 ILE B O 1
ATOM 3124 N N . GLU B 1 139 ? 14.258 -14.82 -8.508 1 93.94 139 GLU B N 1
ATOM 3125 C CA . GLU B 1 139 ? 14.961 -14.922 -9.789 1 93.94 139 GLU B CA 1
ATOM 3126 C C . GLU B 1 139 ? 15.328 -16.359 -10.102 1 93.94 139 GLU B C 1
ATOM 3128 O O . GLU B 1 139 ? 15.25 -16.797 -11.258 1 93.94 139 GLU B O 1
ATOM 3133 N N . LEU B 1 140 ? 15.695 -17.016 -9.094 1 92.62 140 LEU B N 1
ATOM 3134 C CA . LEU B 1 140 ? 15.984 -18.438 -9.266 1 92.62 140 LEU B CA 1
ATOM 3135 C C . LEU B 1 140 ? 14.734 -19.203 -9.711 1 92.62 140 LEU B C 1
ATOM 3137 O O . LEU B 1 140 ? 14.805 -20.031 -10.625 1 92.62 140 LEU B O 1
ATOM 3141 N N . MET B 1 141 ? 13.625 -18.938 -9.117 1 94.19 141 MET B N 1
ATOM 3142 C CA . MET B 1 141 ? 12.359 -19.578 -9.484 1 94.19 141 MET B CA 1
ATOM 3143 C C . MET B 1 141 ? 12.016 -19.281 -10.945 1 94.19 141 MET B C 1
ATOM 3145 O O . MET B 1 141 ? 11.562 -20.172 -11.664 1 94.19 141 MET B O 1
ATOM 3149 N N . ARG B 1 142 ? 12.281 -18.078 -11.352 1 94.69 142 ARG B N 1
ATOM 3150 C CA . ARG B 1 142 ? 12.031 -17.688 -12.742 1 94.69 142 ARG B CA 1
ATOM 3151 C C . ARG B 1 142 ? 12.914 -18.484 -13.695 1 94.69 142 ARG B C 1
ATOM 3153 O O . ARG B 1 142 ? 12.484 -18.844 -14.797 1 94.69 142 ARG B O 1
ATOM 3160 N N . GLY B 1 143 ? 14.094 -18.734 -13.211 1 92.88 143 GLY B N 1
ATOM 3161 C CA . GLY B 1 143 ? 15.016 -19.547 -13.992 1 92.88 143 GLY B CA 1
ATOM 3162 C C . GLY B 1 143 ? 14.484 -20.938 -14.273 1 92.88 143 GLY B C 1
ATOM 3163 O O . GLY B 1 143 ? 14.805 -21.531 -15.297 1 92.88 143 GLY B O 1
ATOM 3164 N N . TYR B 1 144 ? 13.641 -21.453 -13.391 1 91.62 144 TYR B N 1
ATOM 3165 C CA . TYR B 1 144 ? 13.039 -22.766 -13.555 1 91.62 144 TYR B CA 1
ATOM 3166 C C . TYR B 1 144 ? 11.797 -22.688 -14.43 1 91.62 144 TYR B C 1
ATOM 3168 O O . TYR B 1 144 ? 11.211 -23.719 -14.773 1 91.62 144 TYR B O 1
ATOM 3176 N N . GLY B 1 145 ? 11.398 -21.438 -14.742 1 93.44 145 GLY B N 1
ATOM 3177 C CA . GLY B 1 145 ? 10.234 -21.266 -15.594 1 93.44 145 GLY B CA 1
ATOM 3178 C C . GLY B 1 145 ? 8.977 -20.938 -14.812 1 93.44 145 GLY B C 1
ATOM 3179 O O . GLY B 1 145 ? 7.875 -20.969 -15.367 1 93.44 145 GLY B O 1
ATOM 3180 N N . PHE B 1 146 ? 9.125 -20.641 -13.531 1 95.56 146 PHE B N 1
ATOM 3181 C CA . PHE B 1 146 ? 7.965 -20.297 -12.719 1 95.56 146 PHE B CA 1
ATOM 3182 C C . PHE B 1 146 ? 7.668 -18.797 -12.82 1 95.56 146 PHE B C 1
ATOM 3184 O O . PHE B 1 146 ? 8.57 -18 -13.055 1 95.56 146 PHE B O 1
ATOM 3191 N N . TYR B 1 147 ? 6.418 -18.469 -12.68 1 97.06 147 TYR B N 1
ATOM 3192 C CA . TYR B 1 147 ? 5.984 -17.078 -12.656 1 97.06 147 TYR B CA 1
ATOM 3193 C C . TYR B 1 147 ? 5.703 -16.625 -11.234 1 97.06 147 TYR B C 1
ATOM 3195 O O . TYR B 1 147 ? 5.531 -17.453 -10.328 1 97.06 147 TYR B O 1
ATOM 3203 N N . ILE B 1 148 ? 5.699 -15.305 -11.109 1 96.31 148 ILE B N 1
ATOM 3204 C CA . ILE B 1 148 ? 5.48 -14.727 -9.789 1 96.31 148 ILE B CA 1
ATOM 3205 C C . ILE B 1 148 ? 4.297 -13.758 -9.836 1 96.31 148 ILE B C 1
ATOM 3207 O O . ILE B 1 148 ? 4.172 -12.977 -10.781 1 96.31 148 ILE B O 1
ATOM 3211 N N . ALA B 1 149 ? 3.479 -13.867 -8.82 1 96.19 149 ALA B N 1
ATOM 3212 C CA . ALA B 1 149 ? 2.369 -12.938 -8.648 1 96.19 149 ALA B CA 1
ATOM 3213 C C . ALA B 1 149 ? 2.393 -12.305 -7.254 1 96.19 149 ALA B C 1
ATOM 3215 O O . ALA B 1 149 ? 2.777 -12.953 -6.281 1 96.19 149 ALA B O 1
ATOM 3216 N N . ILE B 1 150 ? 2.047 -11.055 -7.207 1 91.44 150 ILE B N 1
ATOM 3217 C CA . ILE B 1 150 ? 1.807 -10.391 -5.93 1 91.44 150 ILE B CA 1
ATOM 3218 C C . ILE B 1 150 ? 0.305 -10.219 -5.711 1 91.44 150 ILE B C 1
ATOM 3220 O O . ILE B 1 150 ? -0.413 -9.781 -6.613 1 91.44 150 ILE B O 1
ATOM 3224 N N . ASP B 1 151 ? 0.004 -10.57 -4.512 1 85.5 151 ASP B N 1
ATOM 3225 C CA . ASP B 1 151 ? -1.424 -10.555 -4.207 1 85.5 151 ASP B CA 1
ATOM 3226 C C . ASP B 1 151 ? -1.777 -9.398 -3.277 1 85.5 151 ASP B C 1
ATOM 3228 O O . ASP B 1 151 ? -0.892 -8.773 -2.693 1 85.5 151 ASP B O 1
ATOM 3232 N N . ASP B 1 152 ? -3.045 -9.055 -3.229 1 80.31 152 ASP B N 1
ATOM 3233 C CA . ASP B 1 152 ? -3.652 -8.094 -2.316 1 80.31 152 ASP B CA 1
ATOM 3234 C C . ASP B 1 152 ? -2.973 -6.727 -2.43 1 80.31 152 ASP B C 1
ATOM 3236 O O . ASP B 1 152 ? -2.773 -6.043 -1.424 1 80.31 152 ASP B O 1
ATOM 3240 N N . VAL B 1 153 ? -2.58 -6.391 -3.613 1 79.12 153 VAL B N 1
ATOM 3241 C CA . VAL B 1 153 ? -2.01 -5.062 -3.82 1 79.12 153 VAL B CA 1
ATOM 3242 C C . VAL B 1 153 ? -3.072 -3.998 -3.557 1 79.12 153 VAL B C 1
ATOM 3244 O O . VAL B 1 153 ? -4.219 -4.137 -3.984 1 79.12 153 VAL B O 1
ATOM 3247 N N . GLY B 1 154 ? -2.668 -2.932 -2.883 1 68.69 154 GLY B N 1
ATOM 3248 C CA . GLY B 1 154 ? -3.559 -1.815 -2.604 1 68.69 154 GLY B CA 1
ATOM 3249 C C . GLY B 1 154 ? -4.246 -1.922 -1.255 1 68.69 154 GLY B C 1
ATOM 3250 O O . GLY B 1 154 ? -4.762 -0.931 -0.735 1 68.69 154 GLY B O 1
ATOM 3251 N N . LYS B 1 155 ? -4.496 -3.291 -0.938 1 64.06 155 LYS B N 1
ATOM 3252 C CA . LYS B 1 155 ? -5.098 -3.566 0.364 1 64.06 155 LYS B CA 1
ATOM 3253 C C . LYS B 1 155 ? -4.164 -4.402 1.233 1 64.06 155 LYS B C 1
ATOM 3255 O O . LYS B 1 155 ? -3.4 -5.227 0.722 1 64.06 155 LYS B O 1
ATOM 3260 N N . GLY B 1 156 ? -3.434 -3.738 2.203 1 58.62 156 GLY B N 1
ATOM 3261 C CA . GLY B 1 156 ? -2.705 -4.605 3.113 1 58.62 156 GLY B CA 1
ATOM 3262 C C . GLY B 1 156 ? -1.204 -4.391 3.072 1 58.62 156 GLY B C 1
ATOM 3263 O O . GLY B 1 156 ? -0.737 -3.258 2.938 1 58.62 156 GLY B O 1
ATOM 3264 N N . ALA B 1 157 ? -0.565 -5.672 3.082 1 54.38 157 ALA B N 1
ATOM 3265 C CA . ALA B 1 157 ? 0.875 -5.684 3.322 1 54.38 157 ALA B CA 1
ATOM 3266 C C . ALA B 1 157 ? 1.649 -5.492 2.021 1 54.38 157 ALA B C 1
ATOM 3268 O O . ALA B 1 157 ? 2.84 -5.164 2.041 1 54.38 157 ALA B O 1
ATOM 3269 N N . SER B 1 158 ? 0.888 -5.648 0.885 1 59.53 158 SER B N 1
ATOM 3270 C CA . SER B 1 158 ? 1.646 -5.488 -0.353 1 59.53 158 SER B CA 1
ATOM 3271 C C . SER B 1 158 ? 1.766 -4.02 -0.743 1 59.53 158 SER B C 1
ATOM 3273 O O . SER B 1 158 ? 0.757 -3.342 -0.952 1 59.53 158 SER B O 1
ATOM 3275 N N . THR B 1 159 ? 3.004 -3.678 -0.908 1 75.56 159 THR B N 1
ATOM 3276 C CA . THR B 1 159 ? 3.299 -2.268 -1.135 1 75.56 159 THR B CA 1
ATOM 3277 C C . THR B 1 159 ? 3.719 -2.029 -2.582 1 75.56 159 THR B C 1
ATOM 3279 O O . THR B 1 159 ? 4.047 -2.973 -3.303 1 75.56 159 THR B O 1
ATOM 3282 N N . LEU B 1 160 ? 3.52 -0.849 -3.047 1 86.5 160 LEU B N 1
ATOM 3283 C CA . LEU B 1 160 ? 3.998 -0.439 -4.363 1 86.5 160 LEU B CA 1
ATOM 3284 C C . LEU B 1 160 ? 5.5 -0.683 -4.496 1 86.5 160 LEU B C 1
ATOM 3286 O O . LEU B 1 160 ? 5.984 -1.003 -5.582 1 86.5 160 LEU B O 1
ATOM 3290 N N . GLN B 1 161 ? 6.148 -0.653 -3.416 1 86.56 161 GLN B N 1
ATOM 3291 C CA . GLN B 1 161 ? 7.582 -0.931 -3.391 1 86.56 161 GLN B CA 1
ATOM 3292 C C . GLN B 1 161 ? 7.875 -2.35 -3.869 1 86.56 161 GLN B C 1
ATOM 3294 O O . GLN B 1 161 ? 8.82 -2.57 -4.629 1 86.56 161 GLN B O 1
ATOM 3299 N N . LYS B 1 162 ? 7.074 -3.229 -3.492 1 85.12 162 LYS B N 1
ATOM 3300 C CA . LYS B 1 162 ? 7.285 -4.625 -3.863 1 85.12 162 LYS B CA 1
ATOM 3301 C C . LYS B 1 162 ? 7.09 -4.828 -5.363 1 85.12 162 LYS B C 1
ATOM 3303 O O . LYS B 1 162 ? 7.805 -5.613 -5.988 1 85.12 162 LYS B O 1
ATOM 3308 N N . ILE B 1 163 ? 6.168 -4.191 -5.898 1 89.12 163 ILE B N 1
ATOM 3309 C CA . ILE B 1 163 ? 5.918 -4.281 -7.332 1 89.12 163 ILE B CA 1
ATOM 3310 C C . ILE B 1 163 ? 7.145 -3.793 -8.102 1 89.12 163 ILE B C 1
ATOM 3312 O O . ILE B 1 163 ? 7.578 -4.438 -9.062 1 89.12 163 ILE B O 1
ATOM 3316 N N . ILE B 1 164 ? 7.676 -2.746 -7.609 1 90.12 164 ILE B N 1
ATOM 3317 C CA . ILE B 1 164 ? 8.812 -2.133 -8.281 1 90.12 164 ILE B CA 1
ATOM 3318 C C . ILE B 1 164 ? 10.031 -3.045 -8.172 1 90.12 164 ILE B C 1
ATOM 3320 O O . ILE B 1 164 ? 10.734 -3.279 -9.156 1 90.12 164 ILE B O 1
ATOM 3324 N N . GLU B 1 165 ? 10.211 -3.584 -7.016 1 87.81 165 GLU B N 1
ATOM 3325 C CA . GLU B 1 165 ? 11.43 -4.34 -6.742 1 87.81 165 GLU B CA 1
ATOM 3326 C C . GLU B 1 165 ? 11.383 -5.723 -7.387 1 87.81 165 GLU B C 1
ATOM 3328 O O . GLU B 1 165 ? 12.383 -6.199 -7.922 1 87.81 165 GLU B O 1
ATOM 3333 N N . LEU B 1 166 ? 10.219 -6.309 -7.383 1 89.06 166 LEU B N 1
ATOM 3334 C CA . LEU B 1 166 ? 10.125 -7.699 -7.812 1 89.06 166 LEU B CA 1
ATOM 3335 C C . LEU B 1 166 ? 9.766 -7.789 -9.289 1 89.06 166 LEU B C 1
ATOM 3337 O O . LEU B 1 166 ? 10.047 -8.797 -9.945 1 89.06 166 LEU B O 1
ATOM 3341 N N . GLN B 1 167 ? 9.047 -6.77 -9.773 1 92.12 167 GLN B N 1
ATOM 3342 C CA . GLN B 1 167 ? 8.555 -6.809 -11.148 1 92.12 167 GLN B CA 1
ATOM 3343 C C . GLN B 1 167 ? 7.875 -8.141 -11.453 1 92.12 167 GLN B C 1
ATOM 3345 O O . GLN B 1 167 ? 8.305 -8.875 -12.344 1 92.12 167 GLN B O 1
ATOM 3350 N N . PRO B 1 168 ? 6.809 -8.422 -10.719 1 95 168 PRO B N 1
ATOM 3351 C CA . PRO B 1 168 ? 6.148 -9.719 -10.891 1 95 168 PRO B CA 1
ATOM 3352 C C . PRO B 1 168 ? 5.496 -9.875 -12.258 1 95 168 PRO B C 1
ATOM 3354 O O . PRO B 1 168 ? 5.363 -8.898 -13 1 95 168 PRO B O 1
ATOM 3357 N N . ASP B 1 169 ? 5.168 -11.133 -12.539 1 97.06 169 ASP B N 1
ATOM 3358 C CA . ASP B 1 169 ? 4.469 -11.406 -13.789 1 97.06 169 ASP B CA 1
ATOM 3359 C C . ASP B 1 169 ? 2.996 -11.016 -13.695 1 97.06 169 ASP B C 1
ATOM 3361 O O . ASP B 1 169 ? 2.4 -10.586 -14.688 1 97.06 169 ASP B O 1
ATOM 3365 N N . TYR B 1 170 ? 2.494 -11.133 -12.484 1 96.81 170 TYR B N 1
ATOM 3366 C CA . TYR B 1 170 ? 1.091 -10.812 -12.25 1 96.81 170 TYR B CA 1
ATOM 3367 C C . TYR B 1 170 ? 0.93 -9.938 -11.008 1 96.81 170 TYR B C 1
ATOM 3369 O O . TYR B 1 170 ? 1.597 -10.164 -10 1 96.81 170 TYR B O 1
ATOM 3377 N N . VAL B 1 171 ? 0.126 -8.953 -11.102 1 95.25 171 VAL B N 1
ATOM 3378 C CA . VAL B 1 171 ? -0.257 -8.102 -9.984 1 95.25 171 VAL B CA 1
ATOM 3379 C C . VAL B 1 171 ? -1.756 -8.234 -9.727 1 95.25 171 VAL B C 1
ATOM 3381 O O . VAL B 1 171 ? -2.574 -7.855 -10.562 1 95.25 171 VAL B O 1
ATOM 3384 N N . LYS B 1 172 ? -2.102 -8.742 -8.594 1 94.81 172 LYS B N 1
ATOM 3385 C CA . LYS B 1 172 ? -3.512 -8.953 -8.273 1 94.81 172 LYS B CA 1
ATOM 3386 C C . LYS B 1 172 ? -4.027 -7.855 -7.336 1 94.81 172 LYS B C 1
ATOM 3388 O O . LYS B 1 172 ? -3.512 -7.684 -6.23 1 94.81 172 LYS B O 1
ATOM 3393 N N . LEU B 1 173 ? -5.016 -7.156 -7.844 1 93.12 173 LEU B N 1
ATOM 3394 C CA . LEU B 1 173 ? -5.633 -6.102 -7.047 1 93.12 173 LEU B CA 1
ATOM 3395 C C . LEU B 1 173 ? -6.75 -6.66 -6.172 1 93.12 173 LEU B C 1
ATOM 3397 O O . LEU B 1 173 ? -7.574 -7.445 -6.641 1 93.12 173 LEU B O 1
ATOM 3401 N N . ASP B 1 174 ? -6.797 -6.188 -5.023 1 90.19 174 ASP B N 1
ATOM 3402 C CA . ASP B 1 174 ? -7.758 -6.656 -4.031 1 90.19 174 ASP B CA 1
ATOM 3403 C C . ASP B 1 174 ? -9.188 -6.395 -4.488 1 90.19 174 ASP B C 1
ATOM 3405 O O . ASP B 1 174 ? -9.445 -5.449 -5.238 1 90.19 174 ASP B O 1
ATOM 3409 N N . ARG B 1 175 ? -10.086 -7.113 -3.928 1 92.94 175 ARG B N 1
ATOM 3410 C CA . ARG B 1 175 ? -11.5 -7.023 -4.266 1 92.94 175 ARG B CA 1
ATOM 3411 C C . ARG B 1 175 ? -12.047 -5.629 -3.973 1 92.94 175 ARG B C 1
ATOM 3413 O O . ARG B 1 175 ? -13.031 -5.203 -4.57 1 92.94 175 ARG B O 1
ATOM 3420 N N . TYR B 1 176 ? -11.422 -4.898 -3.102 1 90.69 176 TYR B N 1
ATOM 3421 C CA . TYR B 1 176 ? -11.812 -3.521 -2.828 1 90.69 176 TYR B CA 1
ATOM 3422 C C . TYR B 1 176 ? -11.922 -2.719 -4.117 1 90.69 176 TYR B C 1
ATOM 3424 O O . TYR B 1 176 ? -12.852 -1.934 -4.293 1 90.69 176 TYR B O 1
ATOM 3432 N N . PHE B 1 177 ? -11.078 -2.965 -5.035 1 94.12 177 PHE B N 1
ATOM 3433 C CA . PHE B 1 177 ? -10.992 -2.146 -6.242 1 94.12 177 PHE B CA 1
ATOM 3434 C C . PHE B 1 177 ? -12.055 -2.566 -7.254 1 94.12 177 PHE B C 1
ATOM 3436 O O . PHE B 1 177 ? -12.461 -1.77 -8.102 1 94.12 177 PHE B O 1
ATOM 3443 N N . ALA B 1 178 ? -12.469 -3.805 -7.129 1 96 178 ALA B N 1
ATOM 3444 C CA . ALA B 1 178 ? -13.469 -4.316 -8.07 1 96 178 ALA B CA 1
ATOM 3445 C C . ALA B 1 178 ? -14.883 -3.965 -7.609 1 96 178 ALA B C 1
ATOM 3447 O O . ALA B 1 178 ? -15.742 -3.652 -8.43 1 96 178 ALA B O 1
ATOM 3448 N N . GLN B 1 179 ? -15.094 -4.043 -6.355 1 95.12 179 GLN B N 1
ATOM 3449 C CA . GLN B 1 179 ? -16.422 -3.83 -5.793 1 95.12 179 GLN B CA 1
ATOM 3450 C C . GLN B 1 179 ? -16.859 -2.375 -5.945 1 95.12 179 GLN B C 1
ATOM 3452 O O . GLN B 1 179 ? -16.234 -1.472 -5.391 1 95.12 179 GLN B O 1
ATOM 3457 N N . GLY B 1 180 ? -17.891 -2.174 -6.695 1 96.94 180 GLY B N 1
ATOM 3458 C CA . GLY B 1 180 ? -18.406 -0.832 -6.914 1 96.94 180 GLY B CA 1
ATOM 3459 C C . GLY B 1 180 ? -17.562 -0.021 -7.879 1 96.94 180 GLY B C 1
ATOM 3460 O O . GLY B 1 180 ? -17.609 1.211 -7.867 1 96.94 180 GLY B O 1
ATOM 3461 N N . LEU B 1 181 ? -16.828 -0.698 -8.633 1 97.81 181 LEU B N 1
ATOM 3462 C CA . LEU B 1 181 ? -15.93 -0.04 -9.586 1 97.81 181 LEU B CA 1
ATOM 3463 C C . LEU B 1 181 ? -16.719 0.891 -10.508 1 97.81 181 LEU B C 1
ATOM 3465 O O . LEU B 1 181 ? -16.297 2.025 -10.742 1 97.81 181 LEU B O 1
ATOM 3469 N N . ALA B 1 182 ? -17.797 0.486 -10.969 1 98.06 182 ALA B N 1
ATOM 3470 C CA . ALA B 1 182 ? -18.578 1.236 -11.945 1 98.06 182 ALA B CA 1
ATOM 3471 C C . ALA B 1 182 ? -19.094 2.547 -11.359 1 98.06 182 ALA B C 1
ATOM 3473 O O . ALA B 1 182 ? -19.266 3.537 -12.07 1 98.06 182 ALA B O 1
ATOM 3474 N N . ALA B 1 183 ? -19.281 2.568 -10.078 1 97.62 183 ALA B N 1
ATOM 3475 C CA . ALA B 1 183 ? -19.922 3.717 -9.445 1 97.62 183 ALA B CA 1
ATOM 3476 C C . ALA B 1 183 ? -18.891 4.629 -8.781 1 97.62 183 ALA B C 1
ATOM 3478 O O . ALA B 1 183 ? -19.25 5.664 -8.211 1 97.62 183 ALA B O 1
ATOM 3479 N N . ASN B 1 184 ? -17.672 4.305 -8.875 1 97.12 184 ASN B N 1
ATOM 3480 C CA . ASN B 1 184 ? -16.656 5.051 -8.148 1 97.12 184 ASN B CA 1
ATOM 3481 C C . ASN B 1 184 ? -15.555 5.559 -9.078 1 97.12 184 ASN B C 1
ATOM 3483 O O . ASN B 1 184 ? -14.672 4.797 -9.469 1 97.12 184 ASN B O 1
ATOM 3487 N N . GLU B 1 185 ? -15.562 6.797 -9.281 1 96.19 185 GLU B N 1
ATOM 3488 C CA . GLU B 1 185 ? -14.648 7.406 -10.242 1 96.19 185 GLU B CA 1
ATOM 3489 C C . GLU B 1 185 ? -13.203 7.336 -9.75 1 96.19 185 GLU B C 1
ATOM 3491 O O . GLU B 1 185 ? -12.273 7.172 -10.547 1 96.19 185 GLU B O 1
ATOM 3496 N N . GLU B 1 186 ? -13.062 7.516 -8.484 1 94.19 186 GLU B N 1
ATOM 3497 C CA . GLU B 1 186 ? -11.711 7.457 -7.93 1 94.19 186 GLU B CA 1
ATOM 3498 C C . GLU B 1 186 ? -11.109 6.062 -8.078 1 94.19 186 GLU B C 1
ATOM 3500 O O . GLU B 1 186 ? -9.93 5.918 -8.406 1 94.19 186 GLU B O 1
ATOM 3505 N N . LYS B 1 187 ? -11.898 5.09 -7.879 1 94.5 187 LYS B N 1
ATOM 3506 C CA . LYS B 1 187 ? -11.461 3.715 -8.109 1 94.5 187 LYS B CA 1
ATOM 3507 C C . LYS B 1 187 ? -11.102 3.494 -9.578 1 94.5 187 LYS B C 1
ATOM 3509 O O . LYS B 1 187 ? -10.07 2.885 -9.883 1 94.5 187 LYS B O 1
ATOM 3514 N N . GLN B 1 188 ? -11.992 3.971 -10.398 1 97.56 188 GLN B N 1
ATOM 3515 C CA . GLN B 1 188 ? -11.773 3.818 -11.836 1 97.56 188 GLN B CA 1
ATOM 3516 C C . GLN B 1 188 ? -10.438 4.43 -12.258 1 97.56 188 GLN B C 1
ATOM 3518 O O . GLN B 1 188 ? -9.664 3.803 -12.977 1 97.56 188 GLN B O 1
ATOM 3523 N N . LYS B 1 189 ? -10.219 5.586 -11.766 1 95.62 189 LYS B N 1
ATOM 3524 C CA . LYS B 1 189 ? -8.984 6.289 -12.094 1 95.62 189 LYS B CA 1
ATOM 3525 C C . LYS B 1 189 ? -7.766 5.508 -11.609 1 95.62 189 LYS B C 1
ATOM 3527 O O . LYS B 1 189 ? -6.805 5.32 -12.359 1 95.62 189 LYS B O 1
ATOM 3532 N N . MET B 1 190 ? -7.816 5.027 -10.414 1 93.69 190 MET B N 1
ATOM 3533 C CA . MET B 1 190 ? -6.695 4.297 -9.836 1 93.69 190 MET B CA 1
ATOM 3534 C C . MET B 1 190 ? -6.441 2.998 -10.594 1 93.69 190 MET B C 1
ATOM 3536 O O . MET B 1 190 ? -5.297 2.689 -10.938 1 93.69 190 MET B O 1
ATOM 3540 N N . VAL B 1 191 ? -7.453 2.264 -10.867 1 95.62 191 VAL B N 1
ATOM 3541 C CA . VAL B 1 191 ? -7.34 0.986 -11.562 1 95.62 191 VAL B CA 1
ATOM 3542 C C . VAL B 1 191 ? -6.766 1.21 -12.961 1 95.62 191 VAL B C 1
ATOM 3544 O O . VAL B 1 191 ? -5.879 0.475 -13.406 1 95.62 191 VAL B O 1
ATOM 3547 N N . SER B 1 192 ? -7.262 2.188 -13.617 1 95.75 192 SER B N 1
ATOM 3548 C CA . SER B 1 192 ? -6.777 2.51 -14.953 1 95.75 192 SER B CA 1
ATOM 3549 C C . SER B 1 192 ? -5.289 2.838 -14.938 1 95.75 192 SER B C 1
ATOM 3551 O O . SER B 1 192 ? -4.535 2.365 -15.789 1 95.75 192 SER B O 1
ATOM 3553 N N . LEU B 1 193 ? -4.898 3.564 -14.016 1 92.38 193 LEU B N 1
ATOM 3554 C CA . LEU B 1 193 ? -3.502 3.969 -13.914 1 92.38 193 LEU B CA 1
ATOM 3555 C C . LEU B 1 193 ? -2.613 2.771 -13.594 1 92.38 193 LEU B C 1
ATOM 3557 O O . LEU B 1 193 ? -1.539 2.615 -14.18 1 92.38 193 LEU B O 1
ATOM 3561 N N . LEU B 1 194 ? -3.07 1.94 -12.711 1 92.5 194 LEU B N 1
ATOM 3562 C CA . LEU B 1 194 ? -2.287 0.758 -12.375 1 92.5 194 LEU B CA 1
ATOM 3563 C C . LEU B 1 194 ? -2.193 -0.193 -13.562 1 92.5 194 LEU B C 1
ATOM 3565 O O . LEU B 1 194 ? -1.16 -0.831 -13.773 1 92.5 194 LEU B O 1
ATOM 3569 N N . ALA B 1 195 ? -3.27 -0.288 -14.266 1 94.31 195 ALA B N 1
ATOM 3570 C CA . ALA B 1 195 ? -3.232 -1.081 -15.492 1 94.31 195 ALA B CA 1
ATOM 3571 C C . ALA B 1 195 ? -2.201 -0.53 -16.469 1 94.31 195 ALA B C 1
ATOM 3573 O O . ALA B 1 195 ? -1.443 -1.29 -17.078 1 94.31 195 ALA B O 1
ATOM 3574 N N . SER B 1 196 ? -2.17 0.715 -16.562 1 92.81 196 SER B N 1
ATOM 3575 C CA . SER B 1 196 ? -1.209 1.37 -17.438 1 92.81 196 SER B CA 1
ATOM 3576 C C . SER B 1 196 ? 0.221 1.154 -16.953 1 92.81 196 SER B C 1
ATOM 3578 O O . SER B 1 196 ? 1.121 0.899 -17.766 1 92.81 196 SER B O 1
ATOM 3580 N N . TYR B 1 197 ? 0.427 1.253 -15.711 1 92.5 197 TYR B N 1
ATOM 3581 C CA . TYR B 1 197 ? 1.746 1.02 -15.141 1 92.5 197 TYR B CA 1
ATOM 3582 C C . TYR B 1 197 ? 2.248 -0.38 -15.469 1 92.5 197 TYR B C 1
ATOM 3584 O O . TYR B 1 197 ? 3.404 -0.556 -15.859 1 92.5 197 TYR B O 1
ATOM 3592 N N . CYS B 1 198 ? 1.396 -1.328 -15.234 1 93.88 198 CYS B N 1
ATOM 3593 C CA . CYS B 1 198 ? 1.769 -2.711 -15.508 1 93.88 198 CYS B CA 1
ATOM 3594 C C . CYS B 1 198 ? 2.107 -2.896 -16.984 1 93.88 198 CYS B C 1
ATOM 3596 O O . CYS B 1 198 ? 3.104 -3.541 -17.312 1 93.88 198 CYS B O 1
ATOM 3598 N N . GLY B 1 199 ? 1.274 -2.291 -17.766 1 90 199 GLY B N 1
ATOM 3599 C CA . GLY B 1 199 ? 1.537 -2.344 -19.203 1 90 199 GLY B CA 1
ATOM 3600 C C . GLY B 1 199 ? 1.612 -3.76 -19.734 1 90 199 GLY B C 1
ATOM 3601 O O . GLY B 1 199 ? 0.722 -4.574 -19.484 1 90 199 GLY B O 1
ATOM 3602 N N . ARG B 1 200 ? 2.762 -3.998 -20.438 1 81.88 200 ARG B N 1
ATOM 3603 C CA . ARG B 1 200 ? 2.908 -5.309 -21.062 1 81.88 200 ARG B CA 1
ATOM 3604 C C . ARG B 1 200 ? 3.836 -6.203 -20.234 1 81.88 200 ARG B C 1
ATOM 3606 O O . ARG B 1 200 ? 3.916 -7.41 -20.484 1 81.88 200 ARG B O 1
ATOM 3613 N N . LYS B 1 201 ? 4.438 -5.605 -19.266 1 90.62 201 LYS B N 1
ATOM 3614 C CA . LYS B 1 201 ? 5.457 -6.34 -18.516 1 90.62 201 LYS B CA 1
ATOM 3615 C C . LYS B 1 201 ? 4.828 -7.156 -17.391 1 90.62 201 LYS B C 1
ATOM 3617 O O . LYS B 1 201 ? 5.367 -8.195 -17 1 90.62 201 LYS B O 1
ATOM 3622 N N . MET B 1 202 ? 3.754 -6.664 -16.938 1 95.69 202 MET B N 1
ATOM 3623 C CA . MET B 1 202 ? 3.01 -7.297 -15.844 1 95.69 202 MET B CA 1
ATOM 3624 C C . MET B 1 202 ? 1.526 -7.391 -16.188 1 95.69 202 MET B C 1
ATOM 3626 O O . MET B 1 202 ? 0.979 -6.504 -16.844 1 95.69 202 MET B O 1
ATOM 3630 N N . VAL B 1 203 ? 0.96 -8.43 -15.789 1 97.12 203 VAL B N 1
ATOM 3631 C CA . VAL B 1 203 ? -0.471 -8.578 -16.031 1 97.12 203 VAL B CA 1
ATOM 3632 C C . VAL B 1 203 ? -1.249 -8.227 -14.766 1 97.12 203 VAL B C 1
ATOM 3634 O O . VAL B 1 203 ? -1.087 -8.875 -13.727 1 97.12 203 VAL B O 1
ATOM 3637 N N . LEU B 1 204 ? -2.041 -7.168 -14.867 1 97.19 204 LEU B N 1
ATOM 3638 C CA . LEU B 1 204 ? -2.9 -6.777 -13.75 1 97.19 204 LEU B CA 1
ATOM 3639 C C . LEU B 1 204 ? -4.152 -7.645 -13.703 1 97.19 204 LEU B C 1
ATOM 3641 O O . LEU B 1 204 ? -4.836 -7.816 -14.711 1 97.19 204 LEU B O 1
ATOM 3645 N N . VAL B 1 205 ? -4.402 -8.234 -12.547 1 97.56 205 VAL B N 1
ATOM 3646 C CA . VAL B 1 205 ? -5.598 -9.047 -12.336 1 97.56 205 VAL B CA 1
ATOM 3647 C C . VAL B 1 205 ? -6.508 -8.375 -11.312 1 97.56 205 VAL B C 1
ATOM 3649 O O . VAL B 1 205 ? -6.098 -8.125 -10.172 1 97.56 205 VAL B O 1
ATOM 3652 N N . LEU B 1 206 ? -7.664 -8.047 -11.719 1 97 206 LEU B N 1
ATOM 3653 C CA . LEU B 1 206 ? -8.656 -7.488 -10.797 1 97 206 LEU B CA 1
ATOM 3654 C C . LEU B 1 206 ? -9.445 -8.594 -10.117 1 97 206 LEU B C 1
ATOM 3656 O O . LEU B 1 206 ? -10.148 -9.359 -10.781 1 97 206 LEU B O 1
ATOM 3660 N N . GLU B 1 207 ? -9.383 -8.656 -8.844 1 96.38 207 GLU B N 1
ATOM 3661 C CA . GLU B 1 207 ? -10.023 -9.734 -8.102 1 96.38 207 GLU B CA 1
ATOM 3662 C C . GLU B 1 207 ? -11.359 -9.289 -7.527 1 96.38 207 GLU B C 1
ATOM 3664 O O . GLU B 1 207 ? -11.578 -8.102 -7.289 1 96.38 207 GLU B O 1
ATOM 3669 N N . GLY B 1 208 ? -12.297 -10.25 -7.391 1 96 208 GLY B N 1
ATOM 3670 C CA . GLY B 1 208 ? -13.523 -10.023 -6.645 1 96 208 GLY B CA 1
ATOM 3671 C C . GLY B 1 208 ? -14.625 -9.406 -7.48 1 96 208 GLY B C 1
ATOM 3672 O O . GLY B 1 208 ? -15.469 -8.672 -6.961 1 96 208 GLY B O 1
ATOM 3673 N N . ILE B 1 209 ? -14.547 -9.617 -8.703 1 97 209 ILE B N 1
ATOM 3674 C CA . ILE B 1 209 ? -15.617 -9.109 -9.555 1 97 209 ILE B CA 1
ATOM 3675 C C . ILE B 1 209 ? -16.875 -9.938 -9.336 1 97 209 ILE B C 1
ATOM 3677 O O . ILE B 1 209 ? -16.891 -11.156 -9.555 1 97 209 ILE B O 1
ATOM 3681 N N . GLU B 1 210 ? -17.969 -9.273 -8.945 1 97.25 210 GLU B N 1
ATOM 3682 C CA . GLU B 1 210 ? -19.188 -9.992 -8.602 1 97.25 210 GLU B CA 1
ATOM 3683 C C . GLU B 1 210 ? -20.391 -9.438 -9.375 1 97.25 210 GLU B C 1
ATOM 3685 O O . GLU B 1 210 ? -21.438 -10.078 -9.438 1 97.25 210 GLU B O 1
ATOM 3690 N N . GLU B 1 211 ? -20.203 -8.312 -9.961 1 97.62 211 GLU B N 1
ATOM 3691 C CA . GLU B 1 211 ? -21.312 -7.672 -10.656 1 97.62 211 GLU B CA 1
ATOM 3692 C C . GLU B 1 211 ? -20.969 -7.422 -12.125 1 97.62 211 GLU B C 1
ATOM 3694 O O . GLU B 1 211 ? -19.844 -7.07 -12.453 1 97.62 211 GLU B O 1
ATOM 3699 N N . GLU B 1 212 ? -21.984 -7.508 -12.891 1 98.06 212 GLU B N 1
ATOM 3700 C CA . GLU B 1 212 ? -21.812 -7.316 -14.328 1 98.06 212 GLU B CA 1
ATOM 3701 C C . GLU B 1 212 ? -21.375 -5.891 -14.648 1 98.06 212 GLU B C 1
ATOM 3703 O O . GLU B 1 212 ? -20.547 -5.676 -15.539 1 98.06 212 GLU B O 1
ATOM 3708 N N . VAL B 1 213 ? -21.906 -5.008 -13.914 1 98.25 213 VAL B N 1
ATOM 3709 C CA . VAL B 1 213 ? -21.609 -3.604 -14.18 1 98.25 213 VAL B CA 1
ATOM 3710 C C . VAL B 1 213 ? -20.141 -3.318 -13.875 1 98.25 213 VAL B C 1
ATOM 3712 O O . VAL B 1 213 ? -19.5 -2.541 -14.586 1 98.25 213 VAL B O 1
ATOM 3715 N N . ASP B 1 214 ? -19.609 -3.898 -12.93 1 98.38 214 ASP B N 1
ATOM 3716 C CA . ASP B 1 214 ? -18.203 -3.715 -12.578 1 98.38 214 ASP B CA 1
ATOM 3717 C C . ASP B 1 214 ? -17.297 -4.391 -13.594 1 98.38 214 ASP B C 1
ATOM 3719 O O . ASP B 1 214 ? -16.234 -3.861 -13.93 1 98.38 214 ASP B O 1
ATOM 3723 N N . LEU B 1 215 ? -17.75 -5.57 -14.07 1 98.12 215 LEU B N 1
ATOM 3724 C CA . LEU B 1 215 ? -17 -6.25 -15.125 1 98.12 215 LEU B CA 1
ATOM 3725 C C . LEU B 1 215 ? -16.938 -5.402 -16.391 1 98.12 215 LEU B C 1
ATOM 3727 O O . LEU B 1 215 ? -15.883 -5.262 -17 1 98.12 215 LEU B O 1
ATOM 3731 N N . ALA B 1 216 ? -18.062 -4.879 -16.719 1 98.19 216 ALA B N 1
ATOM 3732 C CA . ALA B 1 216 ? -18.125 -4.012 -17.891 1 98.19 216 ALA B CA 1
ATOM 3733 C C . ALA B 1 216 ? -17.188 -2.816 -17.75 1 98.19 216 ALA B C 1
ATOM 3735 O O . ALA B 1 216 ? -16.484 -2.445 -18.688 1 98.19 216 ALA B O 1
ATOM 3736 N N . GLN B 1 217 ? -17.203 -2.268 -16.578 1 98.31 217 GLN B N 1
ATOM 3737 C CA . GLN B 1 217 ? -16.344 -1.123 -16.312 1 98.31 217 GLN B CA 1
ATOM 3738 C C . GLN B 1 217 ? -14.867 -1.521 -16.391 1 98.31 217 GLN B C 1
ATOM 3740 O O . GLN B 1 217 ? -14.039 -0.771 -16.906 1 98.31 217 GLN B O 1
ATOM 3745 N N . ALA B 1 218 ? -14.547 -2.637 -15.867 1 98.12 218 ALA B N 1
ATOM 3746 C CA . ALA B 1 218 ? -13.172 -3.129 -15.93 1 98.12 218 ALA B CA 1
ATOM 3747 C C . ALA B 1 218 ? -12.703 -3.258 -17.375 1 98.12 218 ALA B C 1
ATOM 3749 O O . ALA B 1 218 ? -11.57 -2.912 -17.703 1 98.12 218 ALA B O 1
ATOM 3750 N N . LYS B 1 219 ? -13.562 -3.756 -18.203 1 97.31 219 LYS B N 1
ATOM 3751 C CA . LYS B 1 219 ? -13.242 -3.898 -19.625 1 97.31 219 LYS B CA 1
ATOM 3752 C C . LYS B 1 219 ? -13.023 -2.535 -20.281 1 97.31 219 LYS B C 1
ATOM 3754 O O . LYS B 1 219 ? -12.094 -2.357 -21.062 1 97.31 219 LYS B O 1
ATOM 3759 N N . LEU B 1 220 ? -13.859 -1.637 -19.891 1 97.06 220 LEU B N 1
ATOM 3760 C CA . LEU B 1 220 ? -13.742 -0.285 -20.422 1 97.06 220 LEU B CA 1
ATOM 3761 C C . LEU B 1 220 ? -12.414 0.348 -20.016 1 97.06 220 LEU B C 1
ATOM 3763 O O . LEU B 1 220 ? -11.828 1.115 -20.781 1 97.06 220 LEU B O 1
ATOM 3767 N N . LEU B 1 221 ? -11.984 -0.012 -18.859 1 97.06 221 LEU B N 1
ATOM 3768 C CA . LEU B 1 221 ? -10.734 0.53 -18.344 1 97.06 221 LEU B CA 1
ATOM 3769 C C . LEU B 1 221 ? -9.539 -0.237 -18.891 1 97.06 221 LEU B C 1
ATOM 3771 O O . LEU B 1 221 ? -8.391 0.052 -18.547 1 97.06 221 LEU B O 1
ATOM 3775 N N . ARG B 1 222 ? -9.789 -1.287 -19.656 1 95.69 222 ARG B N 1
ATOM 3776 C CA . ARG B 1 222 ? -8.773 -2.096 -20.328 1 95.69 222 ARG B CA 1
ATOM 3777 C C . ARG B 1 222 ? -7.957 -2.895 -19.312 1 95.69 222 ARG B C 1
ATOM 3779 O O . ARG B 1 222 ? -6.734 -3.016 -19.453 1 95.69 222 ARG B O 1
ATOM 3786 N N . VAL B 1 223 ? -8.617 -3.318 -18.297 1 97.12 223 VAL B N 1
ATOM 3787 C CA . VAL B 1 223 ? -8.016 -4.277 -17.375 1 97.12 223 VAL B CA 1
ATOM 3788 C C . VAL B 1 223 ? -7.812 -5.617 -18.078 1 97.12 223 VAL B C 1
ATOM 3790 O O . VAL B 1 223 ? -8.742 -6.145 -18.703 1 97.12 223 VAL B O 1
ATOM 3793 N N . PRO B 1 224 ? -6.652 -6.184 -17.984 1 97.56 224 PRO B N 1
ATOM 3794 C CA . PRO B 1 224 ? -6.367 -7.348 -18.828 1 97.56 224 PRO B CA 1
ATOM 3795 C C . PRO B 1 224 ? -6.996 -8.633 -18.297 1 97.56 224 PRO B C 1
ATOM 3797 O O . PRO B 1 224 ? -7.371 -9.508 -19.078 1 97.56 224 PRO B O 1
ATOM 3800 N N . ALA B 1 225 ? -7.09 -8.789 -16.969 1 98.06 225 ALA B N 1
ATOM 3801 C CA . ALA B 1 225 ? -7.535 -10.055 -16.391 1 98.06 225 ALA B CA 1
ATOM 3802 C C . ALA B 1 225 ? -8.375 -9.828 -15.141 1 98.06 225 ALA B C 1
ATOM 3804 O O . ALA B 1 225 ? -8.258 -8.781 -14.492 1 98.06 225 ALA B O 1
ATOM 3805 N N . ALA B 1 226 ? -9.164 -10.773 -14.836 1 98.12 226 ALA B N 1
ATOM 3806 C CA . ALA B 1 226 ? -10.047 -10.648 -13.672 1 98.12 226 ALA B CA 1
ATOM 3807 C C . ALA B 1 226 ? -10.352 -12.016 -13.07 1 98.12 226 ALA B C 1
ATOM 3809 O O . ALA B 1 226 ? -10.18 -13.047 -13.727 1 98.12 226 ALA B O 1
ATOM 3810 N N . GLN B 1 227 ? -10.695 -11.992 -11.891 1 97.81 227 GLN B N 1
ATOM 3811 C CA . GLN B 1 227 ? -11.148 -13.133 -11.109 1 97.81 227 GLN B CA 1
ATOM 3812 C C . GLN B 1 227 ? -12.273 -12.742 -10.164 1 97.81 227 GLN B C 1
ATOM 3814 O O . GLN B 1 227 ? -12.305 -11.617 -9.648 1 97.81 227 GLN B O 1
ATOM 3819 N N . GLY B 1 228 ? -13.242 -13.633 -10 1 97.19 228 GLY B N 1
ATOM 3820 C CA . GLY B 1 228 ? -14.367 -13.344 -9.117 1 97.19 228 GLY B CA 1
ATOM 3821 C C . GLY B 1 228 ? -15.516 -14.32 -9.281 1 97.19 228 GLY B C 1
ATOM 3822 O O . GLY B 1 228 ? -15.523 -15.133 -10.211 1 97.19 228 GLY B O 1
ATOM 3823 N N . TYR B 1 229 ? -16.5 -14.219 -8.461 1 96.38 229 TYR B N 1
ATOM 3824 C CA . TYR B 1 229 ? -17.625 -15.148 -8.43 1 96.38 229 TYR B CA 1
ATOM 3825 C C . TYR B 1 229 ? -18.469 -15.031 -9.703 1 96.38 229 TYR B C 1
ATOM 3827 O O . TYR B 1 229 ? -19.016 -16.031 -10.172 1 96.38 229 TYR B O 1
ATOM 3835 N N . LEU B 1 230 ? -18.531 -13.867 -10.25 1 96.88 230 LEU B N 1
ATOM 3836 C CA . LEU B 1 230 ? -19.266 -13.664 -11.5 1 96.88 230 LEU B CA 1
ATOM 3837 C C . LEU B 1 230 ? -18.641 -14.477 -12.633 1 96.88 230 LEU B C 1
ATOM 3839 O O . LEU B 1 230 ? -19.359 -14.953 -13.523 1 96.88 230 LEU B O 1
ATOM 3843 N N . LEU B 1 231 ? -17.328 -14.703 -12.516 1 96.75 231 LEU B N 1
ATOM 3844 C CA . LEU B 1 231 ? -16.578 -15.32 -13.602 1 96.75 231 LEU B CA 1
ATOM 3845 C C . LEU B 1 231 ? -16.391 -16.812 -13.344 1 96.75 231 LEU B C 1
ATOM 3847 O O . LEU B 1 231 ? -15.977 -17.547 -14.242 1 96.75 231 LEU B O 1
ATOM 3851 N N . GLY B 1 232 ? -16.641 -17.234 -12.125 1 96.06 232 GLY B N 1
ATOM 3852 C CA . GLY B 1 232 ? -16.516 -18.625 -11.742 1 96.06 232 GLY B CA 1
ATOM 3853 C C . GLY B 1 232 ? -16.25 -18.812 -10.258 1 96.06 232 GLY B C 1
ATOM 3854 O O . GLY B 1 232 ? -15.227 -18.344 -9.75 1 96.06 232 GLY B O 1
ATOM 3855 N N . LYS B 1 233 ? -17.125 -19.484 -9.617 1 95.38 233 LYS B N 1
ATOM 3856 C CA . LYS B 1 233 ? -16.891 -19.812 -8.211 1 95.38 233 LYS B CA 1
ATOM 3857 C C . LYS B 1 233 ? -15.844 -20.906 -8.062 1 95.38 233 LYS B C 1
ATOM 3859 O O . LYS B 1 233 ? -15.68 -21.734 -8.969 1 95.38 233 LYS B O 1
ATOM 3864 N N . PRO B 1 234 ? -15.172 -20.844 -6.914 1 94.19 234 PRO B N 1
ATOM 3865 C CA . PRO B 1 234 ? -14.258 -21.969 -6.684 1 94.19 234 PRO B CA 1
ATOM 3866 C C . PRO B 1 234 ? -14.961 -23.312 -6.746 1 94.19 234 PRO B C 1
ATOM 3868 O O . PRO B 1 234 ? -16.047 -23.469 -6.199 1 94.19 234 PRO B O 1
ATOM 3871 N N . GLY B 1 235 ? -14.32 -24.234 -7.43 1 92.5 235 GLY B N 1
ATOM 3872 C CA . GLY B 1 235 ? -14.883 -25.562 -7.566 1 92.5 235 GLY B CA 1
ATOM 3873 C C . GLY B 1 235 ? -13.875 -26.609 -8.016 1 92.5 235 GLY B C 1
ATOM 3874 O O . GLY B 1 235 ? -12.727 -26.266 -8.328 1 92.5 235 GLY B O 1
ATOM 3875 N N . LYS B 1 236 ? -14.336 -27.922 -7.965 1 88.94 236 LYS B N 1
ATOM 3876 C CA . LYS B 1 236 ? -13.477 -29 -8.453 1 88.94 236 LYS B CA 1
ATOM 3877 C C . LYS B 1 236 ? -13.305 -28.938 -9.961 1 88.94 236 LYS B C 1
ATOM 3879 O O . LYS B 1 236 ? -14.242 -28.578 -10.688 1 88.94 236 LYS B O 1
ATOM 3884 N N . LEU B 1 237 ? -12.047 -29.109 -10.32 1 85.06 237 LEU B N 1
ATOM 3885 C CA . LEU B 1 237 ? -11.828 -29.141 -11.758 1 85.06 237 LEU B CA 1
ATOM 3886 C C . LEU B 1 237 ? -12.281 -30.484 -12.344 1 85.06 237 LEU B C 1
ATOM 3888 O O . LEU B 1 237 ? -12.07 -31.531 -11.727 1 85.06 237 LEU B O 1
ATOM 3892 N N . THR B 1 238 ? -13.438 -30.547 -13.102 1 62.91 238 THR B N 1
ATOM 3893 C CA . THR B 1 238 ? -13.883 -31.781 -13.75 1 62.91 238 THR B CA 1
ATOM 3894 C C . THR B 1 238 ? -13.289 -31.891 -15.156 1 62.91 238 THR B C 1
ATOM 3896 O O . THR B 1 238 ? -12.992 -30.891 -15.789 1 62.91 238 THR B O 1
#

InterPro domains:
  IPR001633 EAL domain [PF00563] (5-234)
  IPR001633 EAL domain [PS50883] (1-238)
  IPR001633 EAL domain [SM00052] (2-237)
  IPR001633 EAL domain [cd01948] (6-234)
  IPR035919 EAL domain superfamily [G3DSA:3.20.20.450] (4-238)
  IPR035919 EAL domain superfamily [SSF141868] (6-234)

Radius of gyration: 24.62 Å; Cα contacts (8 Å, |Δi|>4): 841; chains: 2; bounding box: 42×73×59 Å

Solvent-accessible surface area (backbone atoms only — not comparable to full-atom values): 25158 Å² total; per-residue (Å²): 123,71,68,89,46,68,65,56,34,59,74,67,54,62,59,47,67,29,34,25,46,30,32,32,58,82,77,68,41,74,49,27,30,37,56,39,83,44,37,77,92,48,87,54,66,66,57,54,52,51,52,22,49,75,70,69,42,39,56,61,49,51,50,51,51,50,52,50,50,59,70,68,49,61,57,83,82,40,69,88,36,30,39,33,36,74,41,45,62,70,44,61,67,33,83,62,37,59,60,48,51,53,49,49,49,66,73,35,76,78,45,58,66,24,38,28,44,25,43,50,64,47,81,82,52,59,65,60,67,74,68,49,54,53,56,54,48,49,51,51,42,41,72,66,32,40,41,38,26,41,42,37,36,38,48,54,65,36,29,58,53,52,49,61,73,61,58,36,47,27,40,28,34,28,38,74,60,29,54,61,26,62,79,28,66,63,46,44,52,51,52,36,49,51,38,57,69,32,49,89,73,20,44,42,28,42,26,46,32,66,45,69,61,28,49,53,42,39,53,73,55,59,42,51,25,36,29,21,60,66,75,33,58,70,32,74,90,126,125,71,70,89,44,68,65,55,35,60,74,66,55,62,58,47,68,29,34,24,47,29,32,32,57,82,76,68,40,75,49,27,29,37,57,40,83,43,38,77,93,49,87,54,68,66,55,54,52,51,51,21,50,74,69,69,40,41,55,60,50,52,50,52,50,49,52,50,49,58,69,69,49,60,58,82,83,38,68,88,36,30,40,34,36,74,42,45,61,71,44,63,68,35,82,64,36,61,59,49,51,52,48,49,50,66,74,35,77,79,47,60,66,23,38,28,44,26,41,48,65,47,80,82,51,58,64,59,68,74,68,51,55,53,57,54,46,49,52,52,43,42,71,67,32,39,41,37,26,41,44,38,35,40,48,52,66,36,30,58,53,52,49,62,73,62,58,36,47,27,41,29,33,29,38,74,59,29,54,60,24,63,80,29,67,61,46,44,52,50,52,34,49,52,37,56,70,33,50,89,72,20,44,42,28,42,25,46,32,65,44,70,63,28,49,52,42,39,52,73,53,59,41,51,24,36,29,21,60,67,74,33,59,71,32,74,88,126

pLDDT: mean 88.87, std 10.34, range [38.94, 98.38]

Sequence (476 aa):
MIPVSIREMIDKRQFEHVYQPLWDLFNWSIFGYESLLRVNGINNVEHLFQKAREEGCLYELDLALLESSIFQFPFLENKGRLLFLNVYPSTILHHEFKPFLERVVERFPYIENRIVFELNETKEEEGIWKDGELKAAIELMRGYGFYIAIDDVGKGASTLQKIIELQPDYVKLDRYFAQGLAANEEKQKMVSLLASYCGRKMVLVLEGIEEEVDLAQAKLLRVPAAQGYLLGKPGKLTMIPVSIREMIDKRQFEHVYQPLWDLFNWSIFGYESLLRVNGINNVEHLFQKAREEGCLYELDLALLESSIFQFPFLENKGRLLFLNVYPSTILHHEFKPFLERVVERFPYIENRIVFELNETKEEEGIWKDGELKAAIELMRGYGFYIAIDDVGKGASTLQKIIELQPDYVKLDRYFAQGLAANEEKQKMVSLLASYCGRKMVLVLEGIEEEVDLAQAKLLRVPAAQGYLLGKPGKLT